Protein AF-A0A839JRI7-F1 (afdb_monomer_lite)

Sequence (386 aa):
MGNKEKLTSHNDAITTGLEDNEAVLSYLQWGVLEQQGTWDAPSGSELNGRWSREWILSAYLDLTDAMIQHLGGYENEQPAFVPDEVLFLDKSARPVAWLVDSLWEVMADKGAKKPHLGFIHIDRKDWWSRVKLPLVGEENRDPFEFNIKDVSEDAINAIRAKFVIGDLTPDNYENEVWKLPTTLDGKKVLIVDEIRSSGATTYMATKLLSRAVPSATFESVYFWSAPYNEGKSVEIDNKDGTRSVQRRMYNIPVWYDKHKPDGREVSDPSPGVMDRLYRENPTQENLKRRIAWFVESVTPEDVGADVDERTKRLKRDIAALSYLSINDFMMAKSDTRTGMIMEFLRNKQGASSAGKSSMTLLQEHTRRIKKKQGERTFPLVEKKRS

Secondary structure (DSSP, 8-state):
------------SSSHHHHHHHHHHHHHTT-TGGG-----PPTT-TBTTB--HHHHHHHHHHHHHHHHHHTT--TTS--S---SEEEEETTTSHHHHHHHHHHHHHHS-TT--PPEEEEE---HHHHHHHTT----TT----GGG--GGGS-HHHHHHHHHHHB-S---TTTHHHHTTTS-BTTTT-EEEEEEEE-SSSHHHHHHHHHHHHH-TTSEEEEEEEE-TTT--EEEEEEE-TTS-EEEEEEESS--TT--SS--TTSS-B---HHHHHHHHHHS--HHHHHHHHTGGGPPBPTGGGTPPPPHHHHHHHHHHHHHTTS-HHHHHHHTHHHHHHHHHHHHHHHTTS-GGGHHHHHHHHHHHHHHHHHHHTTS---------

Structure (mmCIF, N/CA/C/O backbone):
data_AF-A0A839JRI7-F1
#
_entry.id   AF-A0A839JRI7-F1
#
loop_
_atom_site.group_PDB
_atom_site.id
_atom_site.type_symbol
_atom_site.label_atom_id
_atom_site.label_alt_id
_atom_site.label_comp_id
_atom_site.label_asym_id
_atom_site.label_entity_id
_atom_site.label_seq_id
_atom_site.pdbx_PDB_ins_code
_atom_site.Cartn_x
_atom_site.Cartn_y
_atom_site.Cartn_z
_atom_site.occupancy
_atom_site.B_iso_or_equiv
_atom_site.auth_seq_id
_atom_site.auth_comp_id
_atom_site.auth_asym_id
_atom_site.auth_atom_id
_atom_site.pdbx_PDB_model_num
ATOM 1 N N . MET A 1 1 ? 1.847 -12.763 -72.093 1.00 33.94 1 MET A N 1
ATOM 2 C CA . MET A 1 1 ? 2.052 -11.852 -70.948 1.00 33.94 1 MET A CA 1
ATOM 3 C C . MET A 1 1 ? 1.481 -12.520 -69.700 1.00 33.94 1 MET A C 1
ATOM 5 O O . MET A 1 1 ? 0.336 -12.932 -69.769 1.00 33.94 1 MET A O 1
ATOM 9 N N . GLY A 1 2 ? 2.311 -12.684 -68.654 1.00 28.64 2 GLY A N 1
ATOM 10 C CA . GLY A 1 2 ? 1.978 -12.997 -67.240 1.00 28.64 2 GLY A CA 1
ATOM 11 C C . GLY A 1 2 ? 1.185 -14.282 -66.948 1.00 28.64 2 GLY A C 1
ATOM 12 O O . GLY A 1 2 ? -0.031 -14.257 -67.033 1.00 28.64 2 GLY A O 1
ATOM 13 N N . ASN A 1 3 ? 1.802 -15.458 -66.747 1.00 26.08 3 ASN A N 1
ATOM 14 C CA . ASN A 1 3 ? 2.285 -16.032 -65.461 1.00 26.08 3 ASN A CA 1
ATOM 15 C C . ASN A 1 3 ? 1.281 -15.916 -64.294 1.00 26.08 3 ASN A C 1
ATOM 17 O O . ASN A 1 3 ? 1.090 -14.832 -63.764 1.00 26.08 3 ASN A O 1
ATOM 21 N N . LYS A 1 4 ? 0.504 -16.970 -64.000 1.00 30.47 4 LYS A N 1
ATOM 22 C CA . LYS A 1 4 ? 0.803 -18.187 -63.197 1.00 30.47 4 LYS A CA 1
ATOM 23 C C . LYS A 1 4 ? 0.776 -17.950 -61.683 1.00 30.47 4 LYS A C 1
ATOM 25 O O . LYS A 1 4 ? 1.743 -17.473 -61.100 1.00 30.47 4 LYS A O 1
ATOM 30 N N . GLU A 1 5 ? -0.312 -18.424 -61.080 1.00 33.94 5 GLU A N 1
ATOM 31 C CA . GLU A 1 5 ? -0.377 -18.869 -59.691 1.00 33.94 5 GLU A CA 1
ATOM 32 C C . GLU A 1 5 ? 0.774 -19.831 -59.361 1.00 33.94 5 GLU A C 1
ATOM 34 O O . GLU A 1 5 ? 1.063 -20.774 -60.108 1.00 33.94 5 GLU A O 1
ATOM 39 N N . LYS A 1 6 ? 1.382 -19.629 -58.191 1.00 27.47 6 LYS A N 1
ATOM 40 C CA . LYS A 1 6 ? 1.968 -20.704 -57.392 1.00 27.47 6 LYS A CA 1
ATOM 41 C C . LYS A 1 6 ? 1.883 -20.336 -55.913 1.00 27.47 6 LYS A C 1
ATOM 43 O O . LYS A 1 6 ? 2.511 -19.384 -55.465 1.00 27.47 6 LYS A O 1
ATOM 48 N N . LEU A 1 7 ? 1.093 -21.126 -55.189 1.00 31.33 7 LEU A N 1
ATOM 49 C CA . LEU A 1 7 ? 1.181 -21.300 -53.744 1.00 31.33 7 LEU A CA 1
ATOM 50 C C . LEU A 1 7 ? 2.588 -21.775 -53.321 1.00 31.33 7 LEU A C 1
ATOM 52 O O . LEU A 1 7 ? 3.266 -22.469 -54.085 1.00 31.33 7 LEU A O 1
ATOM 56 N N . THR A 1 8 ? 2.894 -21.528 -52.039 1.00 27.89 8 THR A N 1
ATOM 57 C CA . THR A 1 8 ? 4.043 -21.961 -51.203 1.00 27.89 8 THR A CA 1
ATOM 58 C C . THR A 1 8 ? 5.286 -21.061 -51.311 1.00 27.89 8 THR A C 1
ATOM 60 O O . THR A 1 8 ? 5.732 -20.762 -52.408 1.00 27.89 8 THR A O 1
ATOM 63 N N . SER A 1 9 ? 5.873 -20.546 -50.224 1.00 26.14 9 SER A N 1
ATOM 64 C CA . SER A 1 9 ? 6.104 -21.165 -48.911 1.00 26.14 9 SER A CA 1
ATOM 65 C C . SER A 1 9 ? 5.922 -20.214 -47.718 1.00 26.14 9 SER A C 1
ATOM 67 O O . SER A 1 9 ? 6.349 -19.063 -47.765 1.00 26.14 9 SER A O 1
ATOM 69 N N . HIS A 1 10 ? 5.384 -20.756 -46.620 1.00 32.03 10 HIS A N 1
ATOM 70 C CA . HIS A 1 10 ? 5.525 -20.214 -45.269 1.00 32.03 10 HIS A CA 1
ATOM 71 C C . HIS A 1 10 ? 6.991 -19.892 -44.954 1.00 32.03 10 HIS A C 1
ATOM 73 O O . HIS A 1 10 ? 7.829 -20.790 -44.939 1.00 32.03 10 HIS A O 1
ATOM 79 N N . ASN A 1 11 ? 7.251 -18.622 -44.658 1.00 27.58 11 ASN A N 1
ATOM 80 C CA . ASN A 1 11 ? 8.339 -18.166 -43.795 1.00 27.58 11 ASN A CA 1
ATOM 81 C C . ASN A 1 11 ? 7.715 -17.369 -42.635 1.00 27.58 11 ASN A C 1
ATOM 83 O O . ASN A 1 11 ? 8.118 -16.253 -42.326 1.00 27.58 11 ASN A O 1
ATOM 87 N N . ASP A 1 12 ? 6.687 -17.953 -42.019 1.00 37.56 12 ASP A N 1
ATOM 88 C CA . ASP A 1 12 ? 6.201 -17.537 -40.710 1.00 37.56 12 ASP A CA 1
ATOM 89 C C . ASP A 1 12 ? 7.165 -18.088 -39.657 1.00 37.56 12 ASP A C 1
ATOM 91 O O . ASP A 1 12 ? 7.151 -19.290 -39.393 1.00 37.56 12 ASP A O 1
ATOM 95 N N . ALA A 1 13 ? 8.029 -17.230 -39.109 1.00 37.12 13 ALA A N 1
ATOM 96 C CA . ALA A 1 13 ? 8.435 -17.223 -37.699 1.00 37.12 13 ALA A CA 1
ATOM 97 C C . ALA A 1 13 ? 9.541 -16.171 -37.451 1.00 37.12 13 ALA A C 1
ATOM 99 O O . ALA A 1 13 ? 10.558 -16.157 -38.139 1.00 37.12 13 ALA A O 1
ATOM 100 N N . ILE A 1 14 ? 9.381 -15.404 -36.361 1.00 32.59 14 ILE A N 1
ATOM 101 C CA . ILE A 1 14 ? 10.377 -14.533 -35.687 1.00 32.59 14 ILE A CA 1
ATOM 102 C C . ILE A 1 14 ? 10.523 -13.078 -36.203 1.00 32.59 14 ILE A C 1
ATOM 104 O O . ILE A 1 14 ? 11.626 -12.543 -36.243 1.00 32.59 14 ILE A O 1
ATOM 108 N N . THR A 1 15 ? 9.433 -12.371 -36.522 1.00 31.84 15 THR A N 1
ATOM 109 C CA . THR A 1 15 ? 9.481 -10.887 -36.650 1.00 31.84 15 THR A CA 1
ATOM 110 C C . THR A 1 15 ? 8.377 -10.129 -35.914 1.00 31.84 15 THR A C 1
ATOM 112 O O . THR A 1 15 ? 8.532 -8.937 -35.673 1.00 31.84 15 THR A O 1
ATOM 115 N N . THR A 1 16 ? 7.312 -10.790 -35.459 1.00 42.88 16 THR A N 1
ATOM 116 C CA . THR A 1 16 ? 6.144 -10.096 -34.886 1.00 42.88 16 THR A CA 1
ATOM 117 C C . THR A 1 16 ? 6.402 -9.465 -33.510 1.00 42.88 16 THR A C 1
ATOM 119 O O . THR A 1 16 ? 5.858 -8.413 -33.221 1.00 42.88 16 THR A O 1
ATOM 122 N N . GLY A 1 17 ? 7.286 -10.028 -32.676 1.00 45.25 17 GLY A N 1
ATOM 123 C CA . GLY A 1 17 ? 7.519 -9.505 -31.317 1.00 45.25 17 GLY A CA 1
ATOM 124 C C . GLY A 1 17 ? 8.362 -8.222 -31.229 1.00 45.25 17 GLY A C 1
ATOM 125 O O . GLY A 1 17 ? 8.310 -7.523 -30.221 1.00 45.25 17 GLY A O 1
ATOM 126 N N . LEU A 1 18 ? 9.156 -7.902 -32.258 1.00 48.59 18 LEU A N 1
ATOM 127 C CA . LEU A 1 18 ? 10.027 -6.716 -32.256 1.00 48.59 18 LEU A CA 1
ATOM 128 C C . LEU A 1 18 ? 9.294 -5.456 -32.732 1.00 48.59 18 LEU A C 1
ATOM 130 O O . LEU A 1 18 ? 9.505 -4.389 -32.163 1.00 48.59 18 LEU A O 1
ATOM 134 N N . GLU A 1 19 ? 8.414 -5.582 -33.729 1.00 55.06 19 GLU A N 1
ATOM 135 C CA . GLU A 1 19 ? 7.581 -4.472 -34.214 1.00 55.06 19 GLU A CA 1
ATOM 136 C C . GLU A 1 19 ? 6.585 -4.010 -33.137 1.00 55.06 19 GLU A C 1
ATOM 138 O O . GLU A 1 19 ? 6.415 -2.806 -32.929 1.00 55.06 19 GLU A O 1
ATOM 143 N N . ASP A 1 20 ? 6.023 -4.956 -32.377 1.00 65.75 20 ASP A N 1
ATOM 144 C CA . ASP A 1 20 ? 5.144 -4.670 -31.238 1.00 65.75 20 ASP A CA 1
ATOM 145 C C . ASP A 1 20 ? 5.896 -3.944 -30.104 1.00 65.75 20 ASP A C 1
ATOM 147 O O . ASP A 1 20 ? 5.394 -2.973 -29.534 1.00 65.75 20 ASP A O 1
ATOM 151 N N . ASN A 1 21 ? 7.144 -4.341 -29.822 1.00 75.94 21 ASN A N 1
ATOM 152 C CA . ASN A 1 21 ? 7.977 -3.673 -28.820 1.00 75.94 21 ASN A CA 1
ATOM 153 C C . ASN A 1 21 ? 8.339 -2.235 -29.223 1.00 75.94 21 ASN A C 1
ATOM 155 O O . ASN A 1 21 ? 8.270 -1.340 -28.383 1.00 75.94 21 ASN A O 1
ATOM 159 N N . GLU A 1 22 ? 8.700 -1.980 -30.484 1.00 77.75 22 GLU A N 1
ATOM 160 C CA . GLU A 1 22 ? 9.016 -0.622 -30.958 1.00 77.75 22 GLU A CA 1
ATOM 161 C C . GLU A 1 22 ? 7.798 0.310 -30.886 1.00 77.75 22 GLU A C 1
ATOM 163 O O . GLU A 1 22 ? 7.930 1.471 -30.491 1.00 77.75 22 GLU A O 1
ATOM 168 N N . ALA A 1 23 ? 6.594 -0.193 -31.181 1.00 79.19 23 ALA A N 1
ATOM 169 C CA . ALA A 1 23 ? 5.361 0.575 -31.025 1.00 79.19 23 ALA A CA 1
ATOM 170 C C . ALA A 1 23 ? 5.113 0.972 -29.558 1.00 79.19 23 ALA A C 1
ATOM 172 O O . ALA A 1 23 ? 4.808 2.133 -29.268 1.00 79.19 23 ALA A O 1
ATOM 173 N N . VAL A 1 24 ? 5.306 0.039 -28.618 1.00 80.62 24 VAL A N 1
ATOM 174 C CA . VAL A 1 24 ? 5.187 0.321 -27.179 1.00 80.62 24 VAL A CA 1
ATOM 175 C C . VAL A 1 24 ? 6.274 1.293 -26.711 1.00 80.62 24 VAL A C 1
ATOM 177 O O . VAL A 1 24 ? 5.976 2.252 -26.002 1.00 80.62 24 VAL A O 1
ATOM 180 N N . LEU A 1 25 ? 7.526 1.117 -27.140 1.00 80.25 25 LEU A N 1
ATOM 181 C CA . LEU A 1 25 ? 8.623 2.031 -26.804 1.00 80.25 25 LEU A CA 1
ATOM 182 C C . LEU A 1 25 ? 8.410 3.435 -27.383 1.00 80.25 25 LEU A C 1
ATOM 184 O O . LEU A 1 25 ? 8.775 4.425 -26.749 1.00 80.25 25 LEU A O 1
ATOM 188 N N . SER A 1 26 ? 7.798 3.543 -28.562 1.00 83.19 26 SER A N 1
ATOM 189 C CA . SER A 1 26 ? 7.394 4.826 -29.136 1.00 83.19 26 SER A CA 1
ATOM 190 C C . SER A 1 26 ? 6.246 5.466 -28.353 1.00 83.19 26 SER A C 1
ATOM 192 O O . SER A 1 26 ? 6.247 6.683 -28.185 1.00 83.19 26 SER A O 1
ATOM 194 N N . TYR A 1 27 ? 5.293 4.679 -27.842 1.00 83.19 27 TYR A N 1
ATOM 195 C CA . TYR A 1 27 ? 4.215 5.182 -26.984 1.00 83.19 27 TYR A CA 1
ATOM 196 C C . TYR A 1 27 ? 4.739 5.723 -25.649 1.00 83.19 27 TYR A C 1
ATOM 198 O O . TYR A 1 27 ? 4.327 6.791 -25.186 1.00 83.19 27 TYR A O 1
ATOM 206 N N . LEU A 1 28 ? 5.658 4.982 -25.031 1.00 82.25 28 LEU A N 1
ATOM 207 C CA . LEU A 1 28 ? 6.278 5.352 -23.762 1.00 82.25 28 LEU A CA 1
ATOM 208 C C . LEU A 1 28 ? 7.178 6.577 -23.889 1.00 82.25 28 LEU A C 1
ATOM 210 O O . LEU A 1 28 ? 7.429 7.231 -22.877 1.00 82.25 28 LEU A O 1
ATOM 214 N N . GLN A 1 29 ? 7.574 6.932 -25.116 1.00 80.25 29 GLN A N 1
ATOM 215 C CA . GLN A 1 29 ? 8.421 8.078 -25.386 1.00 80.25 29 GLN A CA 1
ATOM 216 C C . GLN A 1 29 ? 7.842 9.352 -24.753 1.00 80.25 29 GLN A C 1
ATOM 218 O O . GLN A 1 29 ? 6.690 9.733 -24.996 1.00 80.25 29 GLN A O 1
ATOM 223 N N . TRP A 1 30 ? 8.655 10.015 -23.925 1.00 75.12 30 TRP A N 1
ATOM 224 C CA . TRP A 1 30 ? 8.281 11.212 -23.151 1.00 75.12 30 TRP A CA 1
ATOM 225 C C . TRP A 1 30 ? 7.186 10.989 -22.094 1.00 75.12 30 TRP A C 1
ATOM 227 O O . TRP A 1 30 ? 6.682 11.950 -21.499 1.00 75.12 30 TRP A O 1
ATOM 237 N N . GLY A 1 31 ? 6.826 9.733 -21.841 1.00 79.50 31 GLY A N 1
ATOM 238 C CA . GLY A 1 31 ? 5.921 9.314 -20.783 1.00 79.50 31 GLY A CA 1
ATOM 239 C C . GLY A 1 31 ? 6.479 9.579 -19.394 1.00 79.50 31 GLY A C 1
ATOM 240 O O . GLY A 1 31 ? 7.633 9.962 -19.209 1.00 79.50 31 GLY A O 1
ATOM 241 N N . VAL A 1 32 ? 5.631 9.394 -18.391 1.00 82.38 32 VAL A N 1
ATOM 242 C CA . VAL A 1 32 ? 5.985 9.587 -16.989 1.00 82.38 32 VAL A CA 1
ATOM 243 C C . VAL A 1 32 ? 7.068 8.594 -16.581 1.00 82.38 32 VAL A C 1
ATOM 245 O O . VAL A 1 32 ? 8.031 9.026 -15.967 1.00 82.38 32 VAL A O 1
ATOM 248 N N . LEU A 1 33 ? 6.988 7.314 -16.968 1.00 80.31 33 LEU A N 1
ATOM 249 C CA . LEU A 1 33 ? 8.006 6.312 -16.597 1.00 80.31 33 LEU A CA 1
ATOM 250 C C . LEU A 1 33 ? 9.425 6.676 -17.073 1.00 80.31 33 LEU A C 1
ATOM 252 O O . LEU A 1 33 ? 10.391 6.440 -16.351 1.00 80.31 33 LEU A O 1
ATOM 256 N N . GLU A 1 34 ? 9.560 7.316 -18.238 1.00 71.75 34 GLU A N 1
ATOM 257 C CA . GLU A 1 34 ? 10.857 7.732 -18.794 1.00 71.75 34 GLU A CA 1
ATOM 258 C C . GLU A 1 34 ? 11.432 8.999 -18.153 1.00 71.75 34 GLU A C 1
ATOM 260 O O . GLU A 1 34 ? 12.616 9.297 -18.300 1.00 71.75 34 GLU A O 1
ATOM 265 N N . GLN A 1 35 ? 10.614 9.762 -17.424 1.00 71.44 35 GLN A N 1
ATOM 266 C CA . GLN A 1 35 ? 11.050 10.995 -16.763 1.00 71.44 35 GLN A CA 1
ATOM 267 C C . GLN A 1 35 ? 11.844 10.735 -15.478 1.00 71.44 35 GLN A C 1
ATOM 269 O O . GLN A 1 35 ? 12.198 11.689 -14.780 1.00 71.44 35 GLN A O 1
ATOM 274 N N . GLN A 1 36 ? 12.112 9.473 -15.131 1.00 70.88 36 GLN A N 1
ATOM 275 C CA . GLN A 1 36 ? 12.868 9.148 -13.935 1.00 70.88 36 GLN A CA 1
ATOM 276 C C . GLN A 1 36 ? 14.274 9.741 -14.015 1.00 70.88 36 GLN A C 1
ATOM 278 O O . GLN A 1 36 ? 15.112 9.343 -14.823 1.00 70.88 36 GLN A O 1
ATOM 283 N N . GLY A 1 37 ? 14.532 10.719 -13.149 1.00 58.34 37 GLY A N 1
ATOM 284 C CA . GLY A 1 37 ? 15.846 11.317 -12.993 1.00 58.34 37 GLY A CA 1
ATOM 285 C C . GLY A 1 37 ? 16.771 10.341 -12.287 1.00 58.34 37 GLY A C 1
ATOM 286 O O . GLY A 1 37 ? 16.854 10.344 -11.063 1.00 58.34 37 GLY A O 1
ATOM 287 N N . THR A 1 38 ? 17.460 9.505 -13.049 1.00 56.78 38 THR A N 1
ATOM 288 C CA . THR A 1 38 ? 18.534 8.669 -12.526 1.00 56.78 38 THR A CA 1
ATOM 289 C C . THR A 1 38 ? 19.834 9.478 -12.563 1.00 56.78 38 THR A C 1
ATOM 291 O O . THR A 1 38 ? 20.315 9.816 -13.649 1.00 56.78 38 THR A O 1
ATOM 294 N N . TRP A 1 39 ? 20.375 9.836 -11.402 1.00 49.84 39 TRP A N 1
ATOM 295 C CA . TRP A 1 39 ? 21.642 10.569 -11.289 1.00 49.84 39 TRP A CA 1
ATOM 296 C C . TRP A 1 39 ? 22.797 9.594 -11.018 1.00 49.84 39 TRP A C 1
ATOM 298 O O . TRP A 1 39 ? 22.560 8.498 -10.520 1.00 49.84 39 TRP A O 1
ATOM 308 N N . ASP A 1 40 ? 24.033 9.990 -11.337 1.00 50.66 40 ASP A N 1
ATOM 309 C CA . ASP A 1 40 ? 25.261 9.196 -11.134 1.00 50.66 40 ASP A CA 1
ATOM 310 C C . ASP A 1 40 ? 25.353 7.890 -11.959 1.00 50.66 40 ASP A C 1
ATOM 312 O O . ASP A 1 40 ? 25.981 6.918 -11.534 1.00 50.66 40 ASP A O 1
ATOM 316 N N . ALA A 1 41 ? 24.793 7.859 -13.175 1.00 54.78 41 ALA A N 1
ATOM 317 C CA . ALA A 1 41 ? 25.078 6.762 -14.103 1.00 54.78 41 ALA A CA 1
ATOM 318 C C . ALA A 1 41 ? 26.605 6.656 -14.351 1.00 54.78 41 ALA A C 1
ATOM 320 O O . ALA A 1 41 ? 27.257 7.697 -14.500 1.00 54.78 41 ALA A O 1
ATOM 321 N N . PRO A 1 42 ? 27.204 5.444 -14.406 1.00 47.53 42 PRO A N 1
ATOM 322 C CA . PRO A 1 42 ? 28.632 5.277 -14.662 1.00 47.53 42 PRO A CA 1
ATOM 323 C C . PRO A 1 42 ? 29.081 6.080 -15.888 1.00 47.53 42 PRO A C 1
ATOM 325 O O . PRO A 1 42 ? 28.342 6.197 -16.874 1.00 47.53 42 PRO A O 1
ATOM 328 N N . SER A 1 43 ? 30.293 6.637 -15.840 1.00 39.62 43 SER A N 1
ATOM 329 C CA . SER A 1 43 ? 30.897 7.328 -16.983 1.00 39.62 43 SER A CA 1
ATOM 330 C C . SER A 1 43 ? 30.921 6.392 -18.196 1.00 39.62 43 SER A C 1
ATOM 332 O O . SER A 1 43 ? 31.543 5.335 -18.123 1.00 39.62 43 SER A O 1
ATOM 334 N N . GLY A 1 44 ? 30.240 6.767 -19.286 1.00 41.75 44 GLY A N 1
ATOM 335 C CA . GLY A 1 44 ? 30.045 5.916 -20.471 1.00 41.75 44 GLY A CA 1
ATOM 336 C C . GLY A 1 44 ? 28.618 5.379 -20.658 1.00 41.75 44 GLY A C 1
ATOM 337 O O . GLY A 1 44 ? 28.349 4.718 -21.655 1.00 41.75 44 GLY A O 1
ATOM 338 N N . SER A 1 45 ? 27.693 5.683 -19.744 1.00 48.22 45 SER A N 1
ATOM 339 C CA . SER A 1 45 ? 26.249 5.533 -19.977 1.00 48.22 45 SER A CA 1
ATOM 340 C C . SER A 1 45 ? 25.773 6.458 -21.108 1.00 48.22 45 SER A C 1
ATOM 342 O O . SER A 1 45 ? 26.251 7.584 -21.251 1.00 48.22 45 SER A O 1
ATOM 344 N N . GLU A 1 46 ? 24.836 5.966 -21.922 1.00 49.94 46 GLU A N 1
ATOM 345 C CA . GLU A 1 46 ? 24.478 6.486 -23.255 1.00 49.94 46 GLU A CA 1
ATOM 346 C C . GLU A 1 46 ? 23.945 7.938 -23.289 1.00 49.94 46 GLU A C 1
ATOM 348 O O . GLU A 1 46 ? 23.743 8.485 -24.370 1.00 49.94 46 GLU A O 1
ATOM 353 N N . LEU A 1 47 ? 23.739 8.599 -22.139 1.00 50.06 47 LEU A N 1
ATOM 354 C CA . LEU A 1 47 ? 23.093 9.915 -22.046 1.00 50.06 47 LEU A CA 1
ATOM 355 C C . LEU A 1 47 ? 23.744 10.868 -21.018 1.00 50.06 47 LEU A C 1
ATOM 357 O O . LEU A 1 47 ? 23.062 11.372 -20.127 1.00 50.06 47 LEU A O 1
ATOM 361 N N . ASN A 1 48 ? 25.048 11.163 -21.134 1.00 50.09 48 ASN A N 1
ATOM 362 C CA . ASN A 1 48 ? 25.723 12.239 -20.372 1.00 50.09 48 ASN A CA 1
ATOM 363 C C . ASN A 1 48 ? 25.409 12.237 -18.853 1.00 50.09 48 ASN A C 1
ATOM 365 O O . ASN A 1 48 ? 25.030 13.263 -18.284 1.00 50.09 48 ASN A O 1
ATOM 369 N N . GLY A 1 49 ? 25.536 11.079 -18.195 1.00 53.03 49 GLY A N 1
ATOM 370 C CA . GLY A 1 49 ? 25.278 10.931 -16.754 1.00 53.03 49 GLY A CA 1
ATOM 371 C C . GLY A 1 49 ? 23.836 10.564 -16.379 1.00 53.03 49 GLY A C 1
ATOM 372 O O . GLY A 1 49 ? 23.507 10.560 -15.193 1.00 53.03 49 GLY A O 1
ATOM 373 N N . ARG A 1 50 ? 22.987 10.233 -17.363 1.00 59.84 50 ARG A N 1
ATOM 374 C CA . ARG A 1 50 ? 21.672 9.600 -17.175 1.00 59.84 50 ARG A CA 1
ATOM 375 C C . ARG A 1 50 ? 21.689 8.165 -17.696 1.00 59.84 50 ARG A C 1
ATOM 377 O O . ARG A 1 50 ? 22.385 7.860 -18.664 1.00 59.84 50 ARG A O 1
ATOM 384 N N . TRP A 1 51 ? 20.902 7.295 -17.071 1.00 62.66 51 TRP A N 1
ATOM 385 C CA . TRP A 1 51 ? 20.679 5.944 -17.575 1.00 62.66 51 TRP A CA 1
ATOM 386 C C . TRP A 1 51 ? 19.793 5.983 -18.827 1.00 62.66 51 TRP A C 1
ATOM 388 O O . TRP A 1 51 ? 18.990 6.903 -18.995 1.00 62.66 51 TRP A O 1
ATOM 398 N N . SER A 1 52 ? 19.961 5.008 -19.725 1.00 68.56 52 SER A N 1
ATOM 399 C CA . SER A 1 52 ? 19.125 4.908 -20.924 1.00 68.56 52 SER A CA 1
ATOM 400 C C . SER A 1 52 ? 17.675 4.593 -20.555 1.00 68.56 52 SER A C 1
ATOM 402 O O . SER A 1 52 ? 17.381 4.030 -19.496 1.00 68.56 52 SER A O 1
ATOM 404 N N . ARG A 1 53 ? 16.751 4.939 -21.452 1.00 72.19 53 ARG A N 1
ATOM 405 C CA . ARG A 1 53 ? 15.327 4.613 -21.314 1.00 72.19 53 ARG A CA 1
ATOM 406 C C . ARG A 1 53 ? 15.124 3.121 -21.071 1.00 72.19 53 ARG A C 1
ATOM 408 O O . ARG A 1 53 ? 14.382 2.721 -20.181 1.00 72.19 53 ARG A O 1
ATOM 415 N N . GLU A 1 54 ? 15.799 2.302 -21.865 1.00 72.00 54 GLU A N 1
ATOM 416 C CA . GLU A 1 54 ? 15.708 0.849 -21.825 1.00 72.00 54 GLU A CA 1
ATOM 417 C C . GLU A 1 54 ? 16.132 0.324 -20.449 1.00 72.00 54 GLU A C 1
ATOM 419 O O . GLU A 1 54 ? 15.514 -0.601 -19.924 1.00 72.00 54 GLU A O 1
ATOM 424 N N . TRP A 1 55 ? 17.131 0.959 -19.826 1.00 73.75 55 TRP A N 1
ATOM 425 C CA . TRP A 1 55 ? 17.542 0.639 -18.464 1.00 73.75 55 TRP A CA 1
ATOM 426 C C . TRP A 1 55 ? 16.447 0.971 -17.443 1.00 73.75 55 TRP A C 1
ATOM 428 O O . TRP A 1 55 ? 16.106 0.120 -16.622 1.00 73.75 55 TRP A O 1
ATOM 438 N N . ILE A 1 56 ? 15.850 2.166 -17.515 1.00 75.31 56 ILE A N 1
ATOM 439 C CA . ILE A 1 56 ? 14.781 2.597 -16.595 1.00 75.31 56 ILE A CA 1
ATOM 440 C C . ILE A 1 56 ? 13.585 1.645 -16.676 1.00 75.31 56 ILE A C 1
ATOM 442 O O . ILE A 1 56 ? 13.108 1.153 -15.653 1.00 75.31 56 ILE A O 1
ATOM 446 N N . LEU A 1 57 ? 13.133 1.333 -17.893 1.00 80.31 57 LEU A N 1
ATOM 447 C CA . LEU A 1 57 ? 12.025 0.405 -18.109 1.00 80.31 57 LEU A CA 1
ATOM 448 C C . LEU A 1 57 ? 12.363 -1.001 -17.599 1.00 80.31 57 LEU A C 1
ATOM 450 O O . LEU A 1 57 ? 11.528 -1.625 -16.946 1.00 80.31 57 LEU A O 1
ATOM 454 N N . SER A 1 58 ? 13.596 -1.477 -17.810 1.00 76.69 58 SER A N 1
ATOM 455 C CA . SER A 1 58 ? 14.027 -2.771 -17.269 1.00 76.69 58 SER A CA 1
ATOM 456 C C . SER A 1 58 ? 13.967 -2.814 -15.740 1.00 76.69 58 SER A C 1
ATOM 458 O O . SER A 1 58 ? 13.493 -3.803 -15.191 1.00 76.69 58 SER A O 1
ATOM 460 N N . ALA A 1 59 ? 14.332 -1.727 -15.047 1.00 78.69 59 ALA A N 1
ATOM 461 C CA . ALA A 1 59 ? 14.261 -1.665 -13.590 1.00 78.69 59 ALA A CA 1
ATOM 462 C C . ALA A 1 59 ? 12.819 -1.817 -13.079 1.00 78.69 59 ALA A C 1
ATOM 464 O O . ALA A 1 59 ? 12.580 -2.577 -12.141 1.00 78.69 59 ALA A O 1
ATOM 465 N N . TYR A 1 60 ? 11.848 -1.153 -13.718 1.00 85.62 60 TYR A N 1
ATOM 466 C CA . TYR A 1 60 ? 10.432 -1.332 -13.385 1.00 85.62 60 TYR A CA 1
ATOM 467 C C . TYR A 1 60 ? 9.967 -2.775 -13.597 1.00 85.62 60 TYR A C 1
ATOM 469 O O . TYR A 1 60 ? 9.293 -3.329 -12.726 1.00 85.62 60 TYR A O 1
ATOM 477 N N . LEU A 1 61 ? 10.343 -3.393 -14.719 1.00 86.69 61 LEU A N 1
ATOM 478 C CA . LEU A 1 61 ? 9.972 -4.775 -15.027 1.00 86.69 61 LEU A CA 1
ATOM 479 C C . LEU A 1 61 ? 10.595 -5.763 -14.034 1.00 86.69 61 LEU A C 1
ATOM 481 O O . LEU A 1 61 ? 9.893 -6.623 -13.519 1.00 86.69 61 LEU A O 1
ATOM 485 N N . ASP A 1 62 ? 11.874 -5.602 -13.699 1.00 82.56 62 ASP A N 1
ATOM 486 C CA . ASP A 1 62 ? 12.580 -6.463 -12.745 1.00 82.56 62 ASP A CA 1
ATOM 487 C C . ASP A 1 62 ? 12.020 -6.396 -11.334 1.00 82.56 62 ASP A C 1
ATOM 489 O O . ASP A 1 62 ? 11.872 -7.411 -10.658 1.00 82.56 62 ASP A O 1
ATOM 493 N N . LEU A 1 63 ? 11.753 -5.181 -10.861 1.00 86.75 63 LEU A N 1
ATOM 494 C CA . LEU A 1 63 ? 11.213 -4.980 -9.526 1.00 86.75 63 LEU A CA 1
ATOM 495 C C . LEU A 1 63 ? 9.774 -5.493 -9.446 1.00 86.75 63 LEU A C 1
ATOM 497 O O . LEU A 1 63 ? 9.374 -6.026 -8.411 1.00 86.75 63 LEU A O 1
ATOM 501 N N . THR A 1 64 ? 9.013 -5.392 -10.541 1.00 91.50 64 THR A N 1
ATOM 502 C CA . THR A 1 64 ? 7.668 -5.975 -10.621 1.00 91.50 64 THR A CA 1
ATOM 503 C C . THR A 1 64 ? 7.718 -7.497 -10.658 1.00 91.50 64 THR A C 1
ATOM 505 O O . THR A 1 64 ? 6.979 -8.127 -9.910 1.00 91.50 64 THR A O 1
ATOM 508 N N . ASP A 1 65 ? 8.630 -8.090 -11.428 1.00 87.69 65 ASP A N 1
ATOM 509 C CA . ASP A 1 65 ? 8.868 -9.537 -11.456 1.00 87.69 65 ASP A CA 1
ATOM 510 C C . ASP A 1 65 ? 9.225 -10.084 -10.065 1.00 87.69 65 ASP A C 1
ATOM 512 O O . ASP A 1 65 ? 8.608 -11.030 -9.569 1.00 87.69 65 ASP A O 1
ATOM 516 N N . ALA A 1 66 ? 10.167 -9.426 -9.384 1.00 85.94 66 ALA A N 1
ATOM 517 C CA . ALA A 1 66 ? 10.554 -9.777 -8.023 1.00 85.94 66 ALA A CA 1
ATOM 518 C C . ALA A 1 66 ? 9.381 -9.635 -7.040 1.00 85.94 66 ALA A C 1
ATOM 520 O O . ALA A 1 66 ? 9.201 -10.482 -6.162 1.00 85.94 66 ALA A O 1
ATOM 521 N N . MET A 1 67 ? 8.555 -8.593 -7.187 1.00 91.81 67 MET A N 1
ATOM 522 C CA . MET A 1 67 ? 7.349 -8.435 -6.377 1.00 91.81 67 MET A CA 1
ATOM 523 C C . MET A 1 67 ? 6.354 -9.568 -6.648 1.00 91.81 67 MET A C 1
ATOM 525 O O . MET A 1 67 ? 5.896 -10.197 -5.703 1.00 91.81 67 MET A O 1
ATOM 529 N N . ILE A 1 68 ? 6.073 -9.905 -7.908 1.00 92.06 68 ILE A N 1
ATOM 530 C CA . ILE A 1 68 ? 5.189 -11.023 -8.274 1.00 92.06 68 ILE A CA 1
ATOM 531 C C . ILE A 1 68 ? 5.698 -12.345 -7.683 1.00 92.06 68 ILE A C 1
ATOM 533 O O . ILE A 1 68 ? 4.898 -13.118 -7.153 1.00 92.06 68 ILE A O 1
ATOM 537 N N . GLN A 1 69 ? 7.016 -12.578 -7.655 1.00 88.06 69 GLN A N 1
ATOM 538 C CA . GLN A 1 69 ? 7.593 -13.721 -6.941 1.00 88.06 69 GLN A CA 1
ATOM 539 C C . GLN A 1 69 ? 7.267 -13.693 -5.444 1.00 88.06 69 GLN A C 1
ATOM 541 O O . GLN A 1 69 ? 6.829 -14.704 -4.897 1.00 88.06 69 GLN A O 1
ATOM 546 N N . HIS A 1 70 ? 7.457 -12.550 -4.777 1.00 89.75 70 HIS A N 1
ATOM 547 C CA . HIS A 1 70 ? 7.112 -12.384 -3.361 1.00 89.75 70 HIS A CA 1
ATOM 548 C C . HIS A 1 70 ? 5.623 -12.608 -3.073 1.00 89.75 70 HIS A C 1
ATOM 550 O O . HIS A 1 70 ? 5.267 -13.026 -1.975 1.00 89.75 70 HIS A O 1
ATOM 556 N N . LEU A 1 71 ? 4.763 -12.371 -4.061 1.00 93.06 71 LEU A N 1
ATOM 557 C CA . LEU A 1 71 ? 3.324 -12.602 -3.979 1.00 93.06 71 LEU A CA 1
ATOM 558 C C . LEU A 1 71 ? 2.909 -14.043 -4.324 1.00 93.06 71 LEU A C 1
ATOM 560 O O . LEU A 1 71 ? 1.717 -14.330 -4.378 1.00 93.06 71 LEU A O 1
ATOM 564 N N . GLY A 1 72 ? 3.864 -14.952 -4.550 1.00 88.44 72 GLY A N 1
ATOM 565 C CA . GLY A 1 72 ? 3.587 -16.358 -4.862 1.00 88.44 72 GLY A CA 1
ATOM 566 C C . GLY A 1 72 ? 3.244 -16.620 -6.328 1.00 88.44 72 GLY A C 1
ATOM 567 O O . GLY A 1 72 ? 2.652 -17.651 -6.645 1.00 88.44 72 GLY A O 1
ATOM 568 N N . GLY A 1 73 ? 3.637 -15.717 -7.229 1.00 87.06 73 GLY A N 1
ATOM 569 C CA . GLY A 1 73 ? 3.381 -15.815 -8.666 1.00 87.06 73 GLY A CA 1
ATOM 570 C C . GLY A 1 73 ? 4.043 -16.999 -9.383 1.00 87.06 73 GLY A C 1
ATOM 571 O O . GLY A 1 73 ? 3.738 -17.218 -10.549 1.00 87.06 73 GLY A O 1
ATOM 572 N N . TYR A 1 74 ? 4.925 -17.762 -8.722 1.00 85.50 74 TYR A N 1
ATOM 573 C CA . TYR A 1 74 ? 5.708 -18.843 -9.335 1.00 85.50 74 TYR A CA 1
ATOM 574 C C . TYR A 1 74 ? 5.493 -20.188 -8.643 1.00 85.50 74 TYR A C 1
ATOM 576 O O . TYR A 1 74 ? 5.898 -20.378 -7.497 1.00 85.50 74 TYR A O 1
ATOM 584 N N . GLU A 1 75 ? 4.891 -21.156 -9.336 1.00 78.38 75 GLU A N 1
ATOM 585 C CA . GLU A 1 75 ? 4.464 -22.440 -8.752 1.00 78.38 75 GLU A CA 1
ATOM 586 C C . GLU A 1 75 ? 5.639 -23.246 -8.184 1.00 78.38 75 GLU A C 1
ATOM 588 O O . GLU A 1 75 ? 5.540 -23.833 -7.107 1.00 78.38 75 GLU A O 1
ATOM 593 N N . ASN A 1 76 ? 6.774 -23.238 -8.885 1.00 75.00 76 ASN A N 1
ATOM 594 C CA . ASN A 1 76 ? 7.934 -24.069 -8.552 1.00 75.00 76 ASN A CA 1
ATOM 595 C C . ASN A 1 76 ? 8.949 -23.387 -7.618 1.00 75.00 76 ASN A C 1
ATOM 597 O O . ASN A 1 76 ? 9.926 -24.017 -7.215 1.00 75.00 76 ASN A O 1
ATOM 601 N N . GLU A 1 77 ? 8.755 -22.108 -7.295 1.00 74.62 77 GLU A N 1
ATOM 602 C CA . GLU A 1 77 ? 9.727 -21.278 -6.567 1.00 74.62 77 GLU A CA 1
ATOM 603 C C . GLU A 1 77 ? 9.015 -20.358 -5.569 1.00 74.62 77 GLU A C 1
ATOM 605 O O . GLU A 1 77 ? 9.233 -19.143 -5.520 1.00 74.62 77 GLU A O 1
ATOM 610 N N . GLN A 1 78 ? 8.137 -20.964 -4.772 1.00 77.50 78 GLN A N 1
ATOM 611 C CA . GLN A 1 78 ? 7.351 -20.252 -3.775 1.00 77.50 78 GLN A CA 1
ATOM 612 C C . GLN A 1 78 ? 8.252 -19.652 -2.681 1.00 77.50 78 GLN A C 1
ATOM 614 O O . GLN A 1 78 ? 9.134 -20.344 -2.154 1.00 77.50 78 GLN A O 1
ATOM 619 N N . PRO A 1 79 ? 8.042 -18.379 -2.305 1.00 82.62 79 PRO A N 1
ATOM 620 C CA . PRO A 1 79 ? 8.721 -17.789 -1.162 1.00 82.62 79 PRO A CA 1
ATOM 621 C C . PRO A 1 79 ? 8.299 -18.483 0.142 1.00 82.62 79 PRO A C 1
ATOM 623 O O . PRO A 1 79 ? 7.239 -19.099 0.239 1.00 82.62 79 PRO A O 1
ATOM 626 N N . ALA A 1 80 ? 9.115 -18.338 1.191 1.00 84.00 80 ALA A N 1
ATOM 627 C CA . ALA A 1 80 ? 8.775 -18.849 2.524 1.00 84.00 80 ALA A CA 1
ATOM 628 C C . ALA A 1 80 ? 7.474 -18.229 3.078 1.00 84.00 80 ALA A C 1
ATOM 630 O O . ALA A 1 80 ? 6.737 -18.867 3.835 1.00 84.00 80 ALA A O 1
ATOM 631 N N . PHE A 1 81 ? 7.186 -16.993 2.668 1.00 89.31 81 PHE A N 1
ATOM 632 C CA . PHE A 1 81 ? 5.975 -16.260 2.994 1.00 89.31 81 PHE A CA 1
ATOM 633 C C . PHE A 1 81 ? 5.209 -15.940 1.711 1.00 89.31 81 PHE A C 1
ATOM 635 O O . PHE A 1 81 ? 5.637 -15.098 0.926 1.00 89.31 81 PHE A O 1
ATOM 642 N N . VAL A 1 82 ? 4.080 -16.619 1.510 1.00 92.75 82 VAL A N 1
ATOM 643 C CA . VAL A 1 82 ? 3.118 -16.321 0.443 1.00 92.75 82 VAL A CA 1
ATOM 644 C C . VAL A 1 82 ? 1.928 -15.612 1.087 1.00 92.75 82 VAL A C 1
ATOM 646 O O . VAL A 1 82 ? 1.289 -16.223 1.953 1.00 92.75 82 VAL A O 1
ATOM 649 N N . PRO A 1 83 ? 1.657 -14.343 0.746 1.00 96.00 83 PRO A N 1
ATOM 650 C CA . PRO A 1 83 ? 0.564 -13.595 1.349 1.00 96.00 83 PRO A CA 1
ATOM 651 C C . PRO A 1 83 ? -0.804 -14.003 0.798 1.00 96.00 83 PRO A C 1
ATOM 653 O O . PRO A 1 83 ? -0.963 -14.239 -0.396 1.00 96.00 83 PRO A O 1
ATOM 656 N N . ASP A 1 84 ? -1.812 -13.984 1.667 1.00 95.88 84 ASP A N 1
ATOM 657 C CA . ASP A 1 84 ? -3.226 -14.010 1.276 1.00 95.88 84 ASP A CA 1
ATOM 658 C C . ASP A 1 84 ? -3.725 -12.601 0.903 1.00 95.88 84 ASP A C 1
ATOM 660 O O . ASP A 1 84 ? -4.653 -12.435 0.107 1.00 95.88 84 ASP A O 1
ATOM 664 N N . GLU A 1 85 ? -3.104 -11.585 1.507 1.00 97.19 85 GLU A N 1
ATOM 665 C CA . GLU A 1 85 ? -3.476 -10.176 1.439 1.00 97.19 85 GLU A CA 1
ATOM 666 C C . GLU A 1 85 ? -2.221 -9.305 1.317 1.00 97.19 85 GLU A C 1
ATOM 668 O O . GLU A 1 85 ? -1.221 -9.540 2.000 1.00 97.19 85 GLU A O 1
ATOM 673 N N . VAL A 1 86 ? -2.288 -8.257 0.501 1.00 97.50 86 VAL A N 1
ATOM 674 C CA . VAL A 1 86 ? -1.229 -7.255 0.372 1.00 97.50 86 VAL A CA 1
ATOM 675 C C . VAL A 1 86 ? -1.781 -5.892 0.754 1.00 97.50 86 VAL A C 1
ATOM 677 O O . VAL A 1 86 ? -2.756 -5.437 0.166 1.00 97.50 86 VAL A O 1
ATOM 680 N N . LEU A 1 87 ? -1.146 -5.220 1.711 1.00 97.31 87 LEU A N 1
ATOM 681 C CA . LEU A 1 87 ? -1.462 -3.846 2.089 1.00 97.31 87 LEU A CA 1
ATOM 682 C C . LEU A 1 87 ? -0.347 -2.916 1.615 1.00 97.31 87 LEU A C 1
ATOM 684 O O . LEU A 1 87 ? 0.750 -2.900 2.174 1.00 97.31 87 LEU A O 1
ATOM 688 N N . PHE A 1 88 ? -0.632 -2.120 0.591 1.00 95.62 88 PHE A N 1
ATOM 689 C CA . PHE A 1 88 ? 0.269 -1.072 0.128 1.00 95.62 88 PHE A CA 1
ATOM 690 C C . PHE A 1 88 ? 0.151 0.145 1.048 1.00 95.62 88 PHE A C 1
ATOM 692 O O . PHE A 1 88 ? -0.957 0.620 1.320 1.00 95.62 88 PHE A O 1
ATOM 699 N N . LEU A 1 89 ? 1.290 0.654 1.520 1.00 93.00 89 LEU A N 1
ATOM 700 C CA . LEU A 1 89 ? 1.331 1.901 2.276 1.00 93.00 89 LEU A CA 1
ATOM 701 C C . LEU A 1 89 ? 1.008 3.061 1.334 1.00 93.00 89 LEU A C 1
ATOM 703 O O . LEU A 1 89 ? 1.748 3.357 0.392 1.00 93.00 89 LEU A O 1
ATOM 707 N N . ASP A 1 90 ? -0.163 3.650 1.550 1.00 77.06 90 ASP A N 1
ATOM 708 C CA . ASP A 1 90 ? -0.768 4.580 0.608 1.00 77.06 90 ASP A CA 1
ATOM 709 C C . ASP A 1 90 ? 0.055 5.877 0.498 1.00 77.06 90 ASP A C 1
ATOM 711 O O . ASP A 1 90 ? 0.864 6.203 1.371 1.00 77.06 90 ASP A O 1
ATOM 715 N N . LYS A 1 91 ? -0.137 6.595 -0.614 1.00 76.12 91 LYS A N 1
ATOM 716 C CA . LYS A 1 91 ? 0.769 7.563 -1.266 1.00 76.12 91 LYS A CA 1
ATOM 717 C C . LYS A 1 91 ? 1.698 6.921 -2.278 1.00 76.12 91 LYS A C 1
ATOM 719 O O . LYS A 1 91 ? 1.402 6.934 -3.467 1.00 76.12 91 LYS A O 1
ATOM 724 N N . SER A 1 92 ? 2.866 6.449 -1.865 1.00 76.19 92 SER A N 1
ATOM 725 C CA . SER A 1 92 ? 3.923 6.144 -2.829 1.00 76.19 92 SER A CA 1
ATOM 726 C C . SER A 1 92 ? 3.909 4.698 -3.316 1.00 76.19 92 SER A C 1
ATOM 728 O O . SER A 1 92 ? 4.434 4.423 -4.394 1.00 76.19 92 SER A O 1
ATOM 730 N N . ALA A 1 93 ? 3.262 3.782 -2.590 1.00 88.12 93 ALA A N 1
ATOM 731 C CA . ALA A 1 93 ? 3.161 2.387 -3.005 1.00 88.12 93 ALA A CA 1
ATOM 732 C C . ALA A 1 93 ? 1.950 2.105 -3.919 1.00 88.12 93 ALA A C 1
ATOM 734 O O . ALA A 1 93 ? 1.864 1.024 -4.497 1.00 88.12 93 ALA A O 1
ATOM 735 N N . ARG A 1 94 ? 1.035 3.065 -4.128 1.00 89.44 94 ARG A N 1
ATOM 736 C CA . ARG A 1 94 ? -0.140 2.866 -4.997 1.00 89.44 94 ARG A CA 1
ATOM 737 C C . ARG A 1 94 ? 0.224 2.556 -6.461 1.00 89.44 94 ARG A C 1
ATOM 739 O O . ARG A 1 94 ? -0.324 1.595 -7.001 1.00 89.44 94 ARG A O 1
ATOM 746 N N . PRO A 1 95 ? 1.207 3.230 -7.088 1.00 91.75 95 PRO A N 1
ATOM 747 C CA . PRO A 1 95 ? 1.666 2.845 -8.424 1.00 91.75 95 PRO A CA 1
ATOM 748 C C . PRO A 1 95 ? 2.332 1.465 -8.494 1.00 91.75 95 PRO A C 1
ATOM 750 O O . PRO A 1 95 ? 2.311 0.832 -9.547 1.00 91.75 95 PRO A O 1
ATOM 753 N N . VAL A 1 96 ? 2.864 0.954 -7.377 1.00 93.44 96 VAL A N 1
ATOM 754 C CA . VAL A 1 96 ? 3.374 -0.425 -7.303 1.00 93.44 96 VAL A CA 1
ATOM 755 C C . VAL A 1 96 ? 2.233 -1.427 -7.469 1.00 93.44 96 VAL A C 1
ATOM 757 O O . VAL A 1 96 ? 2.379 -2.401 -8.204 1.00 93.44 96 VAL A O 1
ATOM 760 N N . ALA A 1 97 ? 1.078 -1.168 -6.850 1.00 94.56 97 ALA A N 1
ATOM 761 C CA . ALA A 1 97 ? -0.104 -2.000 -7.041 1.00 94.56 97 ALA A CA 1
ATOM 762 C C . ALA A 1 97 ? -0.556 -2.006 -8.511 1.00 94.56 97 ALA A C 1
ATOM 764 O O . ALA A 1 97 ? -0.888 -3.066 -9.028 1.00 94.56 97 ALA A O 1
ATOM 765 N N . TRP A 1 98 ? -0.500 -0.865 -9.210 1.00 94.06 98 TRP A N 1
ATOM 766 C CA . TRP A 1 98 ? -0.837 -0.794 -10.641 1.00 94.06 98 TRP A CA 1
ATOM 767 C C . TRP A 1 98 ? 0.131 -1.594 -11.516 1.00 94.06 98 TRP A C 1
ATOM 769 O O . TRP A 1 98 ? -0.308 -2.239 -12.467 1.00 94.06 98 TRP A O 1
ATOM 779 N N . LEU A 1 99 ? 1.431 -1.564 -11.200 1.00 94.88 99 LEU A N 1
ATOM 780 C CA . LEU A 1 99 ? 2.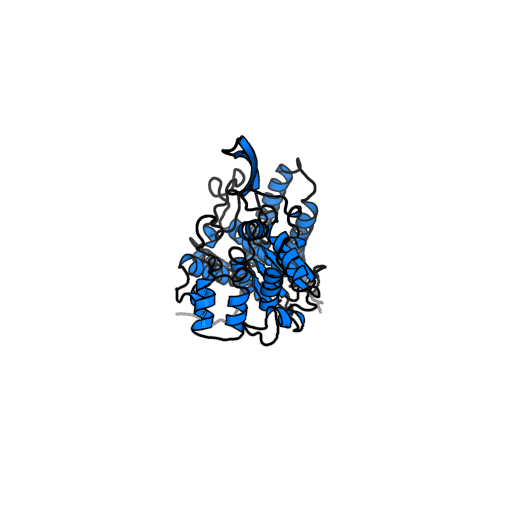448 -2.367 -11.885 1.00 94.88 99 LEU A CA 1
ATOM 781 C C . LEU A 1 99 ? 2.180 -3.861 -11.715 1.00 94.88 99 LEU A C 1
ATOM 783 O O . LEU A 1 99 ? 2.096 -4.580 -12.707 1.00 94.88 99 LEU A O 1
ATOM 787 N N . VAL A 1 100 ? 1.995 -4.312 -10.470 1.00 95.44 100 VAL A N 1
ATOM 788 C CA . VAL A 1 100 ? 1.672 -5.712 -10.163 1.00 95.44 100 VAL A CA 1
ATOM 789 C C . VAL A 1 100 ? 0.385 -6.131 -10.867 1.00 95.44 100 VAL A C 1
ATOM 791 O O . VAL A 1 100 ? 0.357 -7.178 -11.502 1.00 95.44 100 VAL A O 1
ATOM 794 N N . ASP A 1 101 ? -0.665 -5.314 -10.787 1.00 95.00 101 ASP A N 1
ATOM 795 C CA . ASP A 1 101 ? -1.963 -5.618 -11.386 1.00 95.00 101 ASP A CA 1
ATOM 796 C C . ASP A 1 101 ? -1.883 -5.739 -12.914 1.00 95.00 101 ASP A C 1
ATOM 798 O O . ASP A 1 101 ? -2.385 -6.711 -13.477 1.00 95.00 101 ASP A O 1
ATOM 802 N N . SER A 1 102 ? -1.182 -4.806 -13.567 1.00 94.25 102 SER A N 1
ATOM 803 C CA . SER A 1 102 ? -1.042 -4.769 -15.030 1.00 94.25 102 SER A CA 1
ATOM 804 C C . SER A 1 102 ? -0.150 -5.885 -15.572 1.00 94.25 102 SER A C 1
ATOM 806 O O . SER A 1 102 ? -0.343 -6.331 -16.701 1.00 94.25 102 SER A O 1
ATOM 808 N N . LEU A 1 103 ? 0.847 -6.320 -14.796 1.00 93.19 103 LEU A N 1
ATOM 809 C CA . LEU A 1 103 ? 1.862 -7.272 -15.249 1.00 93.19 103 LEU A CA 1
ATOM 810 C C . LEU A 1 103 ? 1.643 -8.701 -14.736 1.00 93.19 103 LEU A C 1
ATOM 812 O O . LEU A 1 103 ? 2.327 -9.612 -15.200 1.00 93.19 103 LEU A O 1
ATOM 816 N N . TRP A 1 104 ? 0.676 -8.929 -13.841 1.00 93.75 104 TRP A N 1
ATOM 817 C CA . TRP A 1 104 ? 0.408 -10.254 -13.272 1.00 93.75 104 TRP A CA 1
ATOM 818 C C . TRP A 1 104 ? 0.190 -11.321 -14.346 1.00 93.75 104 TRP A C 1
ATOM 820 O O . TRP A 1 104 ? 0.909 -12.314 -14.377 1.00 93.75 104 TRP A O 1
ATOM 830 N N . GLU A 1 105 ? -0.752 -11.092 -15.263 1.00 90.44 105 GLU A N 1
ATOM 831 C CA . GLU A 1 105 ? -1.163 -12.084 -16.272 1.00 90.44 105 GLU A CA 1
ATOM 832 C C . GLU A 1 105 ? -0.059 -12.432 -17.280 1.00 90.44 105 GLU A C 1
ATOM 834 O O . GLU A 1 105 ? -0.093 -13.489 -17.911 1.00 90.44 105 GLU A O 1
ATOM 839 N N . VAL A 1 106 ? 0.922 -11.542 -17.448 1.00 88.19 106 VAL A N 1
ATOM 840 C CA . VAL A 1 106 ? 2.027 -11.720 -18.401 1.00 88.19 106 VAL A CA 1
ATOM 841 C C . VAL A 1 106 ? 3.305 -12.247 -17.743 1.00 88.19 106 VAL A C 1
ATOM 843 O O . VAL A 1 106 ? 4.122 -12.857 -18.435 1.00 88.19 106 VAL A O 1
ATOM 846 N N . MET A 1 107 ? 3.486 -12.042 -16.433 1.00 88.19 107 MET A N 1
ATOM 847 C CA . MET A 1 107 ? 4.680 -12.474 -15.691 1.00 88.19 107 MET A CA 1
ATOM 848 C C . MET A 1 107 ? 4.456 -13.737 -14.846 1.00 88.19 107 MET A C 1
ATOM 850 O O . MET A 1 107 ? 5.325 -14.609 -14.839 1.00 88.19 107 MET A O 1
ATOM 854 N N . ALA A 1 108 ? 3.321 -13.856 -14.152 1.00 89.38 108 ALA A N 1
ATOM 855 C CA . ALA A 1 108 ? 3.056 -14.964 -13.237 1.00 89.38 108 ALA A CA 1
ATOM 856 C C . ALA A 1 108 ? 2.822 -16.299 -13.973 1.00 89.38 108 ALA A C 1
ATOM 858 O O . ALA A 1 108 ? 2.428 -16.344 -15.142 1.00 89.38 108 ALA A O 1
ATOM 859 N N . ASP A 1 109 ? 3.052 -17.414 -13.277 1.00 88.25 109 ASP A N 1
ATOM 860 C CA . ASP A 1 109 ? 2.771 -18.749 -13.800 1.00 88.25 109 ASP A CA 1
ATOM 861 C C . ASP A 1 109 ? 1.262 -18.961 -14.006 1.00 88.25 109 ASP A C 1
ATOM 863 O O . ASP A 1 109 ? 0.411 -18.466 -13.260 1.00 88.25 109 ASP A O 1
ATOM 867 N N . LYS A 1 110 ? 0.919 -19.745 -15.036 1.00 84.69 110 LYS A N 1
ATOM 868 C CA . LYS A 1 110 ? -0.471 -20.064 -15.386 1.00 84.69 110 LYS A CA 1
ATOM 869 C C . LYS A 1 110 ? -1.128 -20.875 -14.268 1.00 84.69 110 LYS A C 1
ATOM 871 O O . LYS A 1 110 ? -0.937 -22.080 -14.211 1.00 84.69 110 LYS A O 1
ATOM 876 N N . GLY A 1 111 ? -1.948 -20.220 -13.452 1.00 84.19 111 GLY A N 1
ATOM 877 C CA . GLY A 1 111 ? -2.612 -20.833 -12.295 1.00 84.19 111 GLY A CA 1
ATOM 878 C C . GLY A 1 111 ? -2.266 -20.160 -10.968 1.00 84.19 111 GLY A C 1
ATOM 879 O O . GLY A 1 111 ? -2.967 -20.380 -9.978 1.00 84.19 111 GLY A O 1
ATOM 880 N N . ALA A 1 112 ? -1.254 -19.287 -10.948 1.00 90.31 112 ALA A N 1
ATOM 881 C CA . ALA A 1 112 ? -0.921 -18.502 -9.774 1.00 90.31 112 ALA A CA 1
ATOM 882 C C . ALA A 1 112 ? -2.083 -17.577 -9.383 1.00 90.31 112 ALA A C 1
ATOM 884 O O . ALA A 1 112 ? -2.610 -16.805 -10.190 1.00 90.31 112 ALA A O 1
ATOM 885 N N . LYS A 1 113 ? -2.478 -17.641 -8.111 1.00 91.25 113 LYS A N 1
ATOM 886 C CA . LYS A 1 113 ? -3.561 -16.822 -7.571 1.00 91.25 113 LYS A CA 1
ATOM 887 C C . LYS A 1 113 ? -3.008 -15.482 -7.100 1.00 91.25 113 LYS A C 1
ATOM 889 O O . LYS A 1 113 ? -2.271 -15.438 -6.119 1.00 91.25 113 LYS A O 1
ATOM 894 N N . LYS A 1 114 ? -3.422 -14.392 -7.750 1.00 94.06 114 LYS A N 1
ATOM 895 C CA . LYS A 1 114 ? -3.114 -13.034 -7.287 1.00 94.06 114 LYS A CA 1
ATOM 896 C C . LYS A 1 114 ? -3.727 -12.800 -5.896 1.00 94.06 114 LYS A C 1
ATOM 898 O O . LYS A 1 114 ? -4.925 -13.067 -5.732 1.00 94.06 114 LYS A O 1
ATOM 903 N N . PRO A 1 115 ? -2.956 -12.326 -4.900 1.00 93.88 115 PRO A N 1
ATOM 904 C CA . PRO A 1 115 ? -3.511 -11.977 -3.596 1.00 93.88 115 PRO A CA 1
ATOM 905 C C . PRO A 1 115 ? -4.430 -10.756 -3.704 1.00 93.88 115 PRO A C 1
ATOM 907 O O . PRO A 1 115 ? -4.369 -9.993 -4.672 1.00 93.88 115 PRO A O 1
ATOM 910 N N . HIS A 1 116 ? -5.285 -10.556 -2.702 1.00 94.88 116 HIS A N 1
ATOM 911 C CA . HIS A 1 116 ? -6.092 -9.339 -2.642 1.00 94.88 116 HIS A CA 1
ATOM 912 C C . HIS A 1 116 ? -5.190 -8.132 -2.344 1.00 94.88 116 HIS A C 1
ATOM 914 O O . HIS A 1 116 ? -4.324 -8.208 -1.470 1.00 94.88 116 HIS A O 1
ATOM 920 N N . LEU A 1 117 ? -5.375 -7.037 -3.087 1.00 95.00 117 LEU A N 1
ATOM 921 C CA . LEU A 1 117 ? -4.577 -5.818 -2.964 1.00 95.00 117 LEU A CA 1
ATOM 922 C C . LEU A 1 117 ? -5.413 -4.739 -2.264 1.00 95.00 117 LEU A C 1
ATOM 924 O O . LEU A 1 117 ? -6.456 -4.330 -2.768 1.00 95.00 117 LEU A O 1
ATOM 928 N N . GLY A 1 118 ? -4.945 -4.276 -1.110 1.00 94.50 118 GLY A N 1
ATOM 929 C CA . GLY A 1 118 ? -5.553 -3.210 -0.322 1.00 94.50 118 GLY A CA 1
ATOM 930 C C . GLY A 1 118 ? -4.579 -2.068 -0.044 1.00 94.50 118 GLY A C 1
ATOM 931 O O . GLY A 1 118 ? -3.373 -2.176 -0.268 1.00 94.50 118 GLY A O 1
ATOM 932 N N . PHE A 1 119 ? -5.111 -0.965 0.479 1.00 94.88 119 PHE A N 1
ATOM 933 C CA . PHE A 1 119 ? -4.345 0.239 0.795 1.00 94.88 119 PHE A CA 1
ATOM 934 C C . PHE A 1 119 ? -4.568 0.665 2.242 1.00 94.88 119 PHE A C 1
ATOM 936 O O . PHE A 1 119 ? -5.668 0.526 2.792 1.00 94.88 119 PHE A O 1
ATOM 943 N N . ILE A 1 120 ? -3.516 1.197 2.857 1.00 95.12 120 ILE A N 1
ATOM 944 C CA . ILE A 1 120 ? -3.585 1.796 4.185 1.00 95.12 120 ILE A CA 1
ATOM 945 C C . ILE A 1 120 ? -2.606 2.961 4.294 1.00 95.12 120 ILE A C 1
ATOM 947 O O . ILE A 1 120 ? -1.436 2.833 3.942 1.00 95.12 120 ILE A O 1
ATOM 951 N N . HIS A 1 121 ? -3.061 4.097 4.814 1.00 94.00 121 HIS A N 1
ATOM 952 C CA . HIS A 1 121 ? -2.184 5.237 5.064 1.00 94.00 121 HIS A CA 1
ATOM 953 C C . HIS A 1 121 ? -1.503 5.088 6.424 1.00 94.00 121 HIS A C 1
ATOM 955 O O . HIS A 1 121 ? -2.132 5.185 7.473 1.00 94.00 121 HIS A O 1
ATOM 961 N N . ILE A 1 122 ? -0.193 4.875 6.431 1.00 93.44 122 ILE A N 1
ATOM 962 C CA . ILE A 1 122 ? 0.627 4.951 7.641 1.00 93.44 122 ILE A CA 1
ATOM 963 C C . ILE A 1 122 ? 1.883 5.713 7.253 1.00 93.44 122 ILE A C 1
ATOM 965 O O . ILE A 1 122 ? 2.661 5.224 6.445 1.00 93.44 122 ILE A O 1
ATOM 969 N N . ASP A 1 123 ? 2.080 6.900 7.828 1.00 89.00 123 ASP A N 1
ATOM 970 C CA . ASP A 1 123 ? 3.280 7.714 7.625 1.00 89.00 123 ASP A CA 1
ATOM 971 C C . ASP A 1 123 ? 4.039 7.913 8.941 1.00 89.00 123 ASP A C 1
ATOM 973 O O . ASP A 1 123 ? 3.457 8.160 10.000 1.00 89.00 123 ASP A O 1
ATOM 977 N N . ARG A 1 124 ? 5.370 7.829 8.879 1.00 87.94 124 ARG A N 1
ATOM 978 C CA . ARG A 1 124 ? 6.222 7.964 10.064 1.00 87.94 124 ARG A CA 1
ATOM 979 C C . ARG A 1 124 ? 6.047 9.312 10.772 1.00 87.94 124 ARG A C 1
ATOM 981 O O . ARG A 1 124 ? 6.058 9.334 11.996 1.00 87.94 124 ARG A O 1
ATOM 988 N N . LYS A 1 125 ? 5.911 10.431 10.047 1.00 87.69 125 LYS A N 1
ATOM 989 C CA . LYS A 1 125 ? 5.793 11.773 10.645 1.00 87.69 125 LYS A CA 1
ATOM 990 C C . LYS A 1 125 ? 4.500 11.872 11.454 1.00 87.69 125 LYS A C 1
ATOM 992 O O . LYS A 1 125 ? 4.538 12.331 12.597 1.00 87.69 125 LYS A O 1
ATOM 997 N N . ASP A 1 126 ? 3.405 11.353 10.903 1.00 89.56 126 ASP A N 1
ATOM 998 C CA . ASP A 1 126 ? 2.096 11.324 11.563 1.00 89.56 126 ASP A CA 1
ATOM 999 C C . ASP A 1 126 ? 2.141 10.479 12.843 1.00 89.56 126 ASP A C 1
ATOM 1001 O O . ASP A 1 126 ? 1.699 10.913 13.910 1.00 89.56 126 ASP A O 1
ATOM 1005 N N . TRP A 1 127 ? 2.719 9.279 12.769 1.00 92.25 127 TRP A N 1
ATOM 1006 C CA . TRP A 1 127 ? 2.742 8.347 13.896 1.00 92.25 127 TRP A CA 1
ATOM 1007 C C . TRP A 1 127 ? 3.707 8.745 15.007 1.00 92.25 127 TRP A C 1
ATOM 1009 O O . TRP A 1 127 ? 3.367 8.602 16.181 1.00 92.25 127 TRP A O 1
ATOM 1019 N N . TRP A 1 128 ? 4.851 9.337 14.665 1.00 92.62 128 TRP A N 1
ATOM 1020 C CA . TRP A 1 128 ? 5.734 9.966 15.645 1.00 92.62 128 TRP A CA 1
ATOM 1021 C C . TRP A 1 128 ? 5.043 11.111 16.392 1.00 92.62 128 TRP A C 1
ATOM 1023 O O . TRP A 1 128 ? 5.150 11.213 17.615 1.00 92.62 128 TRP A O 1
ATOM 1033 N N . SER A 1 129 ? 4.272 11.942 15.684 1.00 91.12 129 SER A N 1
ATOM 1034 C CA . SER A 1 129 ? 3.471 12.996 16.314 1.00 91.12 129 SER A CA 1
ATOM 1035 C C . SER A 1 129 ? 2.415 12.422 17.269 1.00 91.12 129 SER A C 1
ATOM 1037 O O . SER A 1 129 ? 2.275 12.910 18.393 1.00 91.12 129 SER A O 1
ATOM 1039 N N . ARG A 1 130 ? 1.735 11.334 16.879 1.00 91.88 130 ARG A N 1
ATOM 1040 C CA . ARG A 1 130 ? 0.709 10.661 17.699 1.00 91.88 130 ARG A CA 1
ATOM 1041 C C . ARG A 1 130 ? 1.245 10.103 19.015 1.00 91.88 130 ARG A C 1
ATOM 1043 O O . ARG A 1 130 ? 0.532 10.153 20.013 1.00 91.88 130 ARG A O 1
ATOM 1050 N N . VAL A 1 131 ? 2.498 9.648 19.046 1.00 92.44 131 VAL A N 1
ATOM 1051 C CA . VAL A 1 131 ? 3.171 9.197 20.280 1.00 92.44 131 VAL A CA 1
ATOM 1052 C C . VAL A 1 131 ? 3.943 10.319 20.990 1.00 92.44 131 VAL A C 1
ATOM 1054 O O . VAL A 1 131 ? 4.803 10.056 21.823 1.00 92.44 131 VAL A O 1
ATOM 1057 N N . LYS A 1 132 ? 3.626 11.589 20.690 1.00 90.88 132 LYS A N 1
ATOM 1058 C CA . LYS A 1 132 ? 4.208 12.795 21.315 1.00 90.88 132 LYS A CA 1
ATOM 1059 C C . LYS A 1 132 ? 5.722 12.939 21.120 1.00 90.88 132 LYS A C 1
ATOM 1061 O O . LYS A 1 132 ? 6.392 13.604 21.907 1.00 90.88 132 LYS A O 1
ATOM 1066 N N . LEU A 1 133 ? 6.247 12.373 20.037 1.00 87.38 133 LEU A N 1
ATOM 1067 C CA . LEU A 1 133 ? 7.651 12.450 19.637 1.00 87.38 133 LEU A CA 1
ATOM 1068 C C . LEU A 1 133 ? 7.778 12.993 18.202 1.00 87.38 133 LEU A C 1
ATOM 1070 O O . LEU A 1 133 ? 8.381 12.331 17.362 1.00 87.38 133 LEU A O 1
ATOM 1074 N N . PRO A 1 134 ? 7.193 14.165 17.876 1.00 86.06 134 PRO A N 1
ATOM 1075 C CA . PRO A 1 134 ? 7.144 14.657 16.503 1.00 86.06 134 PRO A CA 1
ATOM 1076 C C . PRO A 1 134 ? 8.549 14.825 15.913 1.00 86.06 134 PRO A C 1
ATOM 1078 O O . PRO A 1 134 ? 9.459 15.334 16.570 1.00 86.06 134 PRO A O 1
ATOM 1081 N N . LEU A 1 135 ? 8.701 14.423 14.651 1.00 79.81 135 LEU A N 1
ATOM 1082 C CA . LEU A 1 135 ? 9.929 14.652 13.895 1.00 79.81 135 LEU A CA 1
ATOM 1083 C C . LEU A 1 135 ? 10.085 16.134 13.554 1.00 79.81 135 LEU A C 1
ATOM 1085 O O . LEU A 1 135 ? 9.119 16.792 13.159 1.00 79.81 135 LEU A O 1
ATOM 1089 N N . VAL A 1 136 ? 11.319 16.634 13.617 1.00 72.19 136 VAL A N 1
ATOM 1090 C CA . VAL A 1 136 ? 11.653 17.983 13.146 1.00 72.19 136 VAL A CA 1
ATOM 1091 C C . VAL A 1 136 ? 12.275 17.895 11.750 1.00 72.19 136 VAL A C 1
ATOM 1093 O O . VAL A 1 136 ? 13.398 17.432 11.562 1.00 72.19 136 VAL A O 1
ATOM 1096 N N . GLY A 1 137 ? 11.537 18.344 10.732 1.00 68.00 137 GLY A N 1
ATOM 1097 C CA . GLY A 1 137 ? 11.999 18.330 9.340 1.00 68.00 137 GLY A CA 1
ATOM 1098 C C . GLY A 1 137 ? 12.085 16.920 8.740 1.00 68.00 137 GLY A C 1
ATOM 1099 O O . GLY A 1 137 ? 11.085 16.207 8.666 1.00 68.00 137 GLY A O 1
ATOM 1100 N N . GLU A 1 138 ? 13.275 16.540 8.265 1.00 64.12 138 GLU A N 1
ATOM 1101 C CA . GLU A 1 138 ? 13.557 15.232 7.640 1.00 64.12 138 GLU A CA 1
ATOM 1102 C C . GLU A 1 138 ? 14.327 14.281 8.567 1.00 64.12 138 GLU A C 1
ATOM 1104 O O . GLU A 1 138 ? 14.979 13.342 8.110 1.00 64.12 138 GLU A O 1
ATOM 1109 N N . GLU A 1 139 ? 14.254 14.524 9.875 1.00 66.94 139 GLU A N 1
ATOM 1110 C CA . GLU A 1 139 ? 14.864 13.687 10.903 1.00 66.94 139 GLU A CA 1
ATOM 1111 C C . GLU A 1 139 ? 14.536 12.201 10.687 1.00 66.94 139 GLU A C 1
ATOM 1113 O O . GLU A 1 139 ? 13.384 11.824 10.457 1.00 66.94 139 GLU A O 1
ATOM 1118 N N . ASN A 1 140 ? 15.557 11.349 10.767 1.00 69.69 140 ASN A N 1
ATOM 1119 C CA . ASN A 1 140 ? 15.408 9.900 10.771 1.00 69.69 140 ASN A CA 1
ATOM 1120 C C . ASN A 1 140 ? 15.658 9.397 12.190 1.00 69.69 140 ASN A C 1
ATOM 1122 O O . ASN A 1 140 ? 16.810 9.252 12.589 1.00 69.69 140 ASN A O 1
ATOM 1126 N N . ARG A 1 141 ? 14.581 9.128 12.929 1.00 77.56 141 ARG A N 1
ATOM 1127 C CA . ARG A 1 141 ? 14.659 8.404 14.202 1.00 77.56 141 ARG A CA 1
ATOM 1128 C C . ARG A 1 141 ? 14.855 6.921 13.975 1.00 77.56 141 ARG A C 1
ATOM 1130 O O . ARG A 1 141 ? 14.422 6.396 12.939 1.00 77.56 141 ARG A O 1
ATOM 1137 N N . ASP A 1 142 ? 15.481 6.265 14.946 1.00 82.94 142 ASP A N 1
ATOM 1138 C CA . ASP A 1 142 ? 15.561 4.814 14.949 1.00 82.94 142 ASP A CA 1
ATOM 1139 C C . ASP A 1 142 ? 14.128 4.248 15.019 1.00 82.94 142 ASP A C 1
ATOM 1141 O O . ASP A 1 142 ? 13.386 4.567 15.952 1.00 82.94 142 ASP A O 1
ATOM 1145 N N . PRO A 1 143 ? 13.694 3.422 14.045 1.00 86.12 143 PRO A N 1
ATOM 1146 C CA . PRO A 1 143 ? 12.402 2.749 14.110 1.00 86.12 143 PRO A CA 1
ATOM 1147 C C . PRO A 1 143 ? 12.148 2.029 15.442 1.00 86.12 143 PRO A C 1
ATOM 1149 O O . PRO A 1 143 ? 11.003 1.972 15.884 1.00 86.12 143 PRO A O 1
ATOM 1152 N N . PHE A 1 144 ? 13.188 1.503 16.097 1.00 87.56 144 PHE A N 1
ATOM 1153 C CA . PHE A 1 144 ? 13.060 0.765 17.356 1.00 87.56 144 PHE A CA 1
ATOM 1154 C C . PHE A 1 144 ? 12.715 1.642 18.565 1.00 87.56 144 PHE A C 1
ATOM 1156 O O . PHE A 1 144 ? 12.255 1.105 19.572 1.00 87.56 144 PHE A O 1
ATOM 1163 N N . GLU A 1 145 ? 12.851 2.967 18.463 1.00 88.56 145 GLU A N 1
ATOM 1164 C CA . GLU A 1 145 ? 12.331 3.900 19.472 1.00 88.56 145 GLU A CA 1
ATOM 1165 C C . GLU A 1 145 ? 10.792 3.904 19.508 1.00 88.56 145 GLU A C 1
ATOM 1167 O O . GLU A 1 145 ? 10.195 4.336 20.493 1.00 88.56 145 GLU A O 1
ATOM 1172 N N . PHE A 1 146 ? 10.120 3.414 18.456 1.00 92.06 146 PHE A N 1
ATOM 1173 C CA . PHE A 1 146 ? 8.664 3.367 18.412 1.00 92.06 146 PHE A CA 1
ATOM 1174 C C . PHE A 1 146 ? 8.142 2.216 19.273 1.00 92.06 146 PHE A C 1
ATOM 1176 O O . PHE A 1 146 ? 8.255 1.035 18.919 1.00 92.06 146 PHE A O 1
ATOM 1183 N N . ASN A 1 147 ? 7.514 2.572 20.389 1.00 93.56 147 ASN A N 1
ATOM 1184 C CA . ASN A 1 147 ? 6.884 1.630 21.294 1.00 93.56 147 ASN A CA 1
ATOM 1185 C C . ASN A 1 147 ? 5.364 1.621 21.090 1.00 93.56 147 ASN A C 1
ATOM 1187 O O . ASN A 1 147 ? 4.664 2.591 21.365 1.00 93.56 147 ASN A O 1
ATOM 1191 N N . ILE A 1 148 ? 4.841 0.471 20.663 1.00 95.19 148 ILE A N 1
ATOM 1192 C CA . ILE A 1 148 ? 3.406 0.272 20.417 1.00 95.19 148 ILE A CA 1
ATOM 1193 C C . ILE A 1 148 ? 2.532 0.539 21.654 1.00 95.19 148 ILE A C 1
ATOM 1195 O O . ILE A 1 148 ? 1.358 0.852 21.505 1.00 95.19 148 ILE A O 1
ATOM 1199 N N . LYS A 1 149 ? 3.090 0.443 22.870 1.00 95.38 149 LYS A N 1
ATOM 1200 C CA . LYS A 1 149 ? 2.368 0.732 24.122 1.00 95.38 149 LYS A CA 1
ATOM 1201 C C . LYS A 1 149 ? 2.063 2.218 24.323 1.00 95.38 149 LYS A C 1
ATOM 1203 O O . LYS A 1 149 ? 1.215 2.538 25.146 1.00 95.38 149 LYS A O 1
ATOM 1208 N N . ASP A 1 150 ? 2.742 3.098 23.590 1.00 95.44 150 ASP A N 1
ATOM 1209 C CA . ASP A 1 150 ? 2.532 4.546 23.671 1.00 95.44 150 ASP A CA 1
ATOM 1210 C C . ASP A 1 150 ? 1.411 5.015 22.723 1.00 95.44 150 ASP A C 1
ATOM 1212 O O . ASP A 1 150 ? 1.001 6.176 22.757 1.00 95.44 150 ASP A O 1
ATOM 1216 N N . VAL A 1 151 ? 0.894 4.115 21.878 1.00 96.62 151 VAL A N 1
ATOM 1217 C CA . VAL A 1 151 ? -0.264 4.359 21.012 1.00 96.62 151 VAL A CA 1
ATOM 1218 C C . VAL A 1 151 ? -1.549 4.198 21.825 1.00 96.62 151 VAL A C 1
ATOM 1220 O O . VAL A 1 151 ? -1.703 3.220 22.553 1.00 96.62 151 VAL A O 1
ATOM 1223 N N . SER A 1 152 ? -2.488 5.140 21.693 1.00 95.75 152 SER A N 1
ATOM 1224 C CA . SER A 1 152 ? -3.770 5.058 22.400 1.00 95.75 152 SER A CA 1
ATOM 1225 C C . SER A 1 152 ? -4.607 3.865 21.936 1.00 95.75 152 SER A C 1
ATOM 1227 O O . SER A 1 152 ? -4.627 3.524 20.751 1.00 95.75 152 SER A O 1
ATOM 1229 N N . GLU A 1 153 ? -5.360 3.267 22.861 1.00 95.19 153 GLU A N 1
ATOM 1230 C CA . GLU A 1 153 ? -6.295 2.186 22.526 1.00 95.19 153 GLU A CA 1
ATOM 1231 C C . GLU A 1 153 ? -7.347 2.650 21.512 1.00 95.19 153 GLU A C 1
ATOM 1233 O O . GLU A 1 153 ? -7.643 1.908 20.584 1.00 95.19 153 GLU A O 1
ATOM 1238 N N . ASP A 1 154 ? -7.810 3.902 21.578 1.00 94.50 154 ASP A N 1
ATOM 1239 C CA . ASP A 1 154 ? -8.744 4.464 20.591 1.00 94.50 154 ASP A CA 1
ATOM 1240 C C . ASP A 1 154 ? -8.180 4.417 19.165 1.00 94.50 154 ASP A C 1
ATOM 1242 O O . ASP A 1 154 ? -8.901 4.113 18.214 1.00 94.50 154 ASP A O 1
ATOM 1246 N N . ALA A 1 155 ? -6.874 4.667 19.002 1.00 95.94 155 ALA A N 1
ATOM 1247 C CA . ALA A 1 155 ? -6.225 4.580 17.700 1.00 95.94 155 ALA A CA 1
ATOM 1248 C C . ALA A 1 155 ? -6.126 3.124 17.222 1.00 95.94 155 ALA A C 1
ATOM 1250 O O . ALA A 1 155 ? -6.368 2.850 16.048 1.00 95.94 155 ALA A O 1
ATOM 1251 N N . ILE A 1 156 ? -5.823 2.178 18.115 1.00 97.62 156 ILE A N 1
ATOM 1252 C CA . ILE A 1 156 ? -5.812 0.747 17.776 1.00 97.62 156 ILE A CA 1
ATOM 1253 C C . ILE A 1 156 ? -7.222 0.256 17.418 1.00 97.62 156 ILE A C 1
ATOM 1255 O O . ILE A 1 156 ? -7.388 -0.438 16.414 1.00 97.62 156 ILE A O 1
ATOM 1259 N N . ASN A 1 157 ? -8.238 0.652 18.187 1.00 97.00 157 ASN A N 1
ATOM 1260 C CA . ASN A 1 157 ? -9.646 0.352 17.937 1.00 97.00 157 ASN A CA 1
ATOM 1261 C C . ASN A 1 157 ? -10.074 0.884 16.568 1.00 97.00 157 ASN A C 1
ATOM 1263 O O . ASN A 1 157 ? -10.695 0.163 15.790 1.00 97.00 157 ASN A O 1
ATOM 1267 N N . ALA A 1 158 ? -9.690 2.117 16.237 1.00 96.50 158 ALA A N 1
ATOM 1268 C CA . ALA A 1 158 ? -9.995 2.714 14.946 1.00 96.50 158 ALA A CA 1
ATOM 1269 C C . ALA A 1 158 ? -9.296 1.997 13.777 1.00 96.50 158 ALA A C 1
ATOM 1271 O O . ALA A 1 158 ? -9.944 1.716 12.771 1.00 96.50 158 ALA A O 1
ATOM 1272 N N . ILE A 1 159 ? -8.018 1.613 13.912 1.00 97.56 159 ILE A N 1
ATOM 1273 C CA . ILE A 1 159 ? -7.337 0.790 12.894 1.00 97.56 159 ILE A CA 1
ATOM 1274 C C . ILE A 1 159 ? -8.057 -0.547 12.720 1.00 97.56 159 ILE A C 1
ATOM 1276 O O . ILE A 1 159 ? -8.306 -0.969 11.593 1.00 97.56 159 ILE A O 1
ATOM 1280 N N . ARG A 1 160 ? -8.415 -1.220 13.821 1.00 97.81 160 ARG A N 1
ATOM 1281 C CA . ARG A 1 160 ? -9.136 -2.496 13.765 1.00 97.81 160 ARG A CA 1
ATOM 1282 C C . ARG A 1 160 ? -10.485 -2.341 13.061 1.00 97.81 160 ARG A C 1
ATOM 1284 O O . ARG A 1 160 ? -10.831 -3.194 12.246 1.00 97.81 160 ARG A O 1
ATOM 1291 N N . ALA A 1 161 ? -11.214 -1.254 13.322 1.00 97.25 161 ALA A N 1
ATOM 1292 C CA . ALA A 1 161 ? -12.525 -0.981 12.733 1.00 97.25 161 ALA A CA 1
ATOM 1293 C C . ALA A 1 161 ? -12.512 -0.984 11.196 1.00 97.25 161 ALA A C 1
ATOM 1295 O O . ALA A 1 161 ? -13.474 -1.466 10.597 1.00 97.25 161 ALA A O 1
ATOM 1296 N N . LYS A 1 162 ? -11.411 -0.549 10.557 1.00 95.94 162 LYS A N 1
ATOM 1297 C CA . LYS A 1 162 ? -11.222 -0.630 9.094 1.00 95.94 162 LYS A CA 1
ATOM 1298 C C . LYS A 1 162 ? -11.406 -2.051 8.554 1.00 95.94 162 LYS A C 1
ATOM 1300 O O . LYS A 1 162 ? -11.924 -2.231 7.457 1.00 95.94 162 LYS A O 1
ATOM 1305 N N . PHE A 1 163 ? -10.994 -3.054 9.325 1.00 97.00 163 PHE A N 1
ATOM 1306 C CA . PHE A 1 163 ? -10.984 -4.453 8.902 1.00 97.00 163 PHE A CA 1
ATOM 1307 C C . PHE A 1 163 ? -12.155 -5.266 9.456 1.00 97.00 163 PHE A C 1
ATOM 1309 O O . PHE A 1 163 ? -12.290 -6.431 9.101 1.00 97.00 163 PHE A O 1
ATOM 1316 N N . VAL A 1 164 ? -13.000 -4.701 10.321 1.00 96.62 164 VAL A N 1
ATOM 1317 C CA . VAL A 1 164 ? -14.108 -5.442 10.941 1.00 96.62 164 VAL A CA 1
ATOM 1318 C C . VAL A 1 164 ? -15.117 -5.923 9.896 1.00 96.62 164 VAL A C 1
ATOM 1320 O O . VAL A 1 164 ? -15.581 -5.153 9.051 1.00 96.62 164 VAL A O 1
ATOM 1323 N N . ILE A 1 165 ? -15.511 -7.191 10.003 1.00 95.81 165 ILE A N 1
ATOM 1324 C CA . ILE A 1 165 ? -16.644 -7.780 9.291 1.00 95.81 165 ILE A CA 1
ATOM 1325 C C . ILE A 1 165 ? -17.868 -7.677 10.204 1.00 95.81 165 ILE A C 1
ATOM 1327 O O . ILE A 1 165 ? -17.875 -8.214 11.310 1.00 95.81 165 ILE A O 1
ATOM 1331 N N . GLY A 1 166 ? -18.906 -6.995 9.726 1.00 92.06 166 GLY A N 1
ATOM 1332 C CA . GLY A 1 166 ? -20.109 -6.685 10.497 1.00 92.06 166 GLY A CA 1
ATOM 1333 C C . GLY A 1 166 ? -20.297 -5.187 10.713 1.00 92.06 166 GLY A C 1
ATOM 1334 O O . GLY A 1 166 ? -19.506 -4.367 10.227 1.00 92.06 166 GLY A O 1
ATOM 1335 N N . ASP A 1 167 ? -21.363 -4.860 11.432 1.00 93.88 167 ASP A N 1
ATOM 1336 C CA . ASP A 1 167 ? -21.840 -3.494 11.588 1.00 93.88 167 ASP A CA 1
ATOM 1337 C C . ASP A 1 167 ? -21.289 -2.858 12.863 1.00 93.88 167 ASP A C 1
ATOM 1339 O O . ASP A 1 167 ? -21.313 -3.450 13.942 1.00 93.88 167 ASP A O 1
ATOM 1343 N N . LEU A 1 168 ? -20.821 -1.623 12.731 1.00 94.69 168 LEU A N 1
ATOM 1344 C CA . LEU A 1 168 ? -20.468 -0.754 13.846 1.00 94.69 168 LEU A CA 1
ATOM 1345 C C . LEU A 1 168 ? -21.479 0.392 13.922 1.00 94.69 168 LEU A C 1
ATOM 1347 O O . LEU A 1 168 ? -22.170 0.706 12.949 1.00 94.69 168 LEU A O 1
ATOM 1351 N N . THR A 1 169 ? -21.552 1.043 15.078 1.00 91.38 169 THR A N 1
ATOM 1352 C CA . THR A 1 169 ? -22.266 2.314 15.242 1.00 91.38 169 THR A CA 1
ATOM 1353 C C . THR A 1 169 ? -21.343 3.332 15.910 1.00 91.38 169 THR A C 1
ATOM 1355 O O . THR A 1 169 ? -20.435 2.928 16.643 1.00 91.38 169 THR A O 1
ATOM 1358 N N . PRO A 1 170 ? -21.564 4.644 15.708 1.00 85.75 170 PRO A N 1
ATOM 1359 C CA . PRO A 1 170 ? -20.788 5.677 16.393 1.00 85.75 170 PRO A CA 1
ATOM 1360 C C . PRO A 1 170 ? -20.751 5.511 17.919 1.00 85.75 170 PRO A C 1
ATOM 1362 O O . PRO A 1 170 ? -19.726 5.789 18.529 1.00 85.75 170 PRO A O 1
ATOM 1365 N N . ASP A 1 171 ? -21.836 5.008 18.514 1.00 84.88 171 ASP A N 1
ATOM 1366 C CA . ASP A 1 171 ? -22.015 4.967 19.968 1.00 84.88 171 ASP A CA 1
ATOM 1367 C C . ASP A 1 171 ? -21.446 3.699 20.627 1.00 84.88 171 ASP A C 1
ATOM 1369 O O . ASP A 1 171 ? -21.284 3.655 21.845 1.00 84.88 171 ASP A O 1
ATOM 1373 N N . ASN A 1 172 ? -21.163 2.643 19.853 1.00 82.06 172 ASN A N 1
ATOM 1374 C CA . ASN A 1 172 ? -20.752 1.346 20.403 1.00 82.06 172 ASN A CA 1
ATOM 1375 C C . ASN A 1 172 ? -19.420 0.811 19.872 1.00 82.06 172 ASN A C 1
ATOM 1377 O O . ASN A 1 172 ? -18.958 -0.213 20.382 1.00 82.06 172 ASN A O 1
ATOM 1381 N N . TYR A 1 173 ? -18.806 1.454 18.869 1.00 90.62 173 TYR A N 1
ATOM 1382 C CA . TYR A 1 173 ? -17.698 0.826 18.149 1.00 90.62 173 TYR A CA 1
ATOM 1383 C C . TYR A 1 173 ? -16.527 0.466 19.070 1.00 90.62 173 TYR A C 1
ATOM 1385 O O . TYR A 1 173 ? -15.974 -0.620 18.937 1.00 90.62 173 TYR A O 1
ATOM 1393 N N . GLU A 1 174 ? -16.195 1.312 20.048 1.00 87.31 174 GLU A N 1
ATOM 1394 C CA . GLU A 1 174 ? -15.099 1.065 20.996 1.00 87.31 174 GLU A CA 1
ATOM 1395 C C . GLU A 1 174 ? -15.272 -0.255 21.766 1.00 87.31 174 GLU A C 1
ATOM 1397 O O . GLU A 1 174 ? -14.297 -0.961 22.019 1.00 87.31 174 GLU A O 1
ATOM 1402 N N . ASN A 1 175 ? -16.518 -0.628 22.074 1.00 86.06 175 ASN A N 1
ATOM 1403 C CA . ASN A 1 175 ? -16.847 -1.839 22.827 1.00 86.06 175 ASN A CA 1
ATOM 1404 C C . ASN A 1 175 ? -17.083 -3.067 21.931 1.00 86.06 175 ASN A C 1
ATOM 1406 O O . ASN A 1 175 ? -16.897 -4.200 22.380 1.00 86.06 175 ASN A O 1
ATOM 1410 N N . GLU A 1 176 ? -17.515 -2.865 20.685 1.00 92.62 176 GLU A N 1
ATOM 1411 C CA . GLU A 1 176 ? -17.899 -3.948 19.767 1.00 92.62 176 GLU A CA 1
ATOM 1412 C C . GLU A 1 176 ? -16.777 -4.366 18.807 1.00 92.62 176 GLU A C 1
ATOM 1414 O O . GLU A 1 176 ? -16.725 -5.525 18.395 1.00 92.62 176 GLU A O 1
ATOM 1419 N N . VAL A 1 177 ? -15.829 -3.475 18.492 1.00 95.69 177 VAL A N 1
ATOM 1420 C CA . VAL A 1 177 ? -14.785 -3.712 17.474 1.00 95.69 177 VAL A CA 1
ATOM 1421 C C . VAL A 1 177 ? -13.956 -4.979 17.735 1.00 95.69 177 VAL A C 1
ATOM 1423 O O . VAL A 1 177 ? -13.523 -5.654 16.801 1.00 95.69 177 VAL A O 1
ATOM 1426 N N . TRP A 1 178 ? -13.758 -5.347 19.001 1.00 96.69 178 TRP A N 1
ATOM 1427 C CA . TRP A 1 178 ? -13.001 -6.538 19.405 1.00 96.69 178 TRP A CA 1
ATOM 1428 C C . TRP A 1 178 ? -13.821 -7.825 19.460 1.00 96.69 178 TRP A C 1
ATOM 1430 O O . TRP A 1 178 ? -13.240 -8.907 19.492 1.00 96.69 178 TRP A O 1
ATOM 1440 N N . LYS A 1 179 ? -15.153 -7.726 19.467 1.00 96.00 179 LYS A N 1
ATOM 1441 C CA . LYS A 1 179 ? -16.058 -8.885 19.481 1.00 96.00 179 LYS A CA 1
ATOM 1442 C C . LYS A 1 179 ? -16.325 -9.418 18.076 1.00 96.00 179 LYS A C 1
ATOM 1444 O O . LYS A 1 179 ? -16.724 -10.569 17.922 1.00 96.00 179 LYS A O 1
ATOM 1449 N N . LEU A 1 180 ? -16.114 -8.577 17.067 1.00 96.25 180 LEU A N 1
ATOM 1450 C CA . LEU A 1 180 ? -16.344 -8.896 15.668 1.00 96.25 180 LEU A CA 1
ATOM 1451 C C . LEU A 1 180 ? -15.067 -9.439 14.997 1.00 96.25 180 LEU A C 1
ATOM 1453 O O . LEU A 1 180 ? -13.955 -9.001 15.336 1.00 96.25 180 LEU A O 1
ATOM 1457 N N . PRO A 1 181 ? -15.210 -10.376 14.041 1.00 97.44 181 PRO A N 1
ATOM 1458 C CA . PRO A 1 181 ? -14.091 -10.854 13.238 1.00 97.44 181 PRO A CA 1
ATOM 1459 C C . PRO A 1 181 ? -13.589 -9.765 12.283 1.00 97.44 181 PRO A C 1
ATOM 1461 O O . PRO A 1 181 ? -14.287 -8.788 12.001 1.00 97.44 181 PRO A O 1
ATOM 1464 N N . THR A 1 182 ? -12.381 -9.943 11.753 1.00 97.75 182 THR A N 1
ATOM 1465 C CA . THR A 1 182 ? -11.787 -9.052 10.749 1.00 97.75 182 THR A CA 1
ATOM 1466 C C . THR A 1 182 ? -11.546 -9.752 9.417 1.00 97.75 182 THR A C 1
ATOM 1468 O O . THR A 1 182 ? -11.387 -10.969 9.352 1.00 97.75 182 THR A O 1
ATOM 1471 N N . THR A 1 183 ? -11.452 -8.976 8.338 1.00 97.06 183 THR A N 1
ATOM 1472 C CA . THR A 1 183 ? -11.065 -9.455 7.003 1.00 97.06 183 THR A CA 1
ATOM 1473 C C . THR A 1 183 ? -9.632 -9.979 6.940 1.00 97.06 183 THR A C 1
ATOM 1475 O O . THR A 1 183 ? -9.269 -10.604 5.943 1.00 97.06 183 THR A O 1
ATOM 1478 N N . LEU A 1 184 ? -8.824 -9.738 7.978 1.00 98.06 184 LEU A N 1
ATOM 1479 C CA . LEU A 1 184 ? -7.429 -10.156 8.074 1.00 98.06 184 LEU A CA 1
ATOM 1480 C C . LEU A 1 184 ? -7.218 -11.335 9.033 1.00 98.06 184 LEU A C 1
ATOM 1482 O O . LEU A 1 184 ? -6.109 -11.859 9.092 1.00 98.06 184 LEU A O 1
ATOM 1486 N N . ASP A 1 185 ? -8.243 -11.767 9.775 1.00 98.00 185 ASP A N 1
ATOM 1487 C CA . ASP A 1 185 ? -8.073 -12.790 10.806 1.00 98.00 185 ASP A CA 1
ATOM 1488 C C . ASP A 1 185 ? -7.474 -14.085 10.228 1.00 98.00 185 ASP A C 1
ATOM 1490 O O . ASP A 1 185 ? -7.989 -14.655 9.267 1.00 98.00 185 ASP A O 1
ATOM 1494 N N . GLY A 1 186 ? -6.364 -14.545 10.817 1.00 97.50 186 GLY A N 1
ATOM 1495 C CA . GLY A 1 186 ? -5.658 -15.763 10.400 1.00 97.50 186 GLY A CA 1
ATOM 1496 C C . GLY A 1 186 ? -4.907 -15.675 9.064 1.00 97.50 186 GLY A C 1
ATOM 1497 O O . GLY A 1 186 ? -4.301 -16.668 8.662 1.00 97.50 186 GLY A O 1
ATOM 1498 N N . LYS A 1 187 ? -4.918 -14.524 8.379 1.00 97.75 187 LYS A N 1
ATOM 1499 C CA . LYS A 1 187 ? -4.227 -14.336 7.097 1.00 97.75 187 LYS A CA 1
ATOM 1500 C C . LYS A 1 187 ? -2.737 -14.042 7.265 1.00 97.75 187 LYS A C 1
ATOM 1502 O O . LYS A 1 187 ? -2.299 -13.444 8.254 1.00 97.75 187 LYS A O 1
ATOM 1507 N N . LYS A 1 188 ? -1.968 -14.385 6.231 1.00 97.69 188 LYS A N 1
ATOM 1508 C CA . LYS A 1 188 ? -0.629 -13.844 5.977 1.00 97.69 188 LYS A CA 1
ATOM 1509 C C . LYS A 1 188 ? -0.760 -12.542 5.192 1.00 97.69 188 LYS A C 1
ATOM 1511 O O . LYS A 1 188 ? -1.227 -12.548 4.056 1.00 97.69 188 LYS A O 1
ATOM 1516 N N . VAL A 1 189 ? -0.353 -11.432 5.794 1.00 98.31 189 VAL A N 1
ATOM 1517 C CA . VAL A 1 189 ? -0.475 -10.092 5.215 1.00 98.31 189 VAL A CA 1
ATOM 1518 C C . VAL A 1 189 ? 0.909 -9.538 4.894 1.00 98.31 189 VAL A C 1
ATOM 1520 O O . VAL A 1 189 ? 1.757 -9.419 5.780 1.00 98.31 189 VAL A O 1
ATOM 1523 N N . LEU A 1 190 ? 1.137 -9.175 3.633 1.00 97.69 190 LEU A N 1
ATOM 1524 C CA . LEU A 1 190 ? 2.356 -8.494 3.205 1.00 97.69 190 LEU A CA 1
ATOM 1525 C C . LEU A 1 190 ? 2.126 -6.984 3.157 1.00 97.69 190 LEU A C 1
ATOM 1527 O O . LEU A 1 190 ? 1.256 -6.505 2.436 1.00 97.69 190 LEU A O 1
ATOM 1531 N N . ILE A 1 191 ? 2.929 -6.225 3.892 1.00 97.19 191 ILE A N 1
ATOM 1532 C CA . ILE A 1 191 ? 2.941 -4.765 3.847 1.00 97.19 191 ILE A CA 1
ATOM 1533 C C . ILE A 1 191 ? 3.981 -4.327 2.819 1.00 97.19 191 ILE A C 1
ATOM 1535 O O . ILE A 1 191 ? 5.161 -4.663 2.938 1.00 97.19 191 ILE A O 1
ATOM 1539 N N . VAL A 1 192 ? 3.562 -3.558 1.821 1.00 94.88 192 VAL A N 1
ATOM 1540 C CA . VAL A 1 192 ? 4.451 -3.084 0.756 1.00 94.88 192 VAL A CA 1
ATOM 1541 C C . VAL A 1 192 ? 4.616 -1.579 0.864 1.00 94.88 192 VAL A C 1
ATOM 1543 O O . VAL A 1 192 ? 3.646 -0.828 0.798 1.00 94.88 192 VAL A O 1
ATOM 1546 N N . ASP A 1 193 ? 5.862 -1.147 0.994 1.00 92.19 193 ASP A N 1
ATOM 1547 C CA . ASP A 1 193 ? 6.256 0.250 0.834 1.00 92.19 193 ASP A CA 1
ATOM 1548 C C . ASP A 1 193 ? 7.061 0.407 -0.462 1.00 92.19 193 ASP A C 1
ATOM 1550 O O . ASP A 1 193 ? 7.615 -0.548 -1.012 1.00 92.19 193 ASP A O 1
ATOM 1554 N N . GLU A 1 194 ? 7.120 1.619 -0.984 1.00 87.81 194 GLU A N 1
ATOM 1555 C CA . GLU A 1 194 ? 7.784 1.904 -2.246 1.00 87.81 194 GLU A CA 1
ATOM 1556 C C . GLU A 1 194 ? 9.305 1.965 -2.064 1.00 87.81 194 GLU A C 1
ATOM 1558 O O . GLU A 1 194 ? 10.020 1.242 -2.752 1.00 87.81 194 GLU A O 1
ATOM 1563 N N . ILE A 1 195 ? 9.825 2.758 -1.119 1.00 80.44 195 ILE A N 1
ATOM 1564 C CA . ILE A 1 195 ? 11.273 2.923 -0.919 1.00 80.44 195 ILE A CA 1
ATOM 1565 C C . ILE A 1 195 ? 11.658 2.800 0.555 1.00 80.44 195 ILE A C 1
ATOM 1567 O O . ILE A 1 195 ? 11.098 3.448 1.436 1.00 80.44 195 ILE A O 1
ATOM 1571 N N . ARG A 1 196 ? 12.747 2.073 0.835 1.00 78.31 196 ARG A N 1
ATOM 1572 C CA . ARG A 1 196 ? 13.369 2.083 2.165 1.00 78.31 196 ARG A CA 1
ATOM 1573 C C . ARG A 1 196 ? 14.245 3.319 2.377 1.00 78.31 196 ARG A C 1
ATOM 1575 O O . ARG A 1 196 ? 15.398 3.330 1.940 1.00 78.31 196 ARG A O 1
ATOM 1582 N N . SER A 1 197 ? 13.748 4.305 3.127 1.00 70.56 197 SER A N 1
ATOM 1583 C CA . SER A 1 197 ? 14.587 5.366 3.716 1.00 70.56 197 SER A CA 1
ATOM 1584 C C . SER A 1 197 ? 15.276 4.880 4.998 1.00 70.56 197 SER A C 1
ATOM 1586 O O . SER A 1 197 ? 16.374 4.325 4.919 1.00 70.56 197 SER A O 1
ATOM 1588 N N . SER A 1 198 ? 14.609 5.000 6.152 1.00 72.12 198 SER A N 1
ATOM 1589 C CA . SER A 1 198 ? 15.015 4.393 7.431 1.00 72.12 198 SER A CA 1
ATOM 1590 C C . SER A 1 198 ? 14.331 3.046 7.697 1.00 72.12 198 SER A C 1
ATOM 1592 O O . SER A 1 198 ? 14.856 2.209 8.425 1.00 72.12 198 SER A O 1
ATOM 1594 N N . GLY A 1 199 ? 13.166 2.819 7.080 1.00 82.50 199 GLY A N 1
ATOM 1595 C CA . GLY A 1 199 ? 12.276 1.691 7.372 1.00 82.50 199 GLY A CA 1
ATOM 1596 C C . GLY A 1 199 ? 11.317 1.921 8.547 1.00 82.50 199 GLY A C 1
ATOM 1597 O O . GLY A 1 199 ? 10.619 0.994 8.948 1.00 82.50 199 GLY A O 1
ATOM 1598 N N . ALA A 1 200 ? 11.250 3.147 9.083 1.00 86.44 200 ALA A N 1
ATOM 1599 C CA . ALA A 1 200 ? 10.345 3.492 10.182 1.00 86.44 200 ALA A CA 1
ATOM 1600 C C . ALA A 1 200 ? 8.872 3.263 9.827 1.00 86.44 200 ALA A C 1
ATOM 1602 O O . ALA A 1 200 ? 8.149 2.656 10.610 1.00 86.44 200 ALA A O 1
ATOM 1603 N N . THR A 1 201 ? 8.446 3.689 8.637 1.00 91.00 201 THR A N 1
ATOM 1604 C CA . THR A 1 201 ? 7.054 3.589 8.187 1.00 91.00 201 THR A CA 1
ATOM 1605 C C . THR A 1 201 ? 6.554 2.141 8.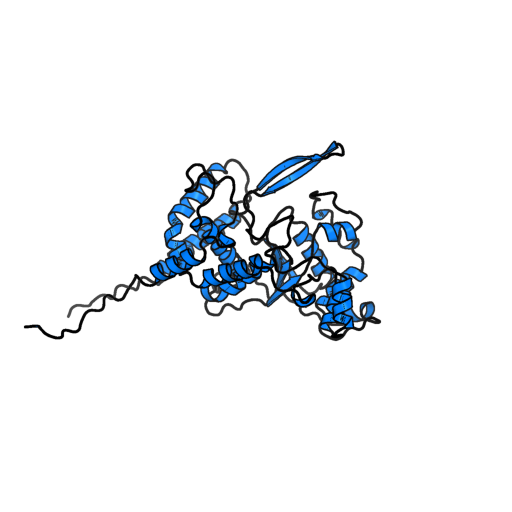190 1.00 91.00 201 THR A C 1
ATOM 1607 O O . THR A 1 201 ? 5.574 1.826 8.859 1.00 91.00 201 THR A O 1
ATOM 1610 N N . THR A 1 202 ? 7.275 1.228 7.534 1.00 92.00 202 THR A N 1
ATOM 1611 C CA . THR A 1 202 ? 6.944 -0.207 7.512 1.00 92.00 202 THR A CA 1
ATOM 1612 C C . THR A 1 202 ? 7.020 -0.857 8.891 1.00 92.00 202 THR A C 1
ATOM 1614 O O . THR A 1 202 ? 6.190 -1.706 9.214 1.00 92.00 202 THR A O 1
ATOM 1617 N N . TYR A 1 203 ? 7.992 -0.465 9.723 1.00 93.25 203 TYR A N 1
ATOM 1618 C CA . TYR A 1 203 ? 8.110 -0.986 11.086 1.00 93.25 203 TYR A CA 1
ATOM 1619 C C . TYR A 1 203 ? 6.892 -0.596 11.931 1.00 93.25 203 TYR A C 1
ATOM 1621 O O . TYR A 1 203 ? 6.266 -1.456 12.551 1.00 93.25 203 TYR A O 1
ATOM 1629 N N . MET A 1 204 ? 6.511 0.684 11.903 1.00 95.25 204 MET A N 1
ATOM 1630 C CA . MET A 1 204 ? 5.315 1.189 12.576 1.00 95.25 204 MET A CA 1
ATOM 1631 C C . MET A 1 204 ? 4.056 0.509 12.052 1.00 95.25 204 MET A C 1
ATOM 1633 O O . MET A 1 204 ? 3.271 0.016 12.857 1.00 95.25 204 MET A O 1
ATOM 1637 N N . ALA A 1 205 ? 3.894 0.417 10.728 1.00 96.81 205 ALA A N 1
ATOM 1638 C CA . ALA A 1 205 ? 2.755 -0.252 10.107 1.00 96.81 205 ALA A CA 1
ATOM 1639 C C . ALA A 1 205 ? 2.605 -1.690 10.607 1.00 96.81 205 ALA A C 1
ATOM 1641 O O . ALA A 1 205 ? 1.530 -2.078 11.057 1.00 96.81 205 ALA A O 1
ATOM 1642 N N . THR A 1 206 ? 3.708 -2.441 10.630 1.00 97.19 206 THR A N 1
ATOM 1643 C CA . THR A 1 206 ? 3.737 -3.812 11.149 1.00 97.19 206 THR A CA 1
ATOM 1644 C C . THR A 1 206 ? 3.300 -3.857 12.613 1.00 97.19 206 THR A C 1
ATOM 1646 O O . THR A 1 206 ? 2.417 -4.629 12.966 1.00 97.19 206 THR A O 1
ATOM 1649 N N . LYS A 1 207 ? 3.863 -3.005 13.482 1.00 97.75 207 LYS A N 1
ATOM 1650 C CA . LYS A 1 207 ? 3.517 -2.987 14.915 1.00 97.75 207 LYS A CA 1
ATOM 1651 C C . LYS A 1 207 ? 2.058 -2.612 15.170 1.00 97.75 207 LYS A C 1
ATOM 1653 O O . LYS A 1 207 ? 1.410 -3.247 16.001 1.00 97.75 207 LYS A O 1
ATOM 1658 N N . LEU A 1 208 ? 1.556 -1.602 14.466 1.00 98.25 208 LEU A N 1
ATOM 1659 C CA . LEU A 1 208 ? 0.179 -1.127 14.575 1.00 98.25 208 LEU A CA 1
ATOM 1660 C C . LEU A 1 208 ? -0.811 -2.202 14.126 1.00 98.25 208 LEU A C 1
ATOM 1662 O O . LEU A 1 208 ? -1.750 -2.518 14.855 1.00 98.25 208 LEU A O 1
ATOM 1666 N N . LEU A 1 209 ? -0.566 -2.815 12.967 1.00 98.38 209 LEU A N 1
ATOM 1667 C CA . LEU A 1 209 ? -1.437 -3.845 12.411 1.00 98.38 209 LEU A CA 1
ATOM 1668 C C . LEU A 1 209 ? -1.395 -5.143 13.223 1.00 98.38 209 LEU A C 1
ATOM 1670 O O . LEU A 1 209 ? -2.454 -5.675 13.543 1.00 98.38 209 LEU A O 1
ATOM 1674 N N . SER A 1 210 ? -0.216 -5.592 13.670 1.00 98.31 210 SER A N 1
ATOM 1675 C CA . SER A 1 210 ? -0.099 -6.728 14.598 1.00 98.31 210 SER A CA 1
ATOM 1676 C C . SER A 1 210 ? -0.869 -6.505 15.898 1.00 98.31 210 SER A C 1
ATOM 1678 O O . SER A 1 210 ? -1.393 -7.453 16.478 1.00 98.31 210 SER A O 1
ATOM 1680 N N . ARG A 1 211 ? -0.948 -5.260 16.378 1.00 98.06 211 ARG A N 1
ATOM 1681 C CA . ARG A 1 211 ? -1.705 -4.933 17.588 1.00 98.06 211 ARG A CA 1
ATOM 1682 C C . ARG A 1 211 ? -3.208 -4.842 17.331 1.00 98.06 21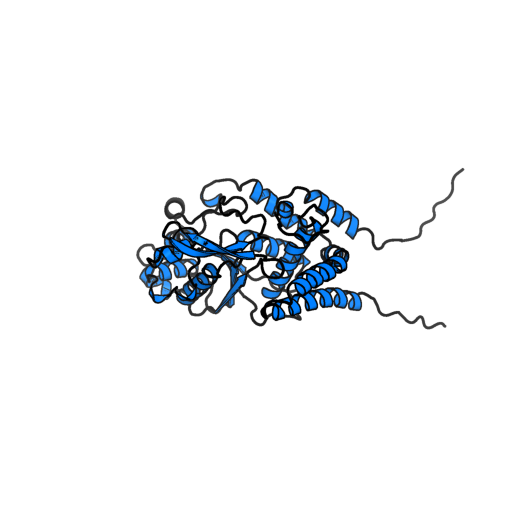1 ARG A C 1
ATOM 1684 O O . ARG A 1 211 ? -3.958 -5.204 18.233 1.00 98.06 211 ARG A O 1
ATOM 1691 N N . ALA A 1 212 ? -3.634 -4.373 16.158 1.00 98.00 212 ALA A N 1
ATOM 1692 C CA . ALA A 1 212 ? -5.042 -4.228 15.777 1.00 98.00 212 ALA A CA 1
ATOM 1693 C C . ALA A 1 212 ? -5.692 -5.553 15.332 1.00 98.00 212 ALA A C 1
ATOM 1695 O O . ALA A 1 212 ? -6.876 -5.784 15.592 1.00 98.00 212 ALA A O 1
ATOM 1696 N N . VAL A 1 213 ? -4.920 -6.450 14.708 1.00 98.25 213 VAL A N 1
ATOM 1697 C CA . VAL A 1 213 ? -5.361 -7.784 14.271 1.00 98.25 213 VAL A CA 1
ATOM 1698 C C . VAL A 1 213 ? -4.351 -8.853 14.721 1.00 98.25 213 VAL A C 1
ATOM 1700 O O . VAL A 1 213 ? -3.523 -9.302 13.930 1.00 98.25 213 VAL A O 1
ATOM 1703 N N . PRO A 1 214 ? -4.403 -9.294 15.992 1.00 97.62 214 PRO A N 1
ATOM 1704 C CA . PRO A 1 214 ? -3.379 -10.180 16.562 1.00 97.62 214 PRO A CA 1
ATOM 1705 C C . PRO A 1 214 ? -3.321 -11.592 15.966 1.00 97.62 214 PRO A C 1
ATOM 1707 O O . PRO A 1 214 ? -2.321 -12.285 16.129 1.00 97.62 214 PRO A O 1
ATOM 1710 N N . SER A 1 215 ? -4.399 -12.043 15.322 1.00 97.75 215 SER A N 1
ATOM 1711 C CA . SER A 1 215 ? -4.486 -13.361 14.682 1.00 97.75 215 SER A CA 1
ATOM 1712 C C . SER A 1 215 ? -3.816 -13.401 13.302 1.00 97.75 215 SER A C 1
ATOM 1714 O O . SER A 1 215 ? -3.552 -14.489 12.794 1.00 97.75 215 SER A O 1
ATOM 1716 N N . ALA A 1 216 ? -3.557 -12.244 12.687 1.00 98.25 216 ALA A N 1
ATOM 1717 C CA . ALA A 1 216 ? -2.896 -12.131 11.393 1.00 98.25 216 ALA A CA 1
ATOM 1718 C C . ALA A 1 216 ? -1.369 -12.115 11.554 1.00 98.25 216 ALA A C 1
ATOM 1720 O O . ALA A 1 216 ? -0.829 -11.604 12.537 1.00 98.25 216 ALA A O 1
ATOM 1721 N N . THR A 1 217 ? -0.656 -12.647 10.561 1.00 98.12 217 THR A N 1
ATOM 1722 C CA . THR A 1 217 ? 0.812 -12.584 10.504 1.00 98.12 217 THR A CA 1
ATOM 1723 C C . THR A 1 217 ? 1.232 -11.528 9.497 1.00 98.12 217 THR A C 1
ATOM 1725 O O . THR A 1 217 ? 0.769 -11.558 8.360 1.00 98.12 217 THR A O 1
ATOM 1728 N N . PHE A 1 218 ? 2.125 -10.623 9.895 1.00 97.62 218 PHE A N 1
ATOM 1729 C CA . PHE A 1 218 ? 2.558 -9.503 9.063 1.00 97.62 218 PHE A CA 1
ATOM 1730 C C . PHE A 1 218 ? 4.039 -9.615 8.710 1.00 97.62 218 PHE A C 1
ATOM 1732 O O . PHE A 1 218 ? 4.882 -9.759 9.596 1.00 97.62 218 PHE A O 1
ATOM 1739 N N . GLU A 1 219 ? 4.348 -9.471 7.426 1.00 95.75 219 GLU A N 1
ATOM 1740 C CA . GLU A 1 219 ? 5.698 -9.212 6.925 1.00 95.75 219 GLU A CA 1
ATOM 1741 C C . GLU A 1 219 ? 5.708 -7.911 6.123 1.00 95.75 219 GLU A C 1
ATOM 1743 O O . GLU A 1 219 ? 4.661 -7.432 5.692 1.00 95.75 219 GLU A O 1
ATOM 1748 N N . SER A 1 220 ? 6.884 -7.316 5.924 1.00 93.56 220 SER A N 1
ATOM 1749 C CA . SER A 1 220 ? 7.012 -6.079 5.152 1.00 93.56 220 SER A CA 1
ATOM 1750 C C . SER A 1 220 ? 8.145 -6.151 4.143 1.00 93.56 220 SER A C 1
ATOM 1752 O O . SER A 1 220 ? 9.239 -6.607 4.482 1.00 93.56 220 SER A O 1
ATOM 1754 N N . VAL A 1 221 ? 7.919 -5.613 2.948 1.00 91.88 221 VAL A N 1
ATOM 1755 C CA . VAL A 1 221 ? 8.921 -5.502 1.881 1.00 91.88 221 VAL A CA 1
ATOM 1756 C C . VAL A 1 221 ? 8.908 -4.107 1.261 1.00 91.88 221 VAL A C 1
ATOM 1758 O O . VAL A 1 221 ? 7.962 -3.337 1.425 1.00 91.88 221 VAL A O 1
ATOM 1761 N N . TYR A 1 222 ? 9.977 -3.790 0.534 1.00 90.19 222 TYR A N 1
ATOM 1762 C CA . TYR A 1 222 ? 10.093 -2.553 -0.232 1.00 90.19 222 TYR A CA 1
ATOM 1763 C C . TYR A 1 222 ? 10.186 -2.888 -1.711 1.00 90.19 222 TYR A C 1
ATOM 1765 O O . TYR A 1 222 ? 10.998 -3.734 -2.087 1.00 90.19 222 TYR A O 1
ATOM 1773 N N . PHE A 1 223 ? 9.407 -2.202 -2.539 1.00 89.88 223 PHE A N 1
ATOM 1774 C CA . PHE A 1 223 ? 9.436 -2.394 -3.984 1.00 89.88 223 PHE A CA 1
ATOM 1775 C C . PHE A 1 223 ? 10.765 -1.930 -4.590 1.00 89.88 223 PHE A C 1
ATOM 1777 O O . PHE A 1 223 ? 11.505 -2.724 -5.164 1.00 89.88 223 PHE A O 1
ATOM 1784 N N . TRP A 1 224 ? 11.122 -0.659 -4.399 1.00 83.88 224 TRP A N 1
ATOM 1785 C CA . TRP A 1 224 ? 12.350 -0.054 -4.905 1.00 83.88 224 TRP A CA 1
ATOM 1786 C C . TRP A 1 224 ? 13.539 -0.429 -4.015 1.00 83.88 224 TRP A C 1
ATOM 1788 O O . TRP A 1 224 ? 13.969 0.303 -3.109 1.00 83.88 224 TRP A O 1
ATOM 1798 N N . SER A 1 225 ? 14.039 -1.639 -4.243 1.00 71.75 225 SER A N 1
ATOM 1799 C CA . SER A 1 225 ? 15.093 -2.284 -3.465 1.00 71.75 225 SER A CA 1
ATOM 1800 C C . SER A 1 225 ? 16.410 -2.393 -4.250 1.00 71.75 225 SER A C 1
ATOM 1802 O O . SER A 1 225 ? 16.540 -1.916 -5.379 1.00 71.75 225 SER A O 1
ATOM 1804 N N . ALA A 1 226 ? 17.454 -2.929 -3.613 1.00 59.84 226 ALA A N 1
ATOM 1805 C CA . ALA A 1 226 ? 18.739 -3.146 -4.275 1.00 59.84 226 ALA A CA 1
ATOM 1806 C C . ALA A 1 226 ? 18.584 -4.140 -5.451 1.00 59.84 226 ALA A C 1
ATOM 1808 O O . ALA A 1 226 ? 17.853 -5.116 -5.308 1.00 59.84 226 ALA A O 1
ATOM 1809 N N . PRO A 1 227 ? 19.294 -3.948 -6.580 1.00 57.97 227 PRO A N 1
ATOM 1810 C CA . PRO A 1 227 ? 20.393 -2.999 -6.779 1.00 57.97 227 PRO A CA 1
ATOM 1811 C C . PRO A 1 227 ? 19.963 -1.579 -7.186 1.00 57.97 227 PRO A C 1
ATOM 1813 O O . PRO A 1 227 ? 20.817 -0.702 -7.232 1.00 57.97 227 PRO A O 1
ATOM 1816 N N . TYR A 1 228 ? 18.676 -1.334 -7.450 1.00 64.31 228 TYR A N 1
ATOM 1817 C CA . TYR A 1 228 ? 18.188 -0.085 -8.053 1.00 64.31 228 TYR A CA 1
ATOM 1818 C C . TYR A 1 228 ? 18.025 1.078 -7.062 1.00 64.31 228 TYR A C 1
ATOM 1820 O O . TYR A 1 228 ? 18.012 2.239 -7.468 1.00 64.31 228 TYR A O 1
ATOM 1828 N N . ASN A 1 229 ? 17.931 0.791 -5.761 1.00 63.94 229 ASN A N 1
ATOM 1829 C CA . ASN A 1 229 ? 17.896 1.807 -4.709 1.00 63.94 229 ASN A CA 1
ATOM 1830 C C . ASN A 1 229 ? 19.306 2.302 -4.359 1.00 63.94 229 ASN A C 1
ATOM 1832 O O . ASN A 1 229 ? 20.008 1.727 -3.519 1.00 63.94 229 ASN A O 1
ATOM 1836 N N . GLU A 1 230 ? 19.707 3.401 -4.988 1.00 56.09 230 GLU A N 1
ATOM 1837 C CA . GLU A 1 230 ? 20.953 4.092 -4.688 1.00 56.09 230 GLU A CA 1
ATOM 1838 C C . GLU A 1 230 ? 20.725 5.239 -3.708 1.00 56.09 230 GLU A C 1
ATOM 1840 O O . GLU A 1 230 ? 19.843 6.073 -3.894 1.00 56.09 230 GLU A O 1
ATOM 1845 N N . GLY A 1 231 ? 21.566 5.331 -2.678 1.00 57.88 231 GLY A N 1
ATOM 1846 C CA . GLY A 1 231 ? 21.640 6.527 -1.854 1.00 57.88 231 GLY A CA 1
ATOM 1847 C C . GLY A 1 231 ? 22.944 6.633 -1.077 1.00 57.88 231 GLY A C 1
ATOM 1848 O O . GLY A 1 231 ? 23.597 5.624 -0.813 1.00 57.88 231 GLY A O 1
ATOM 1849 N N . LYS A 1 232 ? 23.325 7.856 -0.707 1.00 56.59 232 LYS A N 1
ATOM 1850 C CA . LYS A 1 232 ? 24.437 8.138 0.210 1.00 56.59 232 LYS A CA 1
ATOM 1851 C C . LYS A 1 232 ? 23.878 8.752 1.481 1.00 56.59 232 LYS A C 1
ATOM 1853 O O . LYS A 1 232 ? 23.030 9.643 1.435 1.00 56.59 232 LYS A O 1
ATOM 1858 N N . SER A 1 233 ? 24.373 8.273 2.611 1.00 63.16 233 SER A N 1
ATOM 1859 C CA . SER A 1 233 ? 24.221 8.966 3.881 1.00 63.16 233 SER A CA 1
ATOM 1860 C C . SER A 1 233 ? 25.070 10.229 3.834 1.00 63.16 233 SER A C 1
ATOM 1862 O O . SER A 1 233 ? 26.266 10.164 3.558 1.00 63.16 233 SER A O 1
ATOM 1864 N N . VAL A 1 234 ? 24.437 11.370 4.054 1.00 61.75 234 VAL A N 1
ATOM 1865 C CA . VAL A 1 234 ? 25.080 12.676 4.137 1.00 61.75 234 VAL A CA 1
ATOM 1866 C C . VAL A 1 234 ? 24.821 13.200 5.538 1.00 61.75 234 VAL A C 1
ATOM 1868 O O . VAL A 1 234 ? 23.668 13.281 5.963 1.00 61.75 234 VAL A O 1
ATOM 1871 N N . GLU A 1 235 ? 25.888 13.523 6.260 1.00 69.44 235 GLU A N 1
ATOM 1872 C CA . GLU A 1 235 ? 25.771 14.271 7.507 1.00 69.44 235 GLU A CA 1
ATOM 1873 C C . GLU A 1 235 ? 25.382 15.711 7.182 1.00 69.44 235 GLU A C 1
ATOM 1875 O O . GLU A 1 235 ? 25.972 16.353 6.312 1.00 69.44 235 GLU A O 1
ATOM 1880 N N . ILE A 1 236 ? 24.348 16.197 7.857 1.00 68.06 236 ILE A N 1
ATOM 1881 C CA . ILE A 1 236 ? 23.863 17.562 7.742 1.00 68.06 236 ILE A CA 1
ATOM 1882 C C . ILE A 1 236 ? 23.935 18.190 9.125 1.00 68.06 236 ILE A C 1
ATOM 1884 O O . ILE A 1 236 ? 23.371 17.663 10.088 1.00 68.06 236 ILE A O 1
ATOM 1888 N N . ASP A 1 237 ? 24.612 19.331 9.203 1.00 69.06 237 ASP A N 1
ATOM 1889 C CA . ASP A 1 237 ? 24.561 20.189 10.377 1.00 69.06 237 ASP A CA 1
ATOM 1890 C C . ASP A 1 237 ? 23.189 20.876 10.416 1.00 69.06 237 ASP A C 1
ATOM 1892 O O . ASP A 1 237 ? 22.795 21.619 9.510 1.00 69.06 237 ASP A O 1
ATOM 1896 N N . ASN A 1 238 ? 22.429 20.584 11.463 1.00 67.75 238 ASN A N 1
ATOM 1897 C CA . ASN A 1 238 ? 21.128 21.175 11.706 1.00 67.75 238 ASN A CA 1
ATOM 1898 C C . ASN A 1 238 ? 21.292 22.604 12.249 1.00 67.75 238 ASN A C 1
ATOM 1900 O O . ASN A 1 238 ? 22.305 22.968 12.849 1.00 67.75 238 ASN A O 1
ATOM 1904 N N . LYS A 1 239 ? 20.255 23.434 12.079 1.00 64.25 239 LYS A N 1
ATOM 1905 C CA . LYS A 1 239 ? 20.257 24.836 12.544 1.00 64.25 239 LYS A CA 1
ATOM 1906 C C . LYS A 1 239 ? 20.371 24.984 14.068 1.00 64.25 239 LYS A C 1
ATOM 1908 O O . LYS A 1 239 ? 20.714 26.063 14.536 1.00 64.25 239 LYS A O 1
ATOM 1913 N N . ASP A 1 240 ? 20.071 23.930 14.820 1.00 65.25 240 ASP A N 1
ATOM 1914 C CA . ASP A 1 240 ? 20.185 23.862 16.280 1.00 65.25 240 ASP A CA 1
ATOM 1915 C C . ASP A 1 240 ? 21.577 23.401 16.761 1.00 65.25 240 ASP A C 1
ATOM 1917 O O . ASP A 1 240 ? 21.789 23.227 17.959 1.00 65.25 240 ASP A O 1
ATOM 1921 N N . GLY A 1 241 ? 22.534 23.209 15.843 1.00 65.25 241 GLY A N 1
ATOM 1922 C CA . GLY A 1 241 ? 23.889 22.746 16.147 1.00 65.25 241 GLY A CA 1
ATOM 1923 C C . GLY A 1 241 ? 24.019 21.229 16.316 1.00 65.25 241 GLY A C 1
ATOM 1924 O O . GLY A 1 241 ? 25.118 20.747 16.592 1.00 65.25 241 GLY A O 1
ATOM 1925 N N . THR A 1 242 ? 22.937 20.465 16.143 1.00 65.88 242 THR A N 1
ATOM 1926 C CA . THR A 1 242 ? 22.987 18.996 16.117 1.00 65.88 242 THR A CA 1
ATOM 1927 C C . THR A 1 242 ? 23.375 18.479 14.729 1.00 65.88 242 THR A C 1
ATOM 1929 O O . THR A 1 242 ? 23.278 19.194 13.733 1.00 65.88 242 THR A O 1
ATOM 1932 N N . ARG A 1 243 ? 23.820 17.222 14.636 1.00 60.81 243 ARG A N 1
ATOM 1933 C CA . ARG A 1 243 ? 24.081 16.550 13.353 1.00 60.81 243 ARG A CA 1
ATOM 1934 C C . ARG A 1 243 ? 22.991 15.533 13.075 1.00 60.81 243 ARG A C 1
ATOM 1936 O O . ARG A 1 243 ? 22.692 14.711 13.937 1.00 60.81 243 ARG A O 1
ATOM 1943 N N . SER A 1 244 ? 22.435 15.552 11.867 1.00 60.12 244 SER A N 1
ATOM 1944 C CA . SER A 1 244 ? 21.547 14.495 11.383 1.00 60.12 244 SER A CA 1
ATOM 1945 C C . SER A 1 244 ? 22.161 13.771 10.192 1.00 60.12 244 SER A C 1
ATOM 1947 O O . SER A 1 244 ? 22.818 14.372 9.346 1.00 60.12 244 SER A O 1
ATOM 1949 N N . VAL A 1 245 ? 21.938 12.460 10.108 1.00 60.66 245 VAL A N 1
ATOM 1950 C CA . VAL A 1 245 ? 22.286 11.681 8.917 1.00 60.66 245 VAL A CA 1
ATOM 1951 C C . VAL A 1 245 ? 21.058 11.616 8.018 1.00 60.66 245 VAL A C 1
ATOM 1953 O O . VAL A 1 245 ? 20.055 10.977 8.346 1.00 60.66 245 VAL A O 1
ATOM 1956 N N . GLN A 1 246 ? 21.136 12.261 6.857 1.00 62.44 246 GLN A N 1
ATOM 1957 C CA . GLN A 1 246 ? 20.108 12.160 5.828 1.00 62.44 246 GLN A CA 1
ATOM 1958 C C . GLN A 1 246 ? 20.580 11.250 4.705 1.00 62.44 246 GLN A C 1
ATOM 1960 O O . GLN A 1 246 ? 21.642 11.447 4.118 1.00 62.44 246 GLN A O 1
ATOM 1965 N N . ARG A 1 247 ? 19.763 10.257 4.355 1.00 62.12 247 ARG A N 1
ATOM 1966 C CA . ARG A 1 247 ? 20.004 9.447 3.165 1.00 62.12 247 ARG A CA 1
ATOM 1967 C C . ARG A 1 247 ? 19.511 10.214 1.941 1.00 62.12 247 ARG A C 1
ATOM 1969 O O . ARG A 1 247 ? 18.308 10.341 1.734 1.00 62.12 247 ARG A O 1
ATOM 1976 N N . ARG A 1 248 ? 20.431 10.717 1.117 1.00 60.88 248 ARG A N 1
ATOM 1977 C CA . ARG A 1 248 ? 20.102 11.207 -0.227 1.00 60.88 248 ARG A CA 1
ATOM 1978 C C . ARG A 1 248 ? 19.966 10.014 -1.153 1.00 60.88 248 ARG A C 1
ATOM 1980 O O . ARG A 1 248 ? 20.927 9.267 -1.294 1.00 60.88 248 ARG A O 1
ATOM 1987 N N . MET A 1 249 ? 18.798 9.838 -1.757 1.00 63.97 249 MET A N 1
ATOM 1988 C CA . MET A 1 249 ? 18.558 8.801 -2.759 1.00 63.97 249 MET A CA 1
ATOM 1989 C C . MET A 1 249 ? 18.827 9.366 -4.158 1.00 63.97 249 MET A C 1
ATOM 1991 O O . MET A 1 249 ? 18.368 10.463 -4.469 1.00 63.97 249 MET A O 1
ATOM 1995 N N . TYR A 1 250 ? 19.590 8.638 -4.971 1.00 59.19 250 TYR A N 1
ATOM 1996 C CA . TYR A 1 250 ? 19.988 9.029 -6.332 1.00 59.19 250 TYR A CA 1
ATOM 1997 C C . TYR A 1 250 ? 19.086 8.433 -7.411 1.00 59.19 250 TYR A C 1
ATOM 1999 O O . TYR A 1 250 ? 19.022 8.962 -8.520 1.00 59.19 250 TYR A O 1
ATOM 2007 N N . ASN A 1 251 ? 18.361 7.366 -7.066 1.00 68.31 251 ASN A N 1
ATOM 2008 C CA . ASN A 1 251 ? 17.387 6.725 -7.931 1.00 68.31 251 ASN A CA 1
ATOM 2009 C C . ASN A 1 251 ? 16.113 6.400 -7.136 1.00 68.31 251 ASN A C 1
ATOM 2011 O O . ASN A 1 251 ? 16.115 5.510 -6.283 1.00 68.31 251 ASN A O 1
ATOM 2015 N N . ILE A 1 252 ? 15.048 7.148 -7.412 1.00 73.12 252 ILE A N 1
ATOM 2016 C CA . ILE A 1 252 ? 13.721 7.048 -6.787 1.00 73.12 252 ILE A CA 1
ATOM 2017 C C . ILE A 1 252 ? 12.664 6.941 -7.890 1.00 73.12 252 ILE A C 1
ATOM 2019 O O . ILE A 1 252 ? 12.875 7.561 -8.937 1.00 73.12 252 ILE A O 1
ATOM 2023 N N . PRO A 1 253 ? 11.555 6.202 -7.696 1.00 78.75 253 PRO A N 1
ATOM 2024 C CA . PRO A 1 253 ? 10.509 6.082 -8.705 1.00 78.75 253 PRO A CA 1
ATOM 2025 C C . PRO A 1 253 ? 9.994 7.439 -9.164 1.00 78.75 253 PRO A C 1
ATOM 2027 O O . PRO A 1 253 ? 10.003 8.425 -8.429 1.00 78.75 253 PRO A O 1
ATOM 2030 N N . VAL A 1 254 ? 9.513 7.499 -10.399 1.00 79.12 254 VAL A N 1
ATOM 2031 C CA . VAL A 1 254 ? 9.173 8.775 -11.044 1.00 79.12 254 VAL A CA 1
ATOM 2032 C C . VAL A 1 254 ? 7.948 9.483 -10.448 1.00 79.12 254 VAL A C 1
ATOM 2034 O O . VAL A 1 254 ? 7.740 10.682 -10.656 1.00 79.12 254 VAL A O 1
ATOM 2037 N N . TRP A 1 255 ? 7.121 8.746 -9.709 1.00 80.06 255 TRP A N 1
ATOM 2038 C CA . TRP A 1 255 ? 6.001 9.274 -8.927 1.00 80.06 255 TRP A CA 1
ATOM 2039 C C . TRP A 1 255 ? 6.420 9.688 -7.508 1.00 80.06 255 TRP A C 1
ATOM 2041 O O . TRP A 1 255 ? 5.607 10.187 -6.720 1.00 80.06 255 TRP A O 1
ATOM 2051 N N . TYR A 1 256 ? 7.697 9.521 -7.158 1.00 72.25 256 TYR A N 1
ATOM 2052 C CA . TYR A 1 256 ? 8.232 10.020 -5.908 1.00 72.25 256 TYR A CA 1
ATOM 2053 C C . TYR A 1 256 ? 8.586 11.512 -6.008 1.00 72.25 256 TYR A C 1
ATOM 2055 O O . TYR A 1 256 ? 9.730 11.884 -6.256 1.00 72.25 256 TYR A O 1
ATOM 2063 N N . ASP A 1 257 ? 7.615 12.397 -5.773 1.00 66.69 257 ASP A N 1
ATOM 2064 C CA . ASP A 1 257 ? 7.882 13.796 -5.427 1.00 66.69 257 ASP A CA 1
ATOM 2065 C C . ASP A 1 257 ? 7.632 14.039 -3.924 1.00 66.69 257 ASP A C 1
ATOM 2067 O O . ASP A 1 257 ? 6.586 13.707 -3.368 1.00 66.69 257 ASP A O 1
ATOM 2071 N N . LYS A 1 258 ? 8.624 14.591 -3.222 1.00 60.38 258 LYS A N 1
ATOM 2072 C CA . LYS A 1 258 ? 8.506 14.931 -1.792 1.00 60.38 258 LYS A CA 1
ATOM 2073 C C . LYS A 1 258 ? 7.739 16.235 -1.542 1.00 60.38 258 LYS A C 1
ATOM 2075 O O . LYS A 1 258 ? 7.390 16.527 -0.403 1.00 60.38 258 LYS A O 1
ATOM 2080 N N . HIS A 1 259 ? 7.545 17.044 -2.578 1.00 58.78 259 HIS A N 1
ATOM 2081 C CA . HIS A 1 259 ? 6.927 18.366 -2.522 1.00 58.78 259 HIS A CA 1
ATOM 2082 C C . HIS A 1 259 ? 5.554 18.412 -3.189 1.00 58.78 259 HIS A C 1
ATOM 2084 O O . HIS A 1 259 ? 4.818 19.372 -2.965 1.00 58.78 259 HIS A O 1
ATOM 2090 N N . LYS A 1 260 ? 5.208 17.402 -3.994 1.00 63.72 260 LYS A N 1
ATOM 2091 C CA . LYS A 1 260 ? 3.928 17.325 -4.697 1.00 63.72 260 LYS A CA 1
ATOM 2092 C C . LYS A 1 260 ? 3.302 15.938 -4.543 1.00 63.72 260 LYS A C 1
ATOM 2094 O O . LYS A 1 260 ? 4.015 14.945 -4.668 1.00 63.72 260 LYS A O 1
ATOM 2099 N N . PRO A 1 261 ? 1.989 15.853 -4.279 1.00 60.09 261 PRO A N 1
ATOM 2100 C CA . PRO A 1 261 ? 1.278 14.578 -4.243 1.00 60.09 261 PRO A CA 1
ATOM 2101 C C . PRO A 1 261 ? 0.993 14.012 -5.647 1.00 60.09 261 PRO A C 1
ATOM 2103 O O . PRO A 1 261 ? 0.626 12.844 -5.753 1.00 60.09 261 PRO A O 1
ATOM 2106 N N . ASP A 1 262 ? 1.159 14.816 -6.706 1.00 64.19 262 ASP A N 1
ATOM 2107 C CA . ASP A 1 262 ? 0.876 14.454 -8.100 1.00 64.19 262 ASP A CA 1
ATOM 2108 C C . ASP A 1 262 ? 1.509 13.109 -8.504 1.00 64.19 262 ASP A C 1
ATOM 2110 O O . ASP A 1 262 ? 2.663 12.816 -8.180 1.00 64.19 262 ASP A O 1
ATOM 2114 N N . GLY A 1 263 ? 0.775 12.302 -9.276 1.00 68.12 263 GLY A N 1
ATOM 2115 C CA . GLY A 1 263 ? 1.239 10.986 -9.732 1.00 68.12 263 GLY A CA 1
ATOM 2116 C C . GLY A 1 263 ? 0.903 9.815 -8.800 1.00 68.12 263 GLY A C 1
ATOM 2117 O O . GLY A 1 263 ? 1.365 8.704 -9.056 1.00 68.12 263 GLY A O 1
ATOM 2118 N N . ARG A 1 264 ? 0.134 10.042 -7.726 1.00 74.94 264 ARG A N 1
ATOM 2119 C CA . ARG A 1 264 ? -0.168 9.032 -6.691 1.00 74.94 264 ARG A CA 1
ATOM 2120 C C . ARG A 1 264 ? -1.651 8.742 -6.483 1.00 74.94 264 ARG A C 1
ATOM 2122 O O . ARG A 1 264 ? -1.970 7.834 -5.731 1.00 74.94 264 ARG A O 1
ATOM 2129 N N . GLU A 1 265 ? -2.547 9.488 -7.133 1.00 84.19 265 GLU A N 1
ATOM 2130 C CA . GLU A 1 265 ? -4.013 9.354 -7.004 1.00 84.19 265 GLU A CA 1
ATOM 2131 C C . GLU A 1 265 ? -4.577 9.501 -5.578 1.00 84.19 265 GLU A C 1
ATOM 2133 O O . GLU A 1 265 ? -5.739 9.188 -5.334 1.00 84.19 265 GLU A O 1
ATOM 2138 N N . VAL A 1 266 ? -3.781 9.962 -4.616 1.00 84.69 266 VAL A N 1
ATOM 2139 C CA . VAL A 1 266 ? -4.234 10.159 -3.240 1.00 84.69 266 VAL A CA 1
ATOM 2140 C C . VAL A 1 266 ? -3.611 11.384 -2.606 1.00 84.69 266 VAL A C 1
ATOM 2142 O O . VAL A 1 266 ? -2.485 11.772 -2.922 1.00 84.69 266 VAL A O 1
ATOM 2145 N N . SER A 1 267 ? -4.338 11.952 -1.651 1.00 85.44 267 SER A N 1
ATOM 2146 C CA . SER A 1 267 ? -3.844 12.959 -0.723 1.00 85.44 267 SER A CA 1
ATOM 2147 C C . SER A 1 267 ? -3.847 12.448 0.717 1.00 85.44 267 SER A C 1
ATOM 2149 O O . SER A 1 267 ? -4.304 11.340 1.017 1.00 85.44 267 SER A O 1
ATOM 2151 N N . ASP A 1 268 ? -3.334 13.289 1.613 1.00 88.06 268 ASP A N 1
ATOM 2152 C CA . ASP A 1 268 ? -3.292 13.025 3.047 1.00 88.06 268 ASP A CA 1
ATOM 2153 C C . ASP A 1 268 ? -4.684 12.710 3.626 1.00 88.06 268 ASP A C 1
ATOM 2155 O O . ASP A 1 268 ? -5.696 13.222 3.128 1.00 88.06 268 ASP A O 1
ATOM 2159 N N . PRO A 1 269 ? -4.737 11.910 4.706 1.00 90.88 269 PRO A N 1
ATOM 2160 C CA . PRO A 1 269 ? -5.937 11.720 5.503 1.00 90.88 269 PRO A CA 1
ATOM 2161 C C . PRO A 1 269 ? -6.613 13.035 5.884 1.00 90.88 269 PRO A C 1
ATOM 2163 O O . PRO A 1 269 ? -5.958 13.974 6.342 1.00 90.88 269 PRO A O 1
ATOM 2166 N N . SER A 1 270 ? -7.941 13.090 5.777 1.00 94.44 270 SER A N 1
ATOM 2167 C CA . SER A 1 270 ? -8.712 14.271 6.167 1.00 94.44 270 SER A CA 1
ATOM 2168 C C . SER A 1 270 ? -9.959 13.879 6.958 1.00 94.44 270 SER A C 1
ATOM 2170 O O . SER A 1 270 ? -10.871 13.273 6.386 1.00 94.44 270 SER A O 1
ATOM 2172 N N . PRO A 1 271 ? -10.060 14.263 8.247 1.00 95.38 271 PRO A N 1
ATOM 2173 C CA . PRO A 1 271 ? -11.239 13.956 9.049 1.00 95.38 271 PRO A CA 1
ATOM 2174 C C . PRO A 1 271 ? -12.478 14.651 8.474 1.00 95.38 271 PRO A C 1
ATOM 2176 O O . PRO A 1 271 ? -13.541 14.049 8.406 1.00 95.38 271 PRO A O 1
ATOM 2179 N N . GLY A 1 272 ? -12.328 15.879 7.960 1.00 97.00 272 GLY A N 1
ATOM 2180 C CA . GLY A 1 272 ? -13.433 16.635 7.368 1.00 97.00 272 GLY A CA 1
ATOM 2181 C C . GLY A 1 272 ? -14.002 15.995 6.098 1.00 97.00 272 GLY A C 1
ATOM 2182 O O . GLY A 1 272 ? -15.214 16.036 5.893 1.00 97.00 272 GLY A O 1
ATOM 2183 N N . VAL A 1 273 ? -13.156 15.373 5.266 1.00 96.62 273 VAL A N 1
ATOM 2184 C CA . VAL A 1 273 ? -13.624 14.633 4.081 1.00 96.62 273 VAL A CA 1
ATOM 2185 C C . VAL A 1 273 ? -14.387 13.381 4.508 1.00 96.62 273 VAL A C 1
ATOM 2187 O O . VAL A 1 273 ? -15.512 13.185 4.055 1.00 96.62 273 VAL A O 1
ATOM 2190 N N . MET A 1 274 ? -13.832 12.578 5.422 1.00 96.62 274 MET A N 1
ATOM 2191 C CA . MET A 1 274 ? -14.488 11.344 5.876 1.00 96.62 274 MET A CA 1
ATOM 2192 C C . MET A 1 274 ? -15.795 11.624 6.640 1.00 96.62 274 MET A C 1
ATOM 2194 O O . MET A 1 274 ? -16.790 10.925 6.452 1.00 96.62 274 MET A O 1
ATOM 2198 N N . ASP A 1 275 ? -15.835 12.693 7.442 1.00 97.12 275 ASP A N 1
ATOM 2199 C CA . ASP A 1 275 ? -17.052 13.173 8.106 1.00 97.12 275 ASP A CA 1
ATOM 2200 C C . ASP A 1 275 ? -18.133 13.590 7.101 1.00 97.12 275 ASP A C 1
ATOM 2202 O O . ASP A 1 275 ? -19.316 13.299 7.310 1.00 97.12 275 ASP A O 1
ATOM 2206 N N . ARG A 1 276 ? -17.750 14.282 6.019 1.00 97.50 276 ARG A N 1
ATOM 2207 C CA . ARG A 1 276 ? -18.675 14.666 4.945 1.00 97.50 276 ARG A CA 1
ATOM 2208 C C . ARG A 1 276 ? -19.230 13.429 4.242 1.00 97.50 276 ARG A C 1
ATOM 2210 O O . ARG A 1 276 ? -20.447 13.319 4.139 1.00 97.50 276 ARG A O 1
ATOM 2217 N N . LEU A 1 277 ? -18.367 12.496 3.828 1.00 96.81 277 LEU A N 1
ATOM 2218 C CA . LEU A 1 277 ? -18.773 11.266 3.137 1.00 96.81 277 LEU A CA 1
ATOM 2219 C C . LEU A 1 277 ? -19.798 10.467 3.946 1.00 96.81 277 LEU A C 1
ATOM 2221 O O . LEU A 1 277 ? -20.825 10.056 3.412 1.00 96.81 277 LEU A O 1
ATOM 2225 N N . TYR A 1 278 ? -19.564 10.299 5.250 1.00 96.88 278 TYR A N 1
ATOM 2226 C CA . TYR A 1 278 ? -20.519 9.619 6.124 1.00 96.88 278 TYR A CA 1
ATOM 2227 C C . TYR A 1 278 ? -21.834 10.391 6.282 1.00 96.88 278 TYR A C 1
ATOM 2229 O O . TYR A 1 278 ? -22.902 9.789 6.306 1.00 96.88 278 TYR A O 1
ATOM 2237 N N . ARG A 1 279 ? -21.786 11.724 6.382 1.00 97.00 279 ARG A N 1
ATOM 2238 C CA . ARG A 1 279 ? -22.993 12.553 6.513 1.00 97.00 279 ARG A CA 1
ATOM 2239 C C . ARG A 1 279 ? -23.867 12.509 5.262 1.00 97.00 279 ARG A C 1
ATOM 2241 O O . ARG A 1 279 ? -25.087 12.492 5.382 1.00 97.00 279 ARG A O 1
ATOM 2248 N N . GLU A 1 280 ? -23.244 12.535 4.089 1.00 96.88 280 GLU A N 1
ATOM 2249 C CA . GLU A 1 280 ? -23.931 12.506 2.796 1.00 96.88 280 GLU A CA 1
ATOM 2250 C C . GLU A 1 280 ? -24.428 11.098 2.448 1.00 96.88 280 GLU A C 1
ATOM 2252 O O . GLU A 1 280 ? -25.501 10.955 1.867 1.00 96.88 280 GLU A O 1
ATOM 2257 N N . ASN A 1 281 ? -23.684 10.059 2.842 1.00 96.69 281 ASN A N 1
ATOM 2258 C CA . ASN A 1 281 ? -24.036 8.664 2.603 1.00 96.69 281 ASN A CA 1
ATOM 2259 C C . ASN A 1 281 ? -23.604 7.765 3.788 1.00 96.69 281 ASN A C 1
ATOM 2261 O O . ASN A 1 281 ? -22.477 7.256 3.793 1.00 96.69 281 ASN A O 1
ATOM 2265 N N . PRO A 1 282 ? -24.469 7.550 4.800 1.00 95.81 282 PRO A N 1
ATOM 2266 C CA . PRO A 1 282 ? -24.119 6.861 6.046 1.00 95.81 282 PRO A CA 1
ATOM 2267 C C . PRO A 1 282 ? -24.101 5.330 5.901 1.00 95.81 282 PRO A C 1
ATOM 2269 O O . PRO A 1 282 ? -24.897 4.612 6.504 1.00 95.81 282 PRO A O 1
ATOM 2272 N N . THR A 1 283 ? -23.179 4.811 5.093 1.00 96.25 283 THR A N 1
ATOM 2273 C CA . THR A 1 283 ? -22.926 3.369 4.957 1.00 96.25 283 THR A CA 1
ATOM 2274 C C . THR A 1 283 ? -21.966 2.865 6.037 1.00 96.25 283 THR A C 1
ATOM 2276 O O . THR A 1 283 ? -21.221 3.638 6.643 1.00 96.25 283 THR A O 1
ATOM 2279 N N . GLN A 1 284 ? -21.929 1.545 6.253 1.00 95.94 284 GLN A N 1
ATOM 2280 C CA . GLN A 1 284 ? -20.937 0.910 7.134 1.00 95.94 284 GLN A CA 1
ATOM 2281 C C . GLN A 1 284 ? -19.497 1.162 6.677 1.00 95.94 284 GLN A C 1
ATOM 2283 O O . GLN A 1 284 ? -18.608 1.348 7.503 1.00 95.94 284 GLN A O 1
ATOM 2288 N N . GLU A 1 285 ? -19.267 1.211 5.366 1.00 95.44 285 GLU A N 1
ATOM 2289 C CA . GLU A 1 285 ? -17.968 1.558 4.795 1.00 95.44 285 GLU A CA 1
ATOM 2290 C C . GLU A 1 285 ? -17.569 2.991 5.160 1.00 95.44 285 GLU A C 1
ATOM 2292 O O . GLU A 1 285 ? -16.511 3.200 5.750 1.00 95.44 285 GLU A O 1
ATOM 2297 N N . ASN A 1 286 ? -18.443 3.973 4.920 1.00 96.62 286 ASN A N 1
ATOM 2298 C CA . ASN A 1 286 ? -18.152 5.368 5.250 1.00 96.62 286 ASN A CA 1
ATOM 2299 C C . ASN A 1 286 ? -18.032 5.599 6.761 1.00 96.62 286 ASN A C 1
ATOM 2301 O O . ASN A 1 286 ? -17.214 6.413 7.186 1.00 96.62 286 ASN A O 1
ATOM 2305 N N . LEU A 1 287 ? -18.784 4.865 7.588 1.00 96.81 287 LEU A N 1
ATOM 2306 C CA . LEU A 1 287 ? -18.613 4.899 9.040 1.00 96.81 287 LEU A CA 1
ATOM 2307 C C . LEU A 1 287 ? -17.222 4.401 9.449 1.00 96.81 287 LEU A C 1
ATOM 2309 O O . LEU A 1 287 ? -16.539 5.064 10.226 1.00 96.81 287 LEU A O 1
ATOM 2313 N N . LYS A 1 288 ? -16.784 3.253 8.920 1.00 96.44 288 LYS A N 1
ATOM 2314 C CA . LYS A 1 288 ? -15.456 2.691 9.210 1.00 96.44 288 LYS A CA 1
ATOM 2315 C C . LYS A 1 288 ? -14.345 3.617 8.726 1.00 96.44 288 LYS A C 1
ATOM 2317 O O . LYS A 1 288 ? -13.417 3.866 9.488 1.00 96.44 288 LYS A O 1
ATOM 2322 N N . ARG A 1 289 ? -14.481 4.203 7.530 1.00 96.00 289 ARG A N 1
ATOM 2323 C CA . ARG A 1 289 ? -13.550 5.218 7.008 1.00 96.00 289 ARG A CA 1
ATOM 2324 C C . ARG A 1 289 ? -13.514 6.474 7.881 1.00 96.00 289 ARG A C 1
ATOM 2326 O O . ARG A 1 289 ? -12.447 7.024 8.114 1.00 96.00 289 ARG A O 1
ATOM 2333 N N . ARG A 1 290 ? -14.657 6.909 8.419 1.00 96.56 290 ARG A N 1
ATOM 2334 C CA . ARG A 1 290 ? -14.745 8.029 9.368 1.00 96.56 290 ARG A CA 1
ATOM 2335 C C . ARG A 1 290 ? -14.055 7.727 10.698 1.00 96.56 290 ARG A C 1
ATOM 2337 O O . ARG A 1 290 ? -13.295 8.559 11.185 1.00 96.56 290 ARG A O 1
ATOM 2344 N N . ILE A 1 291 ? -14.288 6.549 11.274 1.00 96.25 291 ILE A N 1
ATOM 2345 C CA . ILE A 1 291 ? -13.632 6.105 12.515 1.00 96.25 291 ILE A CA 1
ATOM 2346 C C . ILE A 1 291 ? -12.115 6.003 12.299 1.00 96.25 291 ILE A C 1
ATOM 2348 O O . ILE A 1 291 ? -11.328 6.550 13.070 1.00 96.25 291 ILE A O 1
ATOM 2352 N N . ALA A 1 292 ? -11.704 5.341 11.218 1.00 95.69 292 ALA A N 1
ATOM 2353 C CA . ALA A 1 292 ? -10.316 5.060 10.876 1.00 95.69 292 ALA A CA 1
ATOM 2354 C C . ALA A 1 292 ? -9.659 6.162 10.029 1.00 95.69 292 ALA A C 1
ATOM 2356 O O . ALA A 1 292 ? -8.655 5.897 9.373 1.00 95.69 292 ALA A O 1
ATOM 2357 N N . TRP A 1 293 ? -10.194 7.391 10.032 1.00 95.56 293 TRP A N 1
ATOM 2358 C CA . TRP A 1 293 ? -9.863 8.418 9.032 1.00 95.56 293 TRP A CA 1
ATOM 2359 C C . TRP A 1 293 ? -8.365 8.646 8.850 1.00 95.56 293 TRP A C 1
ATOM 2361 O O . TRP A 1 293 ? -7.928 8.915 7.745 1.00 95.56 293 TRP A O 1
ATOM 2371 N N . PHE A 1 294 ? -7.574 8.528 9.917 1.00 94.62 294 PHE A N 1
ATOM 2372 C CA . PHE A 1 294 ? -6.137 8.798 9.912 1.00 94.62 294 PHE A CA 1
ATOM 2373 C C . PHE A 1 294 ? -5.279 7.687 9.301 1.00 94.62 294 PHE A C 1
ATOM 2375 O O . PHE A 1 294 ? -4.076 7.886 9.135 1.00 94.62 294 PHE A O 1
ATOM 2382 N N . VAL A 1 295 ? -5.877 6.533 9.000 1.00 95.38 295 VAL A N 1
ATOM 2383 C CA . VAL A 1 295 ? -5.271 5.473 8.187 1.00 95.38 295 VAL A CA 1
ATOM 2384 C C . VAL A 1 295 ? -5.966 5.290 6.836 1.00 95.38 295 VAL A C 1
AT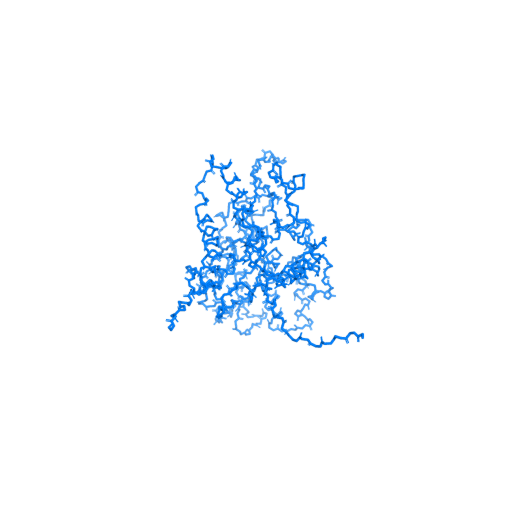OM 2386 O O . VAL A 1 295 ? -5.658 4.351 6.102 1.00 95.38 295 VAL A O 1
ATOM 2389 N N . GLU A 1 296 ? -6.870 6.206 6.486 1.00 94.06 296 GLU A N 1
ATOM 2390 C CA . GLU A 1 296 ? -7.497 6.297 5.173 1.00 94.06 296 GLU A CA 1
ATOM 2391 C C . GLU A 1 296 ? -6.854 7.419 4.361 1.00 94.06 296 GLU A C 1
ATOM 2393 O O . GLU A 1 296 ? -6.724 8.552 4.827 1.00 94.06 296 GLU A O 1
ATOM 2398 N N . SER A 1 297 ? -6.508 7.129 3.114 1.00 91.44 297 SER A N 1
ATOM 2399 C CA . SER A 1 297 ? -6.188 8.180 2.155 1.00 91.44 297 SER A CA 1
ATOM 2400 C C . SER A 1 297 ? -7.454 8.771 1.546 1.00 91.44 297 SER A C 1
ATOM 2402 O O . SER A 1 297 ? -8.492 8.114 1.444 1.00 91.44 297 SER A O 1
ATOM 2404 N N . VAL A 1 298 ? -7.350 10.027 1.118 1.00 91.12 298 VAL A N 1
ATOM 2405 C CA . VAL A 1 298 ? -8.398 10.705 0.353 1.00 91.12 298 VAL A CA 1
ATOM 2406 C C . VAL A 1 298 ? -8.091 10.549 -1.131 1.00 91.12 298 VAL A C 1
ATOM 2408 O O . VAL A 1 298 ? -6.994 10.885 -1.578 1.00 91.12 298 VAL A O 1
ATOM 2411 N N . THR A 1 299 ? -9.055 10.047 -1.891 1.00 91.38 299 THR A N 1
ATOM 2412 C CA . THR A 1 299 ? -8.977 9.906 -3.349 1.00 91.38 299 THR A CA 1
ATOM 2413 C C . THR A 1 299 ? -9.650 11.091 -4.058 1.00 91.38 299 THR A C 1
ATOM 2415 O O . THR A 1 299 ? -10.460 11.792 -3.448 1.00 91.38 299 THR A O 1
ATOM 2418 N N . PRO A 1 300 ? -9.366 11.333 -5.352 1.00 90.62 300 PRO A N 1
ATOM 2419 C CA . PRO A 1 300 ? -10.096 12.314 -6.151 1.00 90.62 300 PRO A CA 1
ATOM 2420 C C . PRO A 1 300 ? -11.613 12.086 -6.136 1.00 90.62 300 PRO A C 1
ATOM 2422 O O . PRO A 1 300 ? -12.368 13.043 -5.985 1.00 90.62 300 PRO A O 1
ATOM 2425 N N . GLU A 1 301 ? -12.059 10.827 -6.185 1.00 91.81 301 GLU A N 1
ATOM 2426 C CA . GLU A 1 301 ? -13.479 10.462 -6.119 1.00 91.81 301 GLU A CA 1
ATOM 2427 C C . GLU A 1 301 ? -14.140 10.954 -4.823 1.00 91.81 301 GLU A C 1
ATOM 2429 O O . GLU A 1 301 ? -15.201 11.576 -4.872 1.00 91.81 301 GLU A O 1
ATOM 2434 N N . ASP A 1 302 ? -13.468 10.796 -3.678 1.00 92.81 302 ASP A N 1
ATOM 2435 C CA . ASP A 1 302 ? -13.971 11.240 -2.369 1.00 92.81 302 ASP A CA 1
ATOM 2436 C C . ASP A 1 302 ? -14.263 12.744 -2.301 1.00 92.81 302 ASP A C 1
ATOM 2438 O O . ASP A 1 302 ? -15.043 13.206 -1.461 1.00 92.81 302 ASP A O 1
ATOM 2442 N N . VAL A 1 303 ? -13.600 13.530 -3.152 1.00 92.50 303 VAL A N 1
ATOM 2443 C CA . VAL A 1 303 ? -13.742 14.987 -3.229 1.00 92.50 303 VAL A CA 1
ATOM 2444 C C . VAL A 1 303 ? -14.401 15.466 -4.520 1.00 92.50 303 VAL A C 1
ATOM 2446 O O . VAL A 1 303 ? -14.488 16.676 -4.723 1.00 92.50 303 VAL A O 1
ATOM 2449 N N . GLY A 1 304 ? -14.897 14.553 -5.360 1.00 91.06 304 GLY A N 1
ATOM 2450 C CA . GLY A 1 304 ? -15.497 14.883 -6.653 1.00 91.06 304 GLY A CA 1
ATOM 2451 C C . GLY A 1 304 ? -14.518 15.553 -7.623 1.00 91.06 304 GLY A C 1
ATOM 2452 O O . GLY A 1 304 ? -14.933 16.351 -8.463 1.00 91.06 304 GLY A O 1
ATOM 2453 N N . ALA A 1 305 ? -13.221 15.281 -7.475 1.00 89.69 305 ALA A N 1
ATOM 2454 C CA . ALA A 1 305 ? -12.172 15.763 -8.357 1.00 89.69 305 ALA A CA 1
ATOM 2455 C C . ALA A 1 305 ? -11.827 14.713 -9.417 1.00 89.69 305 ALA A C 1
ATOM 2457 O O . ALA A 1 305 ? -11.934 13.508 -9.195 1.00 89.69 305 ALA A O 1
ATOM 2458 N N . ASP A 1 306 ? -11.367 15.189 -10.570 1.00 89.06 306 ASP A N 1
ATOM 2459 C CA . ASP A 1 306 ? -10.770 14.326 -11.580 1.00 89.06 306 ASP A CA 1
ATOM 2460 C C . ASP A 1 306 ? -9.340 13.938 -11.170 1.00 89.06 306 ASP A C 1
ATOM 2462 O O . ASP A 1 306 ? -8.653 14.667 -10.447 1.00 89.06 306 ASP A O 1
ATOM 2466 N N . VAL A 1 307 ? -8.885 12.784 -11.648 1.00 88.44 307 VAL A N 1
ATOM 2467 C CA . VAL A 1 307 ? -7.506 12.329 -11.471 1.00 88.44 307 VAL A CA 1
ATOM 2468 C C . VAL A 1 307 ? -6.572 13.274 -12.232 1.00 88.44 307 VAL A C 1
ATOM 2470 O O . VAL A 1 307 ? -6.864 13.680 -13.358 1.00 88.44 307 VAL A O 1
ATOM 2473 N N . ASP A 1 308 ? -5.425 13.624 -11.649 1.00 87.19 308 ASP A N 1
ATOM 2474 C CA . ASP A 1 308 ? -4.477 14.517 -12.313 1.00 87.19 308 ASP A CA 1
ATOM 2475 C C . ASP A 1 308 ? -3.890 13.888 -13.594 1.00 87.19 308 ASP A C 1
ATOM 2477 O O . ASP A 1 308 ? -3.720 12.669 -13.709 1.00 87.19 308 ASP A O 1
ATOM 2481 N N . GLU A 1 309 ? -3.558 14.724 -14.582 1.00 88.81 309 GLU A N 1
ATOM 2482 C CA . GLU A 1 309 ? -3.079 14.253 -15.890 1.00 88.81 309 GLU A CA 1
ATOM 2483 C C . GLU A 1 309 ? -1.775 13.449 -15.805 1.00 88.81 309 GLU A C 1
ATOM 2485 O O . GLU A 1 309 ? -1.559 12.537 -16.609 1.00 88.81 309 GLU A O 1
ATOM 2490 N N . ARG A 1 310 ? -0.915 13.728 -14.813 1.00 87.69 310 ARG A N 1
ATOM 2491 C CA . ARG A 1 310 ? 0.315 12.955 -14.599 1.00 87.69 310 ARG A CA 1
ATOM 2492 C C . ARG A 1 310 ? -0.024 11.545 -14.122 1.00 87.69 310 ARG A C 1
ATOM 2494 O O . ARG A 1 310 ? 0.509 10.593 -14.685 1.00 87.69 310 ARG A O 1
ATOM 2501 N N . THR A 1 311 ? -0.935 11.389 -13.164 1.00 89.50 311 THR A N 1
ATOM 2502 C CA . THR A 1 311 ? -1.436 10.080 -12.721 1.00 89.50 311 THR A CA 1
ATOM 2503 C C . THR A 1 311 ? -2.119 9.329 -13.862 1.00 89.50 311 THR A C 1
ATOM 2505 O O . THR A 1 311 ? -1.818 8.155 -14.085 1.00 89.50 311 THR A O 1
ATOM 2508 N N . LYS A 1 312 ? -2.987 9.990 -14.643 1.00 91.06 312 LYS A N 1
ATOM 2509 C CA . LYS A 1 312 ? -3.621 9.370 -15.820 1.00 91.06 312 LYS A CA 1
ATOM 2510 C C . LYS A 1 312 ? -2.580 8.865 -16.815 1.00 91.06 312 LYS A C 1
ATOM 2512 O O . LYS A 1 312 ? -2.697 7.741 -17.303 1.00 91.06 312 LYS A O 1
ATOM 2517 N N . ARG A 1 313 ? -1.556 9.672 -17.118 1.00 91.00 313 ARG A N 1
ATOM 2518 C CA . ARG A 1 313 ? -0.469 9.264 -18.017 1.00 91.00 313 ARG A CA 1
ATOM 2519 C C . ARG A 1 313 ? 0.328 8.099 -17.436 1.00 91.00 313 ARG A C 1
ATOM 2521 O O . ARG A 1 313 ? 0.553 7.138 -18.157 1.00 91.00 313 ARG A O 1
ATOM 2528 N N . LEU A 1 314 ? 0.677 8.140 -16.151 1.00 90.94 314 LEU A N 1
ATOM 2529 C CA . LEU A 1 314 ? 1.413 7.065 -15.484 1.00 90.94 314 LEU A CA 1
ATOM 2530 C C . LEU A 1 314 ? 0.664 5.727 -15.540 1.00 90.94 314 LEU A C 1
ATOM 2532 O O . LEU A 1 314 ? 1.263 4.715 -15.888 1.00 90.94 314 LEU A O 1
ATOM 2536 N N . LYS A 1 315 ? -0.647 5.715 -15.267 1.00 92.12 315 LYS A N 1
ATOM 2537 C CA . LYS A 1 315 ? -1.472 4.502 -15.396 1.00 92.12 315 LYS A CA 1
ATOM 2538 C C . LYS A 1 315 ? -1.445 3.933 -16.814 1.00 92.12 315 LYS A C 1
ATOM 2540 O O . LYS A 1 315 ? -1.341 2.723 -16.982 1.00 92.12 315 LYS A O 1
ATOM 2545 N N . ARG A 1 316 ? -1.510 4.798 -17.832 1.00 92.31 316 ARG A N 1
ATOM 2546 C CA . ARG A 1 316 ? -1.420 4.369 -19.236 1.00 92.31 316 ARG A CA 1
ATOM 2547 C C . ARG A 1 316 ? -0.035 3.830 -19.587 1.00 92.31 316 ARG A C 1
ATOM 2549 O O . ARG A 1 316 ? 0.043 2.808 -20.254 1.00 92.31 316 ARG A O 1
ATOM 2556 N N . ASP A 1 317 ? 1.030 4.479 -19.120 1.00 91.69 317 ASP A N 1
ATOM 2557 C CA . ASP A 1 317 ? 2.401 4.007 -19.334 1.00 91.69 317 ASP A CA 1
ATOM 2558 C C . ASP A 1 317 ? 2.617 2.631 -18.685 1.00 91.69 317 ASP A C 1
ATOM 2560 O O . ASP A 1 317 ? 3.165 1.734 -19.315 1.00 91.69 317 ASP A O 1
ATOM 2564 N N . ILE A 1 318 ? 2.124 2.430 -17.457 1.00 92.75 318 ILE A N 1
ATOM 2565 C CA . ILE A 1 318 ? 2.174 1.133 -16.766 1.00 92.75 318 ILE A CA 1
ATOM 2566 C C . ILE A 1 318 ? 1.379 0.069 -17.531 1.00 92.75 318 ILE A C 1
ATOM 2568 O O . ILE A 1 318 ? 1.893 -1.023 -17.763 1.00 92.75 318 ILE A O 1
ATOM 2572 N N . ALA A 1 319 ? 0.161 0.386 -17.975 1.00 91.12 319 ALA A N 1
ATOM 2573 C CA . ALA A 1 319 ? -0.640 -0.540 -18.770 1.00 91.12 319 ALA A CA 1
ATOM 2574 C C . ALA A 1 319 ? 0.057 -0.907 -20.092 1.00 91.12 319 ALA A C 1
ATOM 2576 O O . ALA A 1 319 ? 0.021 -2.066 -20.503 1.00 91.12 319 ALA A O 1
ATOM 2577 N N . ALA A 1 320 ? 0.738 0.048 -20.735 1.00 89.44 320 ALA A N 1
ATOM 2578 C CA . ALA A 1 320 ? 1.477 -0.182 -21.973 1.00 89.44 320 ALA A CA 1
ATOM 2579 C C . ALA A 1 320 ? 2.614 -1.211 -21.804 1.00 89.44 320 ALA A C 1
ATOM 2581 O O . ALA A 1 320 ? 2.884 -1.960 -22.739 1.00 89.44 320 ALA A O 1
ATOM 2582 N N . LEU A 1 321 ? 3.221 -1.326 -20.613 1.00 88.50 321 LEU A N 1
ATOM 2583 C CA . LEU A 1 321 ? 4.255 -2.337 -20.341 1.00 88.50 321 LEU A CA 1
ATOM 2584 C C . LEU A 1 321 ? 3.754 -3.775 -20.532 1.00 88.50 321 LEU A C 1
ATOM 2586 O O . LEU A 1 321 ? 4.541 -4.638 -20.911 1.00 88.50 321 LEU A O 1
ATOM 2590 N N . SER A 1 322 ? 2.462 -4.037 -20.306 1.00 86.75 322 SER A N 1
ATOM 2591 C CA . SER A 1 322 ? 1.870 -5.374 -20.484 1.00 86.75 322 SER A CA 1
ATOM 2592 C C . SER A 1 322 ? 1.828 -5.840 -21.944 1.00 86.75 322 SER A C 1
ATOM 2594 O O . SER A 1 322 ? 1.702 -7.034 -22.201 1.00 86.75 322 SER A O 1
ATOM 2596 N N . TYR A 1 323 ? 1.981 -4.914 -22.897 1.00 84.50 323 TYR A N 1
ATOM 2597 C CA . TYR A 1 323 ? 2.037 -5.208 -24.329 1.00 84.50 323 TYR A CA 1
ATOM 2598 C C . TYR A 1 323 ? 3.457 -5.489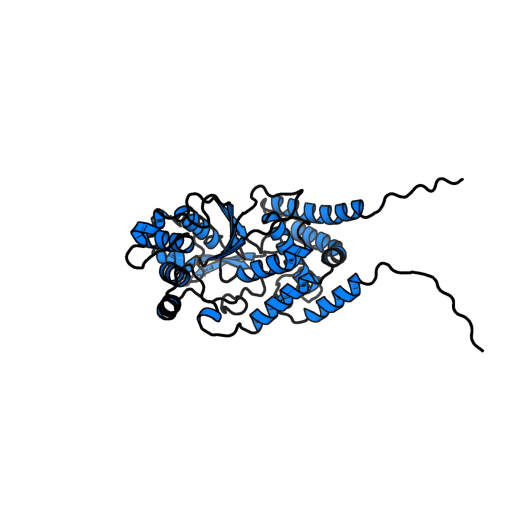 -24.827 1.00 84.50 323 TYR A C 1
ATOM 2600 O O . TYR A 1 323 ? 3.626 -5.880 -25.979 1.00 84.50 323 TYR A O 1
ATOM 2608 N N . LEU A 1 324 ? 4.483 -5.307 -23.987 1.00 79.94 324 LEU A N 1
ATOM 2609 C CA . LEU A 1 324 ? 5.831 -5.729 -24.346 1.00 79.94 324 LEU A CA 1
ATOM 2610 C C . LEU A 1 324 ? 5.884 -7.254 -24.414 1.00 79.94 324 LEU A C 1
ATOM 2612 O O . LEU A 1 324 ? 5.390 -7.952 -23.524 1.00 79.94 324 LEU A O 1
ATOM 2616 N N . SER A 1 325 ? 6.612 -7.786 -25.395 1.00 77.94 325 SER A N 1
ATOM 2617 C CA . SER A 1 325 ? 7.181 -9.122 -25.246 1.00 77.94 325 SER A CA 1
ATOM 2618 C C . SER A 1 325 ? 8.261 -9.045 -24.166 1.00 77.94 325 SER A C 1
ATOM 2620 O O . SER A 1 325 ? 9.441 -8.856 -24.459 1.00 77.94 325 SER A O 1
ATOM 2622 N N . ILE A 1 326 ? 7.848 -9.130 -22.895 1.00 71.31 326 ILE A N 1
ATOM 2623 C CA . ILE A 1 326 ? 8.709 -8.918 -21.720 1.00 71.31 326 ILE A CA 1
ATOM 2624 C C . ILE A 1 326 ? 9.933 -9.825 -21.792 1.00 71.31 326 ILE A C 1
ATOM 2626 O O . ILE A 1 326 ? 11.046 -9.372 -21.559 1.00 71.31 326 ILE A O 1
ATOM 2630 N N . ASN A 1 327 ? 9.753 -11.090 -22.179 1.00 64.81 327 ASN A N 1
ATOM 2631 C CA . ASN A 1 327 ? 10.876 -12.009 -22.323 1.00 64.81 327 ASN A CA 1
ATOM 2632 C C . ASN A 1 327 ? 11.872 -11.508 -23.373 1.00 64.81 327 ASN A C 1
ATOM 2634 O O . ASN A 1 327 ? 13.055 -11.423 -23.066 1.00 64.81 327 ASN A O 1
ATOM 2638 N N . ASP A 1 328 ? 11.420 -11.118 -24.565 1.00 64.38 328 ASP A N 1
ATOM 2639 C CA . ASP A 1 328 ? 12.316 -10.657 -25.633 1.00 64.38 328 ASP A CA 1
ATOM 2640 C C . ASP A 1 328 ? 12.982 -9.320 -25.279 1.00 64.38 328 ASP A C 1
ATOM 2642 O O . ASP A 1 328 ? 14.180 -9.144 -25.503 1.00 64.38 328 ASP A O 1
ATOM 2646 N N . PHE A 1 329 ? 12.234 -8.405 -24.657 1.00 66.81 329 PHE A N 1
ATOM 2647 C CA . PHE A 1 329 ? 12.738 -7.119 -24.179 1.00 66.81 329 PHE A CA 1
ATOM 2648 C C . PHE A 1 329 ? 13.828 -7.303 -23.113 1.00 66.81 329 PHE A C 1
ATOM 2650 O O . PHE A 1 329 ? 14.904 -6.709 -23.203 1.00 66.81 329 PHE A O 1
ATOM 2657 N N . MET A 1 330 ? 13.590 -8.183 -22.138 1.00 64.88 330 MET A N 1
ATOM 2658 C CA . MET A 1 330 ? 14.542 -8.477 -21.067 1.00 64.88 330 MET A CA 1
ATOM 2659 C C . MET A 1 330 ? 15.746 -9.295 -21.566 1.00 64.88 330 MET A C 1
ATOM 2661 O O . MET A 1 330 ? 16.864 -9.081 -21.094 1.00 64.88 330 MET A O 1
ATOM 2665 N N . MET A 1 331 ? 15.559 -10.179 -22.556 1.00 56.91 331 MET A N 1
ATOM 2666 C CA . MET A 1 331 ? 16.633 -10.957 -23.197 1.00 56.91 331 MET A CA 1
ATOM 2667 C C . MET A 1 331 ? 17.567 -10.079 -24.032 1.00 56.91 331 MET A C 1
ATOM 2669 O O . MET A 1 331 ? 18.783 -10.174 -23.893 1.00 56.91 331 MET A O 1
ATOM 2673 N N . ALA A 1 332 ? 17.026 -9.188 -24.870 1.00 56.84 332 ALA A N 1
ATOM 2674 C CA . ALA A 1 332 ? 17.823 -8.313 -25.735 1.00 56.84 332 ALA A CA 1
ATOM 2675 C C . ALA A 1 332 ? 18.748 -7.365 -24.948 1.00 56.84 332 ALA A C 1
ATOM 2677 O O . ALA A 1 332 ? 19.680 -6.785 -25.506 1.00 56.84 332 ALA A O 1
ATOM 2678 N N . LYS A 1 333 ? 18.485 -7.190 -23.649 1.00 55.31 333 LYS A N 1
ATOM 2679 C CA . LYS A 1 333 ? 19.188 -6.258 -22.764 1.00 55.31 333 LYS A CA 1
ATOM 2680 C C . LYS A 1 333 ? 19.925 -6.957 -21.611 1.00 55.31 333 LYS A C 1
ATOM 2682 O O . LYS A 1 333 ? 20.526 -6.275 -20.783 1.00 55.31 333 LYS A O 1
ATOM 2687 N N . SER A 1 334 ? 19.941 -8.297 -21.550 1.00 46.31 334 SER A N 1
ATOM 2688 C CA . SER A 1 334 ? 20.548 -9.052 -20.436 1.00 46.31 334 SER A CA 1
ATOM 2689 C C . SER A 1 334 ? 22.077 -8.972 -20.384 1.00 46.31 334 SER A C 1
ATOM 2691 O O . SER A 1 334 ? 22.661 -9.000 -19.294 1.00 46.31 334 SER A O 1
ATOM 2693 N N . ASP A 1 335 ? 22.733 -8.867 -21.542 1.00 41.41 335 ASP A N 1
ATOM 2694 C CA . ASP A 1 335 ? 24.197 -8.924 -21.651 1.00 41.41 335 ASP A CA 1
ATOM 2695 C C . ASP A 1 335 ? 24.866 -7.595 -21.266 1.00 41.41 335 ASP A C 1
ATOM 2697 O O . ASP A 1 335 ? 25.847 -7.590 -20.518 1.00 41.41 335 ASP A O 1
ATOM 2701 N N . THR A 1 336 ? 24.281 -6.458 -21.649 1.00 50.44 336 THR A N 1
ATOM 2702 C CA . THR A 1 336 ? 24.681 -5.130 -21.152 1.00 50.44 336 THR A CA 1
ATOM 2703 C C . THR A 1 336 ? 24.349 -4.964 -19.670 1.00 50.44 336 THR A C 1
ATOM 2705 O O . THR A 1 336 ? 25.156 -4.437 -18.907 1.00 50.44 336 THR A O 1
ATOM 2708 N N . ARG A 1 337 ? 23.210 -5.499 -19.218 1.00 51.06 337 ARG A N 1
ATOM 2709 C CA . ARG A 1 337 ? 22.748 -5.419 -17.826 1.00 51.06 337 ARG A CA 1
ATOM 2710 C C . ARG A 1 337 ? 23.602 -6.220 -16.844 1.00 51.06 337 ARG A C 1
ATOM 2712 O O . ARG A 1 337 ? 23.979 -5.693 -15.800 1.00 51.06 337 ARG A O 1
ATOM 2719 N N . THR A 1 338 ? 23.943 -7.469 -17.163 1.00 48.97 338 THR A N 1
ATOM 2720 C CA . THR A 1 338 ? 24.795 -8.297 -16.290 1.00 48.97 338 THR A CA 1
ATOM 2721 C C . THR A 1 338 ? 26.205 -7.716 -16.215 1.00 48.97 338 THR A C 1
ATOM 2723 O O . THR A 1 338 ? 26.783 -7.669 -15.133 1.00 48.97 338 THR A O 1
ATOM 2726 N N . GLY A 1 339 ? 26.738 -7.212 -17.334 1.00 48.84 339 GLY A N 1
ATOM 2727 C CA . GLY A 1 339 ? 28.012 -6.493 -17.373 1.00 48.84 339 GLY A CA 1
ATOM 2728 C C . GLY A 1 339 ? 28.004 -5.249 -16.485 1.00 48.84 339 GLY A C 1
ATOM 2729 O O . GLY A 1 339 ? 28.830 -5.156 -15.580 1.00 48.84 339 GLY A O 1
ATOM 2730 N N . MET A 1 340 ? 27.022 -4.360 -16.667 1.00 51.88 340 MET A N 1
ATOM 2731 C CA . MET A 1 340 ? 26.903 -3.102 -15.919 1.00 51.88 340 MET A CA 1
ATOM 2732 C C . MET A 1 340 ? 26.624 -3.313 -14.428 1.00 51.88 340 MET A C 1
ATOM 2734 O O . MET A 1 340 ? 27.261 -2.667 -13.602 1.00 51.88 340 MET A O 1
ATOM 2738 N N . ILE A 1 341 ? 25.738 -4.245 -14.052 1.00 49.31 341 ILE A N 1
ATOM 2739 C CA . ILE A 1 341 ? 25.468 -4.572 -12.641 1.00 49.31 341 ILE A CA 1
ATOM 2740 C C . ILE A 1 341 ? 26.704 -5.216 -11.998 1.00 49.31 341 ILE A C 1
ATOM 2742 O O . ILE A 1 341 ? 27.066 -4.864 -10.878 1.00 49.31 341 ILE A O 1
ATOM 2746 N N . MET A 1 342 ? 27.404 -6.121 -12.691 1.00 45.78 342 MET A N 1
ATOM 2747 C CA . MET A 1 342 ? 28.611 -6.764 -12.154 1.00 45.78 342 MET A CA 1
ATOM 2748 C C . MET A 1 342 ? 29.817 -5.824 -12.103 1.00 45.78 342 MET A C 1
ATOM 2750 O O . MET A 1 342 ? 30.680 -5.999 -11.248 1.00 45.78 342 MET A O 1
ATOM 2754 N N . GLU A 1 343 ? 29.925 -4.855 -13.007 1.00 45.72 343 GLU A N 1
ATOM 2755 C CA . GLU A 1 343 ? 30.943 -3.799 -12.980 1.00 45.72 343 GLU A CA 1
ATOM 2756 C C . GLU A 1 343 ? 30.656 -2.789 -11.860 1.00 45.72 343 GLU A C 1
ATOM 2758 O O . GLU A 1 343 ? 31.530 -2.502 -11.042 1.00 45.72 343 GLU A O 1
ATOM 2763 N N . PHE A 1 344 ? 29.400 -2.363 -11.722 1.00 45.06 344 PHE A N 1
ATOM 2764 C CA . PHE A 1 344 ? 28.922 -1.526 -10.623 1.00 45.06 344 PHE A CA 1
ATOM 2765 C C . PHE A 1 344 ? 29.145 -2.174 -9.246 1.00 45.06 344 PHE A C 1
ATOM 2767 O O . PHE A 1 344 ? 29.665 -1.540 -8.326 1.00 45.06 344 PHE A O 1
ATOM 2774 N N . LEU A 1 345 ? 28.813 -3.461 -9.097 1.00 44.22 345 LEU A N 1
ATOM 2775 C CA . LEU A 1 345 ? 29.026 -4.210 -7.857 1.00 44.22 345 LEU A CA 1
ATOM 2776 C C . LEU A 1 345 ? 30.512 -4.505 -7.595 1.00 44.22 345 LEU A C 1
ATOM 2778 O O . LEU A 1 345 ? 30.930 -4.470 -6.437 1.00 44.22 345 LEU A O 1
ATOM 2782 N N . ARG A 1 346 ? 31.330 -4.743 -8.634 1.00 45.03 346 ARG A N 1
ATOM 2783 C CA . ARG A 1 346 ? 32.794 -4.886 -8.496 1.00 45.03 346 ARG A CA 1
ATOM 2784 C C . ARG A 1 346 ? 33.449 -3.598 -8.014 1.00 45.03 346 ARG A C 1
ATOM 2786 O O . ARG A 1 346 ? 34.263 -3.658 -7.098 1.00 45.03 346 ARG A O 1
ATOM 2793 N N . ASN A 1 347 ? 33.013 -2.445 -8.516 1.00 47.16 347 ASN A N 1
ATOM 2794 C CA . ASN A 1 347 ? 33.460 -1.139 -8.025 1.00 47.16 347 ASN A CA 1
ATOM 2795 C C . ASN A 1 347 ? 33.055 -0.877 -6.557 1.00 47.16 347 ASN A C 1
ATOM 2797 O O . ASN A 1 347 ? 33.653 -0.030 -5.897 1.00 47.16 347 ASN A O 1
ATOM 2801 N N . LYS A 1 348 ? 32.087 -1.632 -6.009 1.00 45.59 348 LYS A N 1
ATOM 2802 C CA . LYS A 1 348 ? 31.654 -1.571 -4.601 1.00 45.59 348 LYS A CA 1
ATOM 2803 C C . LYS A 1 348 ? 32.158 -2.700 -3.696 1.00 45.59 348 LYS A C 1
ATOM 2805 O O . LYS A 1 348 ? 31.946 -2.603 -2.487 1.00 45.59 348 LYS A O 1
ATOM 2810 N N . GLN A 1 349 ? 32.872 -3.718 -4.192 1.00 39.97 349 GLN A N 1
ATOM 2811 C CA . GLN A 1 349 ? 33.440 -4.800 -3.356 1.00 39.97 349 GLN A CA 1
ATOM 2812 C C . GLN A 1 349 ? 34.534 -4.344 -2.361 1.00 39.97 349 GLN A C 1
ATOM 2814 O O . GLN A 1 349 ? 35.158 -5.171 -1.704 1.00 39.97 349 GLN A O 1
ATOM 2819 N N . GLY A 1 350 ? 34.700 -3.034 -2.163 1.00 39.62 350 GLY A N 1
ATOM 2820 C CA . GLY A 1 350 ? 35.327 -2.457 -0.977 1.00 39.62 350 GLY A CA 1
ATOM 2821 C C . GLY A 1 350 ? 34.417 -2.310 0.260 1.00 39.62 350 GLY A C 1
ATOM 2822 O O . GLY A 1 350 ? 34.948 -1.984 1.316 1.00 39.62 350 GLY A O 1
ATOM 2823 N N . ALA A 1 351 ? 33.086 -2.523 0.199 1.00 38.34 351 ALA A N 1
ATOM 2824 C CA . ALA A 1 351 ? 32.215 -2.287 1.368 1.00 38.34 351 ALA A CA 1
ATOM 2825 C C . ALA A 1 351 ? 30.907 -3.125 1.462 1.00 38.34 351 ALA A C 1
ATOM 2827 O O . ALA A 1 351 ? 29.884 -2.819 0.851 1.00 38.34 351 ALA A O 1
ATOM 2828 N N . SER A 1 352 ? 30.916 -4.067 2.416 1.00 33.53 352 SER A N 1
ATOM 2829 C CA . SER A 1 352 ? 29.787 -4.680 3.158 1.00 33.53 352 SER A CA 1
ATOM 2830 C C . SER A 1 352 ? 28.975 -5.854 2.563 1.00 33.53 352 SER A C 1
ATOM 2832 O O . SER A 1 352 ? 28.762 -6.003 1.364 1.00 33.53 352 SER A O 1
ATOM 2834 N N . SER A 1 353 ? 28.516 -6.715 3.482 1.00 34.66 353 SER A N 1
ATOM 2835 C CA . SER A 1 353 ? 28.030 -8.095 3.319 1.00 34.66 353 SER A CA 1
ATOM 2836 C C . SER A 1 353 ? 26.527 -8.263 3.027 1.00 34.66 353 SER A C 1
ATOM 2838 O O . SER A 1 353 ? 26.066 -9.396 2.882 1.00 34.66 353 SER A O 1
ATOM 2840 N N . ALA A 1 354 ? 25.761 -7.174 2.899 1.00 34.81 354 ALA A N 1
ATOM 2841 C CA . ALA A 1 354 ? 24.304 -7.206 2.698 1.00 34.81 354 ALA A CA 1
ATOM 2842 C C . ALA A 1 354 ? 23.856 -7.592 1.267 1.00 34.81 354 ALA A C 1
ATOM 2844 O O . ALA A 1 354 ? 22.676 -7.838 1.035 1.00 34.81 354 ALA A O 1
ATOM 2845 N N . GLY A 1 355 ? 24.783 -7.693 0.307 1.00 34.91 355 GLY A N 1
ATOM 2846 C CA . GLY A 1 355 ? 24.486 -7.969 -1.107 1.00 34.91 355 GLY A CA 1
ATOM 2847 C C . GLY A 1 355 ? 24.245 -9.438 -1.482 1.00 34.91 355 GLY A C 1
ATOM 2848 O O . GLY A 1 355 ? 24.072 -9.730 -2.661 1.00 34.91 355 GLY A O 1
ATOM 2849 N N . LYS A 1 356 ? 24.264 -10.382 -0.528 1.00 34.66 356 LYS A N 1
ATOM 2850 C CA . LYS A 1 356 ? 24.225 -11.825 -0.844 1.00 34.66 356 LYS A CA 1
ATOM 2851 C C . LYS A 1 356 ? 22.840 -12.347 -1.248 1.00 34.66 356 LYS A C 1
ATOM 2853 O O . LYS A 1 356 ? 22.777 -13.115 -2.194 1.00 34.66 356 LYS A O 1
ATOM 2858 N N . SER A 1 357 ? 21.760 -11.905 -0.597 1.00 36.59 357 SER A N 1
ATOM 2859 C CA . SER A 1 357 ? 20.390 -12.395 -0.872 1.00 36.59 357 SER A CA 1
ATOM 2860 C C . SER A 1 357 ? 19.848 -11.902 -2.225 1.00 36.59 357 SER A C 1
ATOM 2862 O O . SER A 1 357 ? 19.364 -12.682 -3.041 1.00 36.59 357 SER A O 1
ATOM 2864 N N . SER A 1 358 ? 20.041 -10.616 -2.532 1.00 37.00 358 SER A N 1
ATOM 2865 C CA . SER A 1 358 ? 19.654 -10.031 -3.824 1.00 37.00 358 SER A CA 1
ATOM 2866 C C . SER A 1 358 ? 20.511 -10.543 -4.992 1.00 37.00 358 SER A C 1
ATOM 2868 O O . SER A 1 358 ? 20.021 -10.626 -6.115 1.00 37.00 358 SER A O 1
ATOM 2870 N N . MET A 1 359 ? 21.773 -10.936 -4.741 1.00 38.84 359 MET A N 1
ATOM 2871 C CA . MET A 1 359 ? 22.612 -11.624 -5.736 1.00 38.84 359 MET A CA 1
ATOM 2872 C C . MET A 1 359 ? 22.007 -12.961 -6.158 1.00 38.84 359 MET A C 1
ATOM 2874 O O . MET A 1 359 ? 22.046 -13.289 -7.340 1.00 38.84 359 MET A O 1
ATOM 2878 N N . THR A 1 360 ? 21.458 -13.720 -5.209 1.00 39.97 360 THR A N 1
ATOM 2879 C CA . THR A 1 360 ? 20.859 -15.027 -5.482 1.00 39.97 360 THR A CA 1
ATOM 2880 C C . THR A 1 360 ? 19.626 -14.879 -6.366 1.00 39.97 360 THR A C 1
ATOM 2882 O O . THR A 1 360 ? 19.555 -15.541 -7.393 1.00 39.97 360 THR A O 1
ATOM 2885 N N . LEU A 1 361 ? 18.739 -13.925 -6.062 1.00 39.50 361 LEU A N 1
ATOM 2886 C CA . LEU A 1 361 ? 17.518 -13.676 -6.841 1.00 39.50 361 LEU A CA 1
ATOM 2887 C C . LEU A 1 361 ? 17.802 -13.191 -8.274 1.00 39.50 361 LEU A C 1
ATOM 2889 O O . LEU A 1 361 ? 17.194 -13.680 -9.221 1.00 39.50 361 LEU A O 1
ATOM 2893 N N . LEU A 1 362 ? 18.770 -12.286 -8.470 1.00 39.50 362 LEU A N 1
ATOM 2894 C CA . LEU A 1 362 ? 19.127 -11.783 -9.806 1.00 39.50 362 LEU A CA 1
ATOM 2895 C C . LEU A 1 362 ? 19.842 -12.852 -10.661 1.00 39.50 362 LEU A C 1
ATOM 2897 O O . LEU A 1 362 ? 19.620 -12.962 -11.872 1.00 39.50 362 LEU A O 1
ATOM 2901 N N . GLN A 1 363 ? 20.700 -13.664 -10.030 1.00 42.53 363 GLN A N 1
ATOM 2902 C CA . GLN A 1 363 ? 21.361 -14.805 -10.673 1.00 42.53 363 GLN A CA 1
ATOM 2903 C C . GLN A 1 363 ? 20.368 -15.928 -10.992 1.00 42.53 363 GLN A C 1
ATOM 2905 O O . GLN A 1 363 ? 20.505 -16.576 -12.031 1.00 42.53 363 GLN A O 1
ATOM 2910 N N . GLU A 1 364 ? 19.365 -16.140 -10.140 1.00 43.69 364 GLU A N 1
ATOM 2911 C CA . GLU A 1 364 ? 18.256 -17.061 -10.384 1.00 43.69 364 GLU A CA 1
ATOM 2912 C C . GLU A 1 364 ? 17.367 -16.567 -11.521 1.00 43.69 364 GLU A C 1
ATOM 2914 O O . GLU A 1 364 ? 17.166 -17.328 -12.456 1.00 43.69 364 GLU A O 1
ATOM 2919 N N . HIS A 1 365 ? 16.955 -15.297 -11.555 1.00 41.19 365 HIS A N 1
ATOM 2920 C CA . HIS A 1 365 ? 16.203 -14.717 -12.677 1.00 41.19 365 HIS A CA 1
ATOM 2921 C C . HIS A 1 365 ? 16.951 -14.867 -14.018 1.00 41.19 365 HIS A C 1
ATOM 2923 O O . HIS A 1 365 ? 16.410 -15.376 -15.002 1.00 41.19 365 HIS A O 1
ATOM 2929 N N . THR A 1 366 ? 18.252 -14.558 -14.044 1.00 43.06 366 THR A N 1
ATOM 2930 C CA . THR A 1 366 ? 19.095 -14.743 -15.242 1.00 43.06 366 THR A CA 1
ATOM 2931 C C . THR A 1 366 ? 19.228 -16.225 -15.632 1.00 43.06 366 THR A C 1
ATOM 2933 O O . THR A 1 366 ? 19.244 -16.570 -16.816 1.00 43.06 366 THR A O 1
ATOM 2936 N N . ARG A 1 367 ? 19.294 -17.137 -14.651 1.00 48.44 367 ARG A N 1
ATOM 2937 C CA . ARG A 1 367 ? 19.240 -18.590 -14.889 1.00 48.44 367 ARG A CA 1
ATOM 2938 C C . ARG A 1 367 ? 17.863 -19.054 -15.369 1.00 48.44 367 ARG A C 1
ATOM 2940 O O . ARG A 1 367 ? 17.820 -19.955 -16.199 1.00 48.44 367 ARG A O 1
ATOM 2947 N N . ARG A 1 368 ? 16.763 -18.458 -14.902 1.00 48.84 368 ARG A N 1
ATOM 2948 C CA . ARG A 1 368 ? 15.374 -18.784 -15.274 1.00 48.84 368 ARG A CA 1
ATOM 2949 C C . ARG A 1 368 ? 15.079 -18.410 -16.720 1.00 48.84 368 ARG A C 1
ATOM 2951 O O . ARG A 1 368 ? 14.536 -19.240 -17.446 1.00 48.84 368 ARG A O 1
ATOM 2958 N N . ILE A 1 369 ? 15.538 -17.237 -17.164 1.00 43.28 369 ILE A N 1
ATOM 2959 C CA . ILE A 1 369 ? 15.514 -16.837 -18.580 1.00 43.28 369 ILE A CA 1
ATOM 2960 C C . ILE A 1 369 ? 16.239 -17.892 -19.433 1.00 43.28 369 ILE A C 1
ATOM 2962 O O . ILE A 1 369 ? 15.693 -18.370 -20.425 1.00 43.28 369 ILE A O 1
ATOM 2966 N N . LYS A 1 370 ? 17.421 -18.349 -18.996 1.00 42.59 370 LYS A N 1
ATOM 2967 C CA . LYS A 1 370 ? 18.196 -19.398 -19.688 1.00 42.59 370 LYS A CA 1
ATOM 2968 C C . LYS A 1 370 ? 17.581 -20.804 -19.595 1.00 42.59 370 LYS A C 1
ATOM 2970 O O . LYS A 1 370 ? 17.747 -21.603 -20.509 1.00 42.59 370 LYS A O 1
ATOM 2975 N N . LYS A 1 371 ? 16.851 -21.139 -18.527 1.00 44.53 371 LYS A N 1
ATOM 2976 C CA . LYS A 1 371 ? 16.190 -22.448 -18.363 1.00 44.53 371 LYS A CA 1
ATOM 2977 C C . LYS A 1 371 ? 14.928 -22.560 -19.227 1.00 44.53 371 LYS A C 1
ATOM 2979 O O . LYS A 1 371 ? 14.764 -23.565 -19.913 1.00 44.53 371 LYS A O 1
ATOM 2984 N N . LYS A 1 372 ? 14.107 -21.501 -19.296 1.00 43.56 372 LYS A N 1
ATOM 2985 C CA . LYS A 1 372 ? 12.963 -21.416 -20.227 1.00 43.56 372 LYS A CA 1
ATOM 2986 C C . LYS A 1 372 ? 13.399 -21.480 -21.708 1.00 43.56 372 LYS A C 1
ATOM 2988 O O . LYS A 1 372 ? 12.596 -21.887 -22.545 1.00 43.56 372 LYS A O 1
ATOM 2993 N N . GLN A 1 373 ? 14.659 -21.157 -22.040 1.00 39.88 373 GLN A N 1
ATOM 2994 C CA . GLN A 1 373 ? 15.251 -21.415 -23.369 1.00 39.88 373 GLN A CA 1
ATOM 2995 C C . GLN A 1 373 ? 15.486 -22.913 -23.633 1.00 39.88 373 GLN A C 1
ATOM 2997 O O . GLN A 1 373 ? 15.158 -23.392 -24.715 1.00 39.88 373 GLN A O 1
ATOM 3002 N N . GLY A 1 374 ? 16.016 -23.658 -22.655 1.00 37.78 374 GLY A N 1
ATOM 3003 C CA . GLY A 1 374 ? 16.332 -25.086 -22.810 1.00 37.78 374 GLY A CA 1
ATOM 3004 C C . GLY A 1 374 ? 15.101 -25.987 -22.946 1.00 37.78 374 GLY A C 1
ATOM 3005 O O . GLY A 1 374 ? 15.156 -27.007 -23.626 1.00 37.78 374 GLY A O 1
ATOM 3006 N N . GLU A 1 375 ? 13.972 -25.586 -22.358 1.00 39.84 375 GLU A N 1
ATOM 3007 C CA . GLU A 1 375 ? 12.695 -26.309 -22.463 1.00 39.84 375 GLU A CA 1
ATOM 3008 C C . GLU A 1 375 ? 11.903 -25.954 -23.740 1.00 39.84 375 GLU A C 1
ATOM 3010 O O . GLU A 1 375 ? 10.994 -26.689 -24.121 1.00 39.84 375 GLU A O 1
ATOM 3015 N N . ARG A 1 376 ? 12.260 -24.864 -24.445 1.00 33.53 376 ARG A N 1
ATOM 3016 C CA . ARG A 1 376 ? 11.647 -24.459 -25.730 1.00 33.53 376 ARG A CA 1
ATOM 3017 C C . ARG A 1 376 ? 12.466 -24.824 -26.972 1.00 33.53 376 ARG A C 1
ATOM 3019 O O . ARG A 1 376 ? 11.941 -24.738 -28.081 1.00 33.53 376 ARG A O 1
ATOM 3026 N N . THR A 1 377 ? 13.705 -25.294 -26.832 1.00 30.83 377 THR A N 1
ATOM 3027 C CA . THR A 1 377 ? 14.394 -26.012 -27.916 1.00 30.83 377 THR A CA 1
ATOM 3028 C C . THR A 1 377 ? 13.929 -27.464 -27.928 1.00 30.83 377 THR A C 1
ATOM 3030 O O . THR A 1 377 ? 14.362 -28.271 -27.111 1.00 30.83 377 THR A O 1
ATOM 3033 N N . PHE A 1 378 ? 13.007 -27.781 -28.837 1.00 29.30 378 PHE A N 1
ATOM 3034 C CA . PHE A 1 378 ? 12.486 -29.132 -29.051 1.00 29.30 378 PHE A CA 1
ATOM 3035 C C . PHE A 1 378 ? 13.598 -30.193 -29.184 1.00 29.30 378 PHE A C 1
ATOM 3037 O O . PHE A 1 378 ? 14.656 -29.907 -29.756 1.00 29.30 378 PHE A O 1
ATOM 3044 N N . PRO A 1 379 ? 13.343 -31.443 -28.746 1.00 30.25 379 PRO A N 1
ATOM 3045 C CA . PRO A 1 379 ? 14.227 -32.563 -29.022 1.00 30.25 379 PRO A CA 1
ATOM 3046 C C . PRO A 1 379 ? 14.300 -32.777 -30.536 1.00 30.25 379 PRO A C 1
ATOM 3048 O O . PRO A 1 379 ? 13.278 -32.883 -31.217 1.00 30.25 379 PRO A O 1
ATOM 3051 N N . LEU A 1 380 ? 15.523 -32.834 -31.062 1.00 29.50 380 LEU A N 1
ATOM 3052 C CA . LEU A 1 380 ? 15.808 -33.278 -32.421 1.00 29.50 380 LEU A CA 1
ATOM 3053 C C . LEU A 1 380 ? 15.122 -34.629 -32.654 1.00 29.50 380 LEU A C 1
ATOM 3055 O O . LEU A 1 380 ? 15.535 -35.652 -32.113 1.00 29.50 380 LEU A O 1
ATOM 3059 N N . VAL A 1 381 ? 14.064 -34.628 -33.464 1.00 32.47 381 VAL A N 1
ATOM 3060 C CA . VAL A 1 381 ? 13.467 -35.851 -33.997 1.00 32.47 381 VAL A CA 1
ATOM 3061 C C . VAL A 1 381 ? 14.523 -36.511 -34.879 1.00 32.47 381 VAL A C 1
ATOM 3063 O O . VAL A 1 381 ? 14.809 -36.041 -35.984 1.00 32.47 381 VAL A O 1
ATOM 3066 N N . GLU A 1 382 ? 15.116 -37.600 -34.391 1.00 32.81 382 GLU A N 1
ATOM 3067 C CA . GLU A 1 382 ? 15.904 -38.514 -35.210 1.00 32.81 382 GLU A CA 1
ATOM 3068 C C . GLU A 1 382 ? 15.029 -39.022 -36.361 1.00 32.81 382 GLU A C 1
ATOM 3070 O O . GLU A 1 382 ? 14.147 -39.869 -36.197 1.00 32.81 382 GLU A O 1
ATOM 3075 N N . LYS A 1 383 ? 15.282 -38.510 -37.568 1.00 32.03 383 LYS A N 1
ATOM 3076 C CA . LYS A 1 383 ? 14.814 -39.143 -38.800 1.00 32.03 383 LYS A CA 1
ATOM 3077 C C . LYS A 1 383 ? 15.506 -40.500 -38.929 1.00 32.03 383 LYS A C 1
ATOM 3079 O O . LYS A 1 383 ? 16.609 -40.586 -39.469 1.00 32.03 383 LYS A O 1
ATOM 3084 N N . LYS A 1 384 ? 14.833 -41.568 -38.495 1.00 34.47 384 LYS A N 1
ATOM 3085 C CA . LYS A 1 384 ? 15.105 -42.919 -38.997 1.00 34.47 384 LYS A CA 1
ATOM 3086 C C . LYS A 1 384 ? 14.904 -42.904 -40.512 1.00 34.47 384 LYS A C 1
ATOM 3088 O O . LYS A 1 384 ? 13.795 -42.686 -40.996 1.00 34.47 384 LYS A O 1
ATOM 3093 N N . ARG A 1 385 ? 16.002 -43.078 -41.248 1.00 33.28 385 ARG A N 1
ATOM 3094 C CA . ARG A 1 385 ? 15.975 -43.375 -42.680 1.00 33.28 385 ARG A CA 1
ATOM 3095 C C . ARG A 1 385 ? 15.512 -44.820 -42.859 1.00 33.28 385 ARG A C 1
ATOM 3097 O O . ARG A 1 385 ? 16.038 -45.710 -42.194 1.00 33.28 385 ARG A O 1
ATOM 3104 N N . SER A 1 386 ? 14.509 -44.985 -43.717 1.00 36.50 386 SER A N 1
ATOM 3105 C CA . SER A 1 386 ? 14.163 -46.232 -44.405 1.00 36.50 386 SER A CA 1
ATOM 3106 C C . SER A 1 386 ? 15.344 -46.783 -45.186 1.00 36.50 386 SER A C 1
ATOM 3108 O O . SER A 1 386 ? 16.028 -45.931 -45.811 1.00 36.50 386 SER A O 1
#

Radius of gyration: 24.73 Å; chains: 1; bounding box: 59×71×95 Å

pLDDT: mean 75.58, std 21.71, range [26.08, 98.38]

Foldseek 3Di:
DDDDDDDDDDPDDDDPQVVLQVVLVVLCVVFLLQPFQQAQQDDPAPPPRGHDSLVSLVLLVVLLLVVCQCCQLEPVRHDPFHFLEEEEAAQPCQLVVLLNVLCSVVRGDDPGDGHHYHYWHFDLQVLCVQLVNHDDDQFDDQLVVDDLVSHDLLLLLLVLLLFFDDFDDPVCSSPCSVVTDGPQAQTEYEYEYADDFNCNRVSVVQSS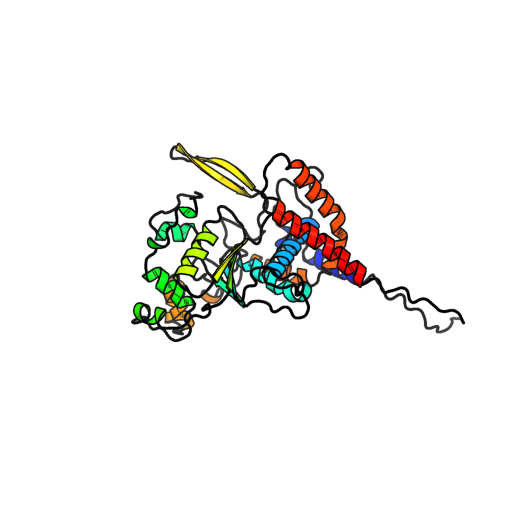VCSSHVRHHYDYDYSCDPPQWDWDFDWDQDPVRDIGTGTDTSGGGSCDDPVDSAQRQWDAFDLVLLVVCCVVPVDRNSVSCNSNRRTDTDGCVSVVHDRDPSNVSSSVSSNSSSSRPSLVSCVVCVVVVVVSSVVVVVVVVVDDDPCPPVVVVVVVVVVVSVVVVVVPPDPPDPPDDD